Protein 5XS1 (pdb70)

Organism: Scylla olivacea (NCBI:txid85551)

Secondary structure (DSSP, 8-state):
-----S--TTHHHHHHHHTHHHHHHHTTTS-SSTTTTTTSSSIIIIIIIIIIITTTS-SS--HHHHHHHHHH-

Solvent-accessible surface area: 4902 Å² total; per-residue (Å²): 243,132,184,90,36,17,4,110,52,81,57,20,166,39,0,94,100,108,14,4,106,17,2,85,87,7,107,130,112,117,195,82,66,62,19,64,51,4,12,95,68,54,0,0,65,109,48,1,0,74,40,3,4,98,122,76,101,47,113,102,64,30,134,80,3,92,122,55,13,82,76,0,54

Nearest PDB structures (foldseek):
  5xs1-assembly1_A  TM=9.403E-01  e=4.687E-14  Scylla olivacea
  1j0t-assembly1_A  TM=6.627E-01  e=5.067E-03  Penaeus japonicus
  5xs1-assembly1_A  TM=9.529E-01  e=2.249E-14  Scylla olivacea
  1j0t-assembly1_A  TM=6.492E-01  e=5.278E-03  Penaeus japonicus
  5xs1-assembly1_A  TM=9.357E-01  e=4.911E-14  Scylla olivacea

InterPro domains:
  IPR000346 Hyperglycemic hormone type 1 [PR00548] (68-82)
  IPR000346 Hyperglycemic hormone type 1 [PR00548] (95-105)
  IPR000346 Hyperglycemic hormone type 1 [PR00548] (110-122)
  IPR001166 Hyperglycemic hormone [PR00550] (78-94)
  IPR001166 Hyperglycemic hormone [PR00550] (94-109)
  IPR001166 Hyperglycemic hormone [PR00550] (109-119)
  IPR005558 Crustacean neurohormone H [PF03858] (28-64)
  IPR018251 Crustacean neurohormone, conserved site [PS01250] (101-118)
  IPR031098 Crustacean CHH/MIH/GIH neurohormone family [PF01147] (70-129)
  IPR031098 Crustacean CHH/MIH/GIH neurohormone family [PTHR35981] (60-129)
  IPR035957 Crustacean CHH/MIH/GIH neurohormone superfamily [G3DSA:1.10.2010.10] (66-138)
  IPR035957 Crustacean CHH/MIH/GIH neurohormone superfamily [SSF81778] (66-129)

Sequence (73 aa):
QIFDSSCKGVYDRAIFNELEHVCNDCYNLYRTSHVASGCRVNCFENHVFDDCVYELLLHNPEEVLLMRDAIRGQIFDSSCKGVYDRAIFNELEHVCNDCYNLYRTSHVASGCRVNCFENHVFDDCVYELLLHNPEEVLLMRDAIRGQIFDSSCKGVYDRAIFNELEHVCNDCYNLYRTSHVASGCRVNCFENHVFDDCVYELLLHNPEEVLLMRDAIRGQIFDSSCKGVYDRAIFNELEHVCNDCYNLYRTSHVASGCRVNCFENHVFDDCVYELLLHNPEEVLLMRDAIRGQIFDSSCKGVYDRAIFNELEHVCNDCYNLYRTSHVASGCRVNCFENHVFDDCVYELLLHNPEEVLLMRDAIRGQIFDSSCKGVYDRAIFNELEHVCNDCYNLYRTSHVASGCRVNCFENHVFDDCVYELLLHNPEEVLLMRDAIRGQIFDSSCKGVYDRAIFNELEHVCNDCYNLYRTSHVASGCRVNCFENHVFDDCVYELLLHNPEEVLLMRDAIRGQIFDSSCKGVYDRAIFNELEHVCNDCYNLYRTSHVASGCRVNCFENHVFDDCVYELLLHNPEEVLLMRDAIRGQIFDSSCKGVYDRAIFNELEHVCNDCYNLYRTSHVASGCRVNCFENHVFDDCVYELLLHNPEEVLLMRDAIRGQIFDSSCKGVYDRAIFNELEHVCNDCYNLYRTSHVASGCRVNCFENHVFDDCVYELLLHNPEEVLLMRDAIRG

Foldseek 3Di:
DDAFWLAACVLCVVCVVVQLVLLVVLCVPDPDDLSVCQRRTPNQVPPSCCRRQCPPNPVPPCPVSVVSSVVRD

Structure (mmCIF, N/CA/C/O backbone):
data_5XS1
#
_entry.id   5XS1
#
loop_
_atom_site.group_PDB
_atom_site.id
_atom_site.type_symbol
_atom_site.label_atom_id
_atom_site.label_alt_id
_atom_site.label_comp_id
_atom_site.label_asym_id
_atom_site.label_entity_id
_atom_site.label_seq_id
_atom_site.pdbx_PDB_ins_code
_atom_site.Cartn_x
_atom_site.Cartn_y
_atom_site.Cartn_z
_atom_site.occupancy
_atom_site.B_iso_or_equiv
_atom_site.auth_seq_id
_atom_site.auth_comp_id
_atom_site.auth_asym_id
_atom_site.auth_atom_id
_atom_site.pdbx_PDB_model_num
ATOM 1 N N . GLN A 1 1 ? -17.930 8.937 4.820 1.00 0.00 1 GLN A N 1
ATOM 2 C CA . GLN A 1 1 ? -16.890 8.261 4.053 1.00 0.00 1 GLN A CA 1
ATOM 3 C C . GLN A 1 1 ? -17.486 7.183 3.151 1.00 0.00 1 GLN A C 1
ATOM 4 O O . GLN A 1 1 ? -18.696 6.958 3.153 1.00 0.00 1 GLN A O 1
ATOM 18 N N . ILE A 1 2 ? -16.626 6.520 2.384 1.00 0.00 2 ILE A N 1
ATOM 19 C CA . ILE A 1 2 ? -17.064 5.465 1.479 1.00 0.00 2 ILE A CA 1
ATOM 20 C C . ILE A 1 2 ? -15.905 4.544 1.108 1.00 0.00 2 ILE A C 1
ATOM 21 O O . ILE A 1 2 ? -14.764 4.988 0.978 1.00 0.00 2 ILE A O 1
ATOM 37 N N . PHE A 1 3 ? -16.207 3.261 0.936 1.00 0.00 3 PHE A N 1
ATOM 38 C CA . PHE A 1 3 ? -15.191 2.278 0.577 1.00 0.00 3 PHE A CA 1
ATOM 39 C C . PHE A 1 3 ? -14.506 2.661 -0.730 1.00 0.00 3 PHE A C 1
ATOM 40 O O . PHE A 1 3 ? -15.070 3.393 -1.544 1.00 0.00 3 PHE A O 1
ATOM 57 N N . ASP A 1 4 ? -13.288 2.166 -0.928 1.00 0.00 4 ASP A N 1
ATOM 58 C CA . ASP A 1 4 ? -12.535 2.465 -2.140 1.00 0.00 4 ASP A CA 1
ATOM 59 C C . ASP A 1 4 ? -11.196 1.731 -2.157 1.00 0.00 4 ASP A C 1
ATOM 60 O O . ASP A 1 4 ? -10.914 0.905 -1.289 1.00 0.00 4 ASP A O 1
ATOM 69 N N . SER A 1 5 ? -10.375 2.050 -3.153 1.00 0.00 5 SER A N 1
ATOM 70 C CA . SER A 1 5 ? -9.061 1.443 -3.305 1.00 0.00 5 SER A CA 1
ATOM 71 C C . SER A 1 5 ? -8.029 2.516 -3.626 1.00 0.00 5 SER A C 1
ATOM 72 O O . SER A 1 5 ? -8.041 3.092 -4.714 1.00 0.00 5 SER A O 1
ATOM 80 N N . SER A 1 6 ? -7.151 2.800 -2.671 1.00 0.00 6 SER A N 1
ATOM 81 C CA . SER A 1 6 ? -6.134 3.826 -2.862 1.00 0.00 6 SER A CA 1
ATOM 82 C C . SER A 1 6 ? -4.956 3.335 -3.638 1.00 0.00 6 SER A C 1
ATOM 83 O O . SER A 1 6 ? -4.022 4.097 -3.883 1.00 0.00 6 SER A O 1
ATOM 91 N N . CYS A 1 7 ? -5.009 2.108 -4.108 1.00 0.00 7 CYS A N 1
ATOM 92 C CA . CYS A 1 7 ? -3.942 1.658 -4.943 1.00 0.00 7 CYS A CA 1
ATOM 93 C C . CYS A 1 7 ? -4.518 1.444 -6.336 1.00 0.00 7 CYS A C 1
ATOM 94 O O . CYS A 1 7 ? -5.588 0.855 -6.491 1.00 0.00 7 CYS A O 1
ATOM 101 N N . LYS A 1 8 ? -3.809 1.925 -7.346 1.00 0.00 8 LYS A N 1
ATOM 102 C CA . LYS A 1 8 ? -4.257 1.783 -8.722 1.00 0.00 8 LYS A CA 1
ATOM 103 C C . LYS A 1 8 ? -3.140 1.228 -9.580 1.00 0.00 8 LYS A C 1
ATOM 104 O O . LYS A 1 8 ? -1.976 1.572 -9.394 1.00 0.00 8 LYS A O 1
ATOM 123 N N . GLY A 1 9 ? -3.506 0.376 -10.527 1.00 0.00 9 GLY A N 1
ATOM 124 C CA . GLY A 1 9 ? -2.532 -0.232 -11.412 1.00 0.00 9 GLY A CA 1
ATOM 125 C C . GLY A 1 9 ? -1.492 0.744 -11.932 1.00 0.00 9 GLY A C 1
ATOM 126 O O . GLY A 1 9 ? -0.420 0.333 -12.374 1.00 0.00 9 GLY A O 1
ATOM 130 N N . VAL A 1 10 ? -1.818 2.033 -11.926 1.00 0.00 10 VAL A N 1
ATOM 131 C CA . VAL A 1 10 ? -0.910 3.042 -12.450 1.00 0.00 10 VAL A CA 1
ATOM 132 C C . VAL A 1 10 ? 0.339 3.274 -11.619 1.00 0.00 10 VAL A C 1
ATOM 133 O O . VAL A 1 10 ? 1.454 3.039 -12.098 1.00 0.00 10 VAL A O 1
ATOM 146 N N . TYR A 1 11 ? 0.185 3.673 -10.377 1.00 0.00 11 TYR A N 1
ATOM 147 C CA . TYR A 1 11 ? 1.349 3.851 -9.540 1.00 0.00 11 TYR A CA 1
ATOM 148 C C . TYR A 1 11 ? 1.685 2.498 -9.015 1.00 0.00 11 TYR A C 1
ATOM 149 O O . TYR A 1 11 ? 2.809 2.216 -8.619 1.00 0.00 11 TYR A O 1
ATOM 167 N N . ASP A 1 12 ? 0.671 1.642 -9.085 1.00 0.00 12 ASP A N 1
ATOM 168 C CA . ASP A 1 12 ? 0.809 0.264 -8.690 1.00 0.00 12 ASP A CA 1
ATOM 169 C C . ASP A 1 12 ? 1.750 -0.401 -9.655 1.00 0.00 12 ASP A C 1
ATOM 170 O O . ASP A 1 12 ? 2.296 -1.462 -9.385 1.00 0.00 12 ASP A O 1
ATOM 179 N N . ARG A 1 13 ? 1.932 0.252 -10.794 1.00 0.00 13 ARG A N 1
ATOM 180 C CA . ARG A 1 13 ? 2.807 -0.250 -11.810 1.00 0.00 13 ARG A CA 1
ATOM 181 C C . ARG A 1 13 ? 4.233 -0.053 -11.343 1.00 0.00 13 ARG A C 1
ATOM 182 O O . ARG A 1 13 ? 5.078 -0.955 -11.403 1.00 0.00 13 ARG A O 1
ATOM 203 N N . ALA A 1 14 ? 4.460 1.139 -10.815 1.00 0.00 14 ALA A N 1
ATOM 204 C CA . ALA A 1 14 ? 5.765 1.499 -10.265 1.00 0.00 14 ALA A CA 1
ATOM 205 C C . ALA A 1 14 ? 5.890 0.894 -8.880 1.00 0.00 14 ALA A C 1
ATOM 206 O O . ALA A 1 14 ? 6.953 0.428 -8.468 1.00 0.00 14 ALA A O 1
ATOM 213 N N . ILE A 1 15 ? 4.762 0.885 -8.192 1.00 0.00 15 ILE A N 1
ATOM 214 C CA . ILE A 1 15 ? 4.642 0.329 -6.877 1.00 0.00 15 ILE A CA 1
ATOM 215 C C . ILE A 1 15 ? 4.823 -1.178 -6.964 1.00 0.00 15 ILE A C 1
ATOM 216 O O . ILE A 1 15 ? 5.461 -1.789 -6.113 1.00 0.00 15 ILE A O 1
ATOM 232 N N . PHE A 1 16 ? 4.266 -1.767 -8.019 1.00 0.00 16 PHE A N 1
ATOM 233 C CA . PHE A 1 16 ? 4.370 -3.202 -8.240 1.00 0.00 16 PHE A CA 1
ATOM 234 C C . PHE A 1 16 ? 5.792 -3.664 -7.984 1.00 0.00 16 PHE A C 1
ATOM 235 O O . PHE A 1 16 ? 6.035 -4.647 -7.285 1.00 0.00 16 PHE A O 1
ATOM 252 N N . ASN A 1 17 ? 6.726 -2.941 -8.565 1.00 0.00 17 ASN A N 1
ATOM 253 C CA . ASN A 1 17 ? 8.132 -3.259 -8.411 1.00 0.00 17 ASN A CA 1
ATOM 254 C C . ASN A 1 17 ? 8.743 -2.666 -7.140 1.00 0.00 17 ASN A C 1
ATOM 255 O O . ASN A 1 17 ? 9.718 -3.202 -6.611 1.00 0.00 17 ASN A O 1
ATOM 266 N N . GLU A 1 18 ? 8.209 -1.535 -6.673 1.00 0.00 18 GLU A N 1
ATOM 267 C CA . GLU A 1 18 ? 8.745 -0.875 -5.518 1.00 0.00 18 GLU A CA 1
ATOM 268 C C . GLU A 1 18 ? 8.063 -1.282 -4.249 1.00 0.00 18 GLU A C 1
ATOM 269 O O . GLU A 1 18 ? 8.687 -1.788 -3.316 1.00 0.00 18 GLU A O 1
ATOM 281 N N . LEU A 1 19 ? 6.774 -0.979 -4.194 1.00 0.00 19 LEU A N 1
ATOM 282 C CA . LEU A 1 19 ? 6.017 -1.228 -3.023 1.00 0.00 19 LEU A CA 1
ATOM 283 C C . LEU A 1 19 ? 5.403 -2.594 -2.992 1.00 0.00 19 LEU A C 1
ATOM 284 O O . LEU A 1 19 ? 5.495 -3.307 -1.995 1.00 0.00 19 LEU A O 1
ATOM 300 N N . GLU A 1 20 ? 4.723 -2.931 -4.069 1.00 0.00 20 GLU A N 1
ATOM 301 C CA . GLU A 1 20 ? 4.039 -4.192 -4.140 1.00 0.00 20 GLU A CA 1
ATOM 302 C C . GLU A 1 20 ? 4.901 -5.325 -3.601 1.00 0.00 20 GLU A C 1
ATOM 303 O O . GLU A 1 20 ? 4.411 -6.209 -2.900 1.00 0.00 20 GLU A O 1
ATOM 315 N N . HIS A 1 21 ? 6.198 -5.279 -3.899 1.00 0.00 21 HIS A N 1
ATOM 316 C CA . HIS A 1 21 ? 7.109 -6.296 -3.396 1.00 0.00 21 HIS A CA 1
ATOM 317 C C . HIS A 1 21 ? 7.073 -6.273 -1.883 1.00 0.00 21 HIS A C 1
ATOM 318 O O . HIS A 1 21 ? 7.000 -7.315 -1.231 1.00 0.00 21 HIS A O 1
ATOM 333 N N . VAL A 1 22 ? 7.090 -5.062 -1.330 1.00 0.00 22 VAL A N 1
ATOM 334 C CA . VAL A 1 22 ? 7.023 -4.892 0.111 1.00 0.00 22 VAL A CA 1
ATOM 335 C C . VAL A 1 22 ? 5.812 -5.640 0.646 1.00 0.00 22 VAL A C 1
ATOM 336 O O . VAL A 1 22 ? 5.881 -6.292 1.685 1.00 0.00 22 VAL A O 1
ATOM 349 N N . CYS A 1 23 ? 4.709 -5.570 -0.101 1.00 0.00 23 CYS A N 1
ATOM 350 C CA . CYS A 1 23 ? 3.494 -6.278 0.280 1.00 0.00 23 CYS A CA 1
ATOM 351 C C . CYS A 1 23 ? 3.736 -7.769 0.160 1.00 0.00 23 CYS A C 1
ATOM 352 O O . CYS A 1 23 ? 3.432 -8.536 1.074 1.00 0.00 23 CYS A O 1
ATOM 359 N N . ASN A 1 24 ? 4.340 -8.173 -0.956 1.00 0.00 24 ASN A N 1
ATOM 360 C CA . ASN A 1 24 ? 4.678 -9.570 -1.157 1.00 0.00 24 ASN A CA 1
ATOM 361 C C . ASN A 1 24 ? 5.528 -10.020 0.022 1.00 0.00 24 ASN A C 1
ATOM 362 O O . ASN A 1 24 ? 5.520 -11.188 0.410 1.00 0.00 24 ASN A O 1
ATOM 373 N N . ASP A 1 25 ? 6.244 -9.053 0.601 1.00 0.00 25 ASP A N 1
ATOM 374 C CA . ASP A 1 25 ? 7.086 -9.309 1.760 1.00 0.00 25 ASP A CA 1
ATOM 375 C C . ASP A 1 25 ? 6.239 -9.331 3.032 1.00 0.00 25 ASP A C 1
ATOM 376 O O . ASP A 1 25 ? 6.325 -10.266 3.828 1.00 0.00 25 ASP A O 1
ATOM 385 N N . CYS A 1 26 ? 5.411 -8.298 3.215 1.00 0.00 26 CYS A N 1
ATOM 386 C CA . CYS A 1 26 ? 4.544 -8.211 4.386 1.00 0.00 26 CYS A CA 1
ATOM 387 C C . CYS A 1 26 ? 3.655 -9.448 4.502 1.00 0.00 26 CYS A C 1
ATOM 388 O O . CYS A 1 26 ? 3.208 -9.803 5.592 1.00 0.00 26 CYS A O 1
ATOM 395 N N . TYR A 1 27 ? 3.406 -10.102 3.369 1.00 0.00 27 TYR A N 1
ATOM 396 C CA . TYR A 1 27 ? 2.574 -11.302 3.337 1.00 0.00 27 TYR A CA 1
ATOM 397 C C . TYR A 1 27 ? 2.989 -12.287 4.430 1.00 0.00 27 TYR A C 1
ATOM 398 O O . TYR A 1 27 ? 2.162 -13.032 4.955 1.00 0.00 27 TYR A O 1
ATOM 416 N N . ASN A 1 28 ? 4.275 -12.282 4.765 1.00 0.00 28 ASN A N 1
ATOM 417 C CA . ASN A 1 28 ? 4.801 -13.173 5.793 1.00 0.00 28 ASN A CA 1
ATOM 418 C C . ASN A 1 28 ? 4.247 -12.808 7.168 1.00 0.00 28 ASN A C 1
ATOM 419 O O . ASN A 1 28 ? 3.962 -13.684 7.985 1.00 0.00 28 ASN A O 1
ATOM 430 N N . LEU A 1 29 ? 4.099 -11.511 7.417 1.00 0.00 29 LEU A N 1
ATOM 431 C CA . LEU A 1 29 ? 3.580 -11.032 8.694 1.00 0.00 29 LEU A CA 1
ATOM 432 C C . LEU A 1 29 ? 2.189 -11.597 8.965 1.00 0.00 29 LEU A C 1
ATOM 433 O O . LEU A 1 29 ? 1.986 -12.341 9.924 1.00 0.00 29 LEU A O 1
ATOM 449 N N . TYR A 1 30 ? 1.234 -11.236 8.114 1.00 0.00 30 TYR A N 1
ATOM 450 C CA . TYR A 1 30 ? -0.139 -11.706 8.263 1.00 0.00 30 TYR A CA 1
ATOM 451 C C . TYR A 1 30 ? -0.329 -13.060 7.585 1.00 0.00 30 TYR A C 1
ATOM 452 O O . TYR A 1 30 ? 0.576 -13.564 6.920 1.00 0.00 30 TYR A O 1
ATOM 470 N N . ARG A 1 31 ? -1.511 -13.643 7.759 1.00 0.00 31 ARG A N 1
ATOM 471 C CA . ARG A 1 31 ? -1.818 -14.939 7.165 1.00 0.00 31 ARG A CA 1
ATOM 472 C C . ARG A 1 31 ? -2.471 -14.772 5.796 1.00 0.00 31 ARG A C 1
ATOM 473 O O . ARG A 1 31 ? -2.007 -15.334 4.805 1.00 0.00 31 ARG A O 1
ATOM 494 N N . THR A 1 32 ? -3.550 -13.997 5.748 1.00 0.00 32 THR A N 1
ATOM 495 C CA . THR A 1 32 ? -4.264 -13.760 4.499 1.00 0.00 32 THR A CA 1
ATOM 496 C C . THR A 1 32 ? -5.310 -12.661 4.668 1.00 0.00 32 THR A C 1
ATOM 497 O O . THR A 1 32 ? -5.565 -12.201 5.781 1.00 0.00 32 THR A O 1
ATOM 508 N N . SER A 1 33 ? -5.911 -12.244 3.556 1.00 0.00 33 SER A N 1
ATOM 509 C CA . SER A 1 33 ? -6.933 -11.197 3.571 1.00 0.00 33 SER A CA 1
ATOM 510 C C . SER A 1 33 ? -6.306 -9.817 3.753 1.00 0.00 33 SER A C 1
ATOM 511 O O . SER A 1 33 ? -6.454 -8.941 2.901 1.00 0.00 33 SER A O 1
ATOM 519 N N . HIS A 1 34 ? -5.610 -9.633 4.865 1.00 0.00 34 HIS A N 1
ATOM 520 C CA . HIS A 1 34 ? -4.961 -8.361 5.161 1.00 0.00 34 HIS A CA 1
ATOM 521 C C . HIS A 1 34 ? -3.810 -8.097 4.197 1.00 0.00 34 HIS A C 1
ATOM 522 O O . HIS A 1 34 ? -3.454 -6.947 3.938 1.00 0.00 34 HIS A O 1
ATOM 537 N N . VAL A 1 35 ? -3.237 -9.169 3.662 1.00 0.00 35 VAL A N 1
ATOM 538 C CA . VAL A 1 35 ? -2.135 -9.057 2.720 1.00 0.00 35 VAL A CA 1
ATOM 539 C C . VAL A 1 35 ? -2.665 -8.842 1.310 1.00 0.00 35 VAL A C 1
ATOM 540 O O . VAL A 1 35 ? -2.118 -8.053 0.545 1.00 0.00 35 VAL A O 1
ATOM 553 N N . ALA A 1 36 ? -3.743 -9.545 0.984 1.00 0.00 36 ALA A N 1
ATOM 554 C CA . ALA A 1 36 ? -4.365 -9.433 -0.332 1.00 0.00 36 ALA A CA 1
ATOM 555 C C . ALA A 1 36 ? -5.168 -8.146 -0.435 1.00 0.00 36 ALA A C 1
ATOM 556 O O . ALA A 1 36 ? -5.029 -7.389 -1.396 1.00 0.00 36 ALA A O 1
ATOM 563 N N . SER A 1 37 ? -5.996 -7.894 0.573 1.00 0.00 37 SER A N 1
ATOM 564 C CA . SER A 1 37 ? -6.806 -6.685 0.609 1.00 0.00 37 SER A CA 1
ATOM 565 C C . SER A 1 37 ? -5.938 -5.470 0.935 1.00 0.00 37 SER A C 1
ATOM 566 O O . SER A 1 37 ? -6.404 -4.332 0.892 1.00 0.00 37 SER A O 1
ATOM 574 N N . GLY A 1 38 ? -4.669 -5.723 1.258 1.00 0.00 38 GLY A N 1
ATOM 575 C CA . GLY A 1 38 ? -3.752 -4.650 1.582 1.00 0.00 38 GLY A CA 1
ATOM 576 C C . GLY A 1 38 ? -2.475 -4.723 0.766 1.00 0.00 38 GLY A C 1
ATOM 577 O O . GLY A 1 38 ? -1.480 -4.083 1.100 1.00 0.00 38 GLY A O 1
ATOM 581 N N . CYS A 1 39 ? -2.509 -5.493 -0.315 1.00 0.00 39 CYS A N 1
ATOM 582 C CA . CYS A 1 39 ? -1.358 -5.623 -1.199 1.00 0.00 39 CYS A CA 1
ATOM 583 C C . CYS A 1 39 ? -1.403 -4.583 -2.307 1.00 0.00 39 CYS A C 1
ATOM 584 O O . CYS A 1 39 ? -0.465 -3.806 -2.481 1.00 0.00 39 CYS A O 1
ATOM 591 N N . ARG A 1 40 ? -2.498 -4.588 -3.076 1.00 0.00 40 ARG A N 1
ATOM 592 C CA . ARG A 1 40 ? -2.632 -3.649 -4.184 1.00 0.00 40 ARG A CA 1
ATOM 593 C C . ARG A 1 40 ? -4.027 -3.040 -4.321 1.00 0.00 40 ARG A C 1
ATOM 594 O O . ARG A 1 40 ? -4.309 -2.390 -5.328 1.00 0.00 40 ARG A O 1
ATOM 615 N N . VAL A 1 41 ? -4.875 -3.162 -3.302 1.00 0.00 41 VAL A N 1
ATOM 616 C CA . VAL A 1 41 ? -6.180 -2.505 -3.374 1.00 0.00 41 VAL A CA 1
ATOM 617 C C . VAL A 1 41 ? -6.618 -2.042 -1.993 1.00 0.00 41 VAL A C 1
ATOM 618 O O . VAL A 1 41 ? -6.393 -2.743 -1.006 1.00 0.00 41 VAL A O 1
ATOM 631 N N . ASN A 1 42 ? -7.217 -0.832 -1.919 1.00 0.00 42 ASN A N 1
ATOM 632 C CA . ASN A 1 42 ? -7.635 -0.248 -0.628 1.00 0.00 42 ASN A CA 1
ATOM 633 C C . ASN A 1 42 ? -6.488 -0.423 0.360 1.00 0.00 42 ASN A C 1
ATOM 634 O O . ASN A 1 42 ? -6.604 -0.200 1.565 1.00 0.00 42 ASN A O 1
ATOM 645 N N . CYS A 1 43 ? -5.402 -0.887 -0.221 1.00 0.00 43 CYS A N 1
ATOM 646 C CA . CYS A 1 43 ? -4.174 -1.210 0.430 1.00 0.00 43 CYS A CA 1
ATOM 647 C C . CYS A 1 43 ? -3.264 -0.037 0.560 1.00 0.00 43 CYS A C 1
ATOM 648 O O . CYS A 1 43 ? -2.459 0.047 1.480 1.00 0.00 43 CYS A O 1
ATOM 655 N N . PHE A 1 44 ? -3.287 0.782 -0.464 1.00 0.00 44 PHE A N 1
ATOM 656 C CA . PHE A 1 44 ? -2.342 1.835 -0.553 1.00 0.00 44 PHE A CA 1
ATOM 657 C C . PHE A 1 44 ? -2.087 2.545 0.768 1.00 0.00 44 PHE A C 1
ATOM 658 O O . PHE A 1 44 ? -1.028 2.363 1.363 1.00 0.00 44 PHE A O 1
ATOM 675 N N . 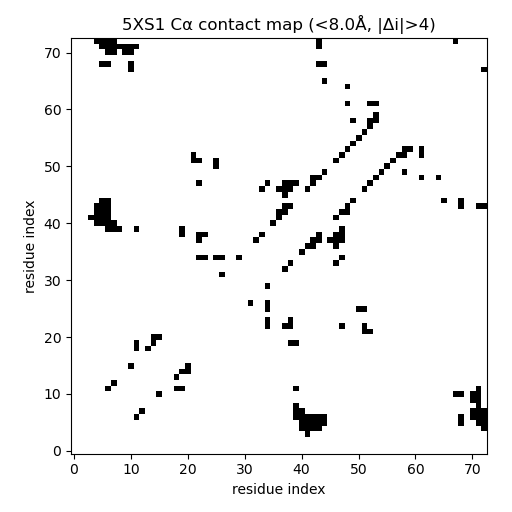GLU A 1 45 ? -3.050 3.324 1.237 1.00 0.00 45 GLU A N 1
ATOM 676 C CA . GLU A 1 45 ? -2.872 4.063 2.485 1.00 0.00 45 GLU A CA 1
ATOM 677 C C . GLU A 1 45 ? -3.196 3.247 3.725 1.00 0.00 45 GLU A C 1
ATOM 678 O O . GLU A 1 45 ? -2.346 3.057 4.596 1.00 0.00 45 GLU A O 1
ATOM 690 N N . ASN A 1 46 ? -4.435 2.808 3.819 1.00 0.00 46 ASN A N 1
ATOM 691 C CA . ASN A 1 46 ? -4.898 2.058 4.974 1.00 0.00 46 ASN A CA 1
ATOM 692 C C . ASN A 1 46 ? -3.969 0.910 5.370 1.00 0.00 46 ASN A C 1
ATOM 693 O O . ASN A 1 46 ? -3.484 0.863 6.498 1.00 0.00 46 ASN A O 1
ATOM 704 N N . HIS A 1 47 ? -3.774 -0.048 4.475 1.00 0.00 47 HIS A N 1
ATOM 705 C CA . HIS A 1 47 ? -2.971 -1.220 4.809 1.00 0.00 47 HIS A CA 1
ATOM 706 C C . HIS A 1 47 ? -1.527 -1.208 4.309 1.00 0.00 47 HIS A C 1
ATOM 707 O O . HIS A 1 47 ? -0.597 -1.250 5.107 1.00 0.00 47 HIS A O 1
ATOM 722 N N . VAL A 1 48 ? -1.337 -1.266 2.997 1.00 0.00 48 VAL A N 1
ATOM 723 C CA . VAL A 1 48 ? 0.006 -1.383 2.447 1.00 0.00 48 VAL A CA 1
ATOM 724 C C . VAL A 1 48 ? 0.918 -0.227 2.814 1.00 0.00 48 VAL A C 1
ATOM 725 O O . VAL A 1 48 ? 2.132 -0.327 2.653 1.00 0.00 48 VAL A O 1
ATOM 738 N N . PHE A 1 49 ? 0.365 0.849 3.341 1.00 0.00 49 PHE A N 1
ATOM 739 C CA . PHE A 1 49 ? 1.198 1.962 3.754 1.00 0.00 49 PHE A CA 1
ATOM 740 C C . PHE A 1 49 ? 1.243 2.044 5.265 1.00 0.00 49 PHE A C 1
ATOM 741 O O . PHE A 1 49 ? 2.192 2.574 5.842 1.00 0.00 49 PHE A O 1
ATOM 758 N N . ASP A 1 50 ? 0.238 1.463 5.907 1.00 0.00 50 ASP A N 1
ATOM 759 C CA . ASP A 1 50 ? 0.189 1.414 7.335 1.00 0.00 50 ASP A CA 1
ATOM 760 C C . ASP A 1 50 ? 0.997 0.242 7.816 1.00 0.00 50 ASP A C 1
ATOM 761 O O . ASP A 1 50 ? 1.690 0.304 8.829 1.00 0.00 50 ASP A O 1
ATOM 770 N N . ASP A 1 51 ? 0.843 -0.863 7.095 1.00 0.00 51 ASP A N 1
ATOM 771 C CA . ASP A 1 51 ? 1.493 -2.087 7.476 1.00 0.00 51 ASP A CA 1
ATOM 772 C C . ASP A 1 51 ? 2.895 -2.238 6.918 1.00 0.00 51 ASP A C 1
ATOM 773 O O . ASP A 1 51 ? 3.833 -2.584 7.638 1.00 0.00 51 ASP A O 1
ATOM 782 N N . CYS A 1 52 ? 3.015 -2.038 5.621 1.00 0.00 52 CYS A N 1
ATOM 783 C CA . CYS A 1 52 ? 4.296 -2.226 4.944 1.00 0.00 52 CYS A CA 1
ATOM 784 C C . CYS A 1 52 ? 5.259 -1.057 5.117 1.00 0.00 52 CYS A C 1
ATOM 785 O O . CYS A 1 52 ? 6.411 -1.255 5.488 1.00 0.00 52 CYS A O 1
ATOM 792 N N . VAL A 1 53 ? 4.816 0.151 4.830 1.00 0.00 53 VAL A N 1
ATOM 793 C CA . VAL A 1 53 ? 5.705 1.303 4.951 1.00 0.00 53 VAL A CA 1
ATOM 794 C C . VAL A 1 53 ? 5.767 1.818 6.380 1.00 0.00 53 VAL A C 1
ATOM 795 O O . VAL A 1 53 ? 6.837 2.170 6.869 1.00 0.00 53 VAL A O 1
ATOM 808 N N . TYR A 1 54 ? 4.621 1.888 7.041 1.00 0.00 54 TYR A N 1
ATOM 809 C CA . TYR A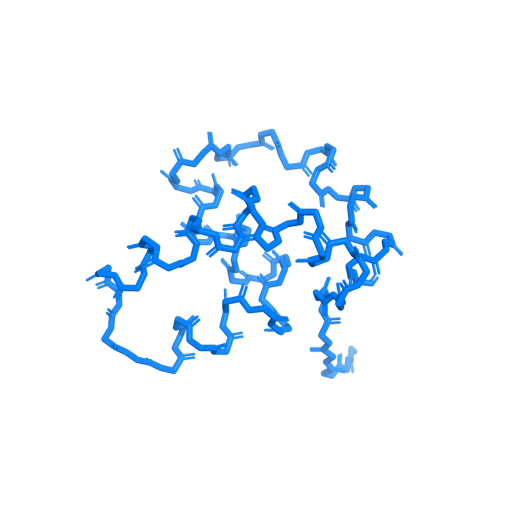 1 54 ? 4.575 2.405 8.396 1.00 0.00 54 TYR A CA 1
ATOM 810 C C . TYR A 1 54 ? 5.382 1.577 9.382 1.00 0.00 54 TYR A C 1
ATOM 811 O O . TYR A 1 54 ? 5.723 2.061 10.462 1.00 0.00 54 TYR A O 1
ATOM 829 N N . GLU A 1 55 ? 5.686 0.340 9.034 1.00 0.00 55 GLU A N 1
ATOM 830 C CA . GLU A 1 55 ? 6.450 -0.506 9.935 1.00 0.00 55 GLU A CA 1
ATOM 831 C C . GLU A 1 55 ? 7.727 -1.028 9.289 1.00 0.00 55 GLU A C 1
ATOM 832 O O . GLU A 1 55 ? 8.688 -1.352 9.987 1.00 0.00 55 GLU A O 1
ATOM 844 N N . LEU A 1 56 ? 7.738 -1.139 7.964 1.00 0.00 56 LEU A N 1
ATOM 845 C CA . LEU A 1 56 ? 8.929 -1.664 7.282 1.00 0.00 56 LEU A CA 1
ATOM 846 C C . LEU A 1 56 ? 9.817 -0.595 6.645 1.00 0.00 56 LEU A C 1
ATOM 847 O O . LEU A 1 56 ? 10.980 -0.441 7.016 1.00 0.00 56 LEU A O 1
ATOM 863 N N . LEU A 1 57 ? 9.283 0.091 5.638 1.00 0.00 57 LEU A N 1
ATOM 864 C CA . LEU A 1 57 ? 10.055 1.087 4.896 1.00 0.00 57 LEU A CA 1
ATOM 865 C C . LEU A 1 57 ? 10.040 2.485 5.512 1.00 0.00 57 LEU A C 1
ATOM 866 O O . LEU A 1 57 ? 11.090 3.017 5.873 1.00 0.00 57 LEU A O 1
ATOM 882 N N . LEU A 1 58 ? 8.864 3.098 5.587 1.00 0.00 58 LEU A N 1
ATOM 883 C CA . LEU A 1 58 ? 8.763 4.460 6.112 1.00 0.00 58 LEU A CA 1
ATOM 884 C C . LEU A 1 58 ? 7.621 4.617 7.108 1.00 0.00 58 LEU A C 1
ATOM 885 O O . LEU A 1 58 ? 6.481 4.889 6.732 1.00 0.00 58 LEU A O 1
ATOM 901 N N . HIS A 1 59 ? 7.947 4.454 8.381 1.00 0.00 59 HIS A N 1
ATOM 902 C CA . HIS A 1 59 ? 6.974 4.583 9.454 1.00 0.00 59 HIS A CA 1
ATOM 903 C C . HIS A 1 59 ? 6.381 5.992 9.506 1.00 0.00 59 HIS A C 1
ATOM 904 O O . HIS A 1 59 ? 5.322 6.205 10.097 1.00 0.00 59 HIS A O 1
ATOM 919 N N . ASN A 1 60 ? 7.069 6.951 8.891 1.00 0.00 60 ASN A N 1
ATOM 920 C CA . ASN A 1 60 ? 6.615 8.330 8.875 1.00 0.00 60 ASN A CA 1
ATOM 921 C C . ASN A 1 60 ? 6.681 8.916 7.471 1.00 0.00 60 ASN A C 1
ATOM 922 O O . ASN A 1 60 ? 5.745 9.585 7.036 1.00 0.00 60 ASN A O 1
ATOM 933 N N . PRO A 1 61 ? 7.805 8.712 6.750 1.00 0.00 61 PRO A N 1
ATOM 934 C CA . PRO A 1 61 ? 7.983 9.263 5.406 1.00 0.00 61 PRO A CA 1
ATOM 935 C C . PRO A 1 61 ? 6.974 8.763 4.370 1.00 0.00 61 PRO A C 1
ATOM 936 O O . PRO A 1 61 ? 7.358 8.318 3.288 1.00 0.00 61 PRO A O 1
ATOM 947 N N . GLU A 1 62 ? 5.685 8.885 4.678 1.00 0.00 62 GLU A N 1
ATOM 948 C CA . GLU A 1 62 ? 4.639 8.497 3.748 1.00 0.00 62 GLU A CA 1
ATOM 949 C C . GLU A 1 62 ? 4.371 9.651 2.773 1.00 0.00 62 GLU A C 1
ATOM 950 O O . GLU A 1 62 ? 3.493 9.570 1.914 1.00 0.00 62 GLU A O 1
ATOM 962 N N . GLU A 1 63 ? 5.143 10.730 2.931 1.00 0.00 63 GLU A N 1
ATOM 963 C CA . GLU A 1 63 ? 5.028 11.924 2.092 1.00 0.00 63 GLU A CA 1
ATOM 964 C C . GLU A 1 63 ? 4.840 11.573 0.621 1.00 0.00 63 GLU A C 1
ATOM 965 O O . GLU A 1 63 ? 3.719 11.565 0.114 1.00 0.00 63 GLU A O 1
ATOM 977 N N . VAL A 1 64 ? 5.949 11.277 -0.062 1.00 0.00 64 VAL A N 1
ATOM 978 C CA . VAL A 1 64 ? 5.897 10.918 -1.471 1.00 0.00 64 VAL A CA 1
ATOM 979 C C . VAL A 1 64 ? 5.048 9.678 -1.677 1.00 0.00 64 VAL A C 1
ATOM 980 O O . VAL A 1 64 ? 4.750 9.300 -2.810 1.00 0.00 64 VAL A O 1
ATOM 993 N N . LEU A 1 65 ? 4.622 9.066 -0.577 1.00 0.00 65 LEU A N 1
ATOM 994 C CA . LEU A 1 65 ? 3.769 7.902 -0.659 1.00 0.00 65 LEU A CA 1
ATOM 995 C C . LEU A 1 65 ? 2.343 8.393 -0.776 1.00 0.00 65 LEU A C 1
ATOM 996 O O . LEU A 1 65 ? 1.469 7.722 -1.323 1.00 0.00 65 LEU A O 1
ATOM 1012 N N . LEU A 1 66 ? 2.136 9.610 -0.286 1.00 0.00 66 LEU A N 1
ATOM 1013 C CA . LEU A 1 66 ? 0.850 10.246 -0.349 1.00 0.00 66 LEU A CA 1
ATOM 1014 C C . LEU A 1 66 ? 0.611 10.750 -1.766 1.00 0.00 66 LEU A C 1
ATOM 1015 O O . LEU A 1 66 ? -0.505 10.696 -2.282 1.00 0.00 66 LEU A O 1
ATOM 1031 N N . MET A 1 67 ? 1.687 11.213 -2.400 1.00 0.00 67 MET A N 1
ATOM 1032 C CA . MET A 1 67 ? 1.616 11.694 -3.771 1.00 0.00 67 MET A CA 1
ATOM 1033 C C . MET A 1 67 ? 1.319 10.520 -4.688 1.00 0.00 67 MET A C 1
ATOM 1034 O O . MET A 1 67 ? 0.446 10.592 -5.559 1.00 0.00 67 MET A O 1
ATOM 1048 N N . ARG A 1 68 ? 2.033 9.418 -4.468 1.00 0.00 68 ARG A N 1
ATOM 1049 C CA . ARG A 1 68 ? 1.818 8.216 -5.257 1.00 0.00 68 ARG A CA 1
ATOM 1050 C C . ARG A 1 68 ? 0.340 7.838 -5.216 1.00 0.00 68 ARG A C 1
ATOM 1051 O O . ARG A 1 68 ? -0.221 7.354 -6.199 1.00 0.00 68 ARG A O 1
ATOM 1072 N N . ASP A 1 69 ? -0.285 8.095 -4.069 1.00 0.00 69 ASP A N 1
ATOM 1073 C CA . ASP A 1 69 ? -1.707 7.821 -3.878 1.00 0.00 69 ASP A CA 1
ATOM 1074 C C . ASP A 1 69 ? -2.532 8.653 -4.851 1.00 0.00 69 ASP A C 1
ATOM 1075 O O . ASP A 1 69 ? -3.682 8.331 -5.143 1.00 0.00 69 ASP A O 1
ATOM 1084 N N . ALA A 1 70 ? -1.925 9.711 -5.372 1.00 0.00 70 ALA A N 1
ATOM 1085 C CA . ALA A 1 70 ? -2.594 10.567 -6.337 1.00 0.00 70 ALA A CA 1
ATOM 1086 C C . ALA A 1 70 ? -2.887 9.758 -7.585 1.00 0.00 70 ALA A C 1
ATOM 1087 O O . ALA A 1 70 ? -3.922 9.927 -8.230 1.00 0.00 70 ALA A O 1
ATOM 1094 N N . ILE A 1 71 ? -1.971 8.847 -7.891 1.00 0.00 71 ILE A N 1
ATOM 1095 C CA . ILE A 1 71 ? -2.124 7.964 -9.034 1.00 0.00 71 ILE A CA 1
ATOM 1096 C C . ILE A 1 71 ? -2.649 6.610 -8.569 1.00 0.00 71 ILE A C 1
ATOM 1097 O O . ILE A 1 71 ? -3.638 6.104 -9.101 1.00 0.00 71 ILE A O 1
ATOM 1113 N N . ARG A 1 72 ? -2.000 6.034 -7.552 1.00 0.00 72 ARG A N 1
ATOM 1114 C CA . ARG A 1 72 ? -2.431 4.756 -7.006 1.00 0.00 72 ARG A CA 1
ATOM 1115 C C . ARG A 1 72 ? -3.853 4.888 -6.463 1.00 0.00 72 ARG A C 1
ATOM 1116 O O . ARG A 1 72 ? -4.739 4.104 -6.793 1.00 0.00 72 ARG A O 1
ATOM 1137 N N . GLY A 1 73 ? -4.065 5.896 -5.626 1.00 0.00 73 GLY A N 1
ATOM 1138 C CA . GLY A 1 73 ? -5.381 6.118 -5.054 1.00 0.00 73 GLY A CA 1
ATOM 1139 C C . GLY A 1 73 ? -6.114 7.273 -5.707 1.00 0.00 73 GLY A C 1
ATOM 1140 O O . GLY A 1 73 ? -6.187 8.356 -5.089 1.00 0.00 73 GLY A O 1
ATOM 1145 N N . GLN A 1 1 ? -17.622 8.871 -2.371 1.00 0.00 1 GLN A N 2
ATOM 1146 C CA . GLN A 1 1 ? -18.921 8.324 -1.997 1.00 0.00 1 GLN A CA 2
ATOM 1147 C C . GLN A 1 1 ? -18.830 6.819 -1.765 1.00 0.00 1 GLN A C 2
ATOM 1148 O O . GLN A 1 1 ? -19.353 6.300 -0.779 1.00 0.00 1 GLN A O 2
ATOM 1162 N N . ILE A 1 2 ? -18.161 6.124 -2.680 1.00 0.00 2 ILE A N 2
ATOM 1163 C CA . ILE A 1 2 ? -18.002 4.679 -2.574 1.00 0.00 2 ILE A CA 2
ATOM 1164 C C . ILE A 1 2 ? -16.566 4.263 -2.881 1.00 0.00 2 ILE A C 2
ATOM 1165 O O . ILE A 1 2 ? -16.323 3.207 -3.467 1.00 0.00 2 ILE A O 2
ATOM 1181 N N . PHE A 1 3 ? -15.616 5.101 -2.480 1.00 0.00 3 PHE A N 2
ATOM 1182 C CA . PHE A 1 3 ? -14.204 4.823 -2.710 1.00 0.00 3 PHE A CA 2
ATOM 1183 C C . PHE A 1 3 ? -13.582 4.140 -1.496 1.00 0.00 3 PHE A C 2
ATOM 1184 O O . PHE A 1 3 ? -13.447 4.745 -0.433 1.00 0.00 3 PHE A O 2
ATOM 1201 N N . ASP A 1 4 ? -13.207 2.876 -1.663 1.00 0.00 4 ASP A N 2
ATOM 1202 C CA . ASP A 1 4 ? -12.601 2.109 -0.581 1.00 0.00 4 ASP A CA 2
ATOM 1203 C C . ASP A 1 4 ? -11.305 1.448 -1.042 1.00 0.00 4 ASP A C 2
ATOM 1204 O O . ASP A 1 4 ? -11.119 0.242 -0.880 1.00 0.00 4 ASP A O 2
ATOM 1213 N N . SER A 1 5 ? -10.411 2.248 -1.616 1.00 0.00 5 SER A N 2
ATOM 1214 C CA . SER A 1 5 ? -9.128 1.746 -2.101 1.00 0.00 5 SER A CA 2
ATOM 1215 C C . SER A 1 5 ? -8.171 2.898 -2.393 1.00 0.00 5 SER A C 2
ATOM 1216 O O . SER A 1 5 ? -8.481 3.785 -3.188 1.00 0.00 5 SER A O 2
ATOM 1224 N N . SER A 1 6 ? -7.007 2.880 -1.750 1.00 0.00 6 SER A N 2
ATOM 1225 C CA . SER A 1 6 ? -6.014 3.931 -1.954 1.00 0.00 6 SER A CA 2
ATOM 1226 C C . SER A 1 6 ? -4.937 3.509 -2.899 1.00 0.00 6 SER A C 2
ATOM 1227 O O . SER A 1 6 ? -4.044 4.297 -3.209 1.00 0.00 6 SER A O 2
ATOM 1235 N N . CYS A 1 7 ? -5.055 2.318 -3.441 1.00 0.00 7 CYS A N 2
ATOM 1236 C CA . CYS A 1 7 ? -4.109 1.922 -4.435 1.00 0.00 7 CYS A CA 2
ATOM 1237 C C . CYS A 1 7 ? -4.870 1.795 -5.744 1.00 0.00 7 CYS A C 2
ATOM 1238 O O . CYS A 1 7 ? -5.964 1.231 -5.787 1.00 0.00 7 CYS A O 2
ATOM 1245 N N . LYS A 1 8 ? -4.294 2.331 -6.803 1.00 0.00 8 LYS A N 2
ATOM 1246 C CA . LYS A 1 8 ? -4.926 2.291 -8.116 1.00 0.00 8 LYS A CA 2
ATOM 1247 C C . LYS A 1 8 ? -3.958 1.752 -9.145 1.00 0.00 8 LYS A C 2
ATOM 1248 O O . LYS A 1 8 ? -2.764 2.020 -9.074 1.00 0.00 8 LYS A O 2
ATOM 1267 N N . GLY A 1 9 ? -4.490 1.005 -10.105 1.00 0.00 9 GLY A N 2
ATOM 1268 C CA . GLY A 1 9 ? -3.673 0.414 -11.149 1.00 0.00 9 GLY A CA 2
ATOM 1269 C C . GLY A 1 9 ? -2.621 1.355 -11.707 1.00 0.00 9 GLY A C 2
ATOM 1270 O O . GLY A 1 9 ? -1.640 0.907 -12.300 1.00 0.00 9 GLY A O 2
ATOM 1274 N N . VAL A 1 10 ? -2.831 2.657 -11.555 1.00 0.00 10 VAL A N 2
ATOM 1275 C CA . VAL A 1 10 ? -1.895 3.631 -12.091 1.00 0.00 10 VAL A CA 2
ATOM 1276 C C . VAL A 1 10 ? -0.564 3.687 -11.369 1.00 0.00 10 VAL A C 2
ATOM 1277 O O . VAL A 1 10 ? 0.481 3.391 -11.956 1.00 0.00 10 VAL A O 2
ATOM 1290 N N . TYR A 1 11 ? -0.590 4.011 -10.103 1.00 0.00 11 TYR A N 2
ATOM 1291 C CA . TYR A 1 11 ? 0.627 4.040 -9.331 1.00 0.00 11 TYR A CA 2
ATOM 1292 C C . TYR A 1 11 ? 0.877 2.634 -8.894 1.00 0.00 11 TYR A C 2
ATOM 1293 O O . TYR A 1 11 ? 1.990 2.236 -8.573 1.00 0.00 11 TYR A O 2
ATOM 1311 N N . ASP A 1 12 ? -0.208 1.878 -8.942 1.00 0.00 12 ASP A N 2
ATOM 1312 C CA . ASP A 1 12 ? -0.184 0.475 -8.612 1.00 0.00 12 ASP A CA 2
ATOM 1313 C C . ASP A 1 12 ? 0.611 -0.237 -9.669 1.00 0.00 12 ASP A C 2
ATOM 1314 O O . ASP A 1 12 ? 1.093 -1.342 -9.468 1.00 0.00 12 ASP A O 2
ATOM 1323 N N . ARG A 1 13 ? 0.737 0.426 -10.808 1.00 0.00 13 ARG A N 2
ATOM 1324 C CA . ARG A 1 13 ? 1.466 -0.122 -11.912 1.00 0.00 13 ARG A CA 2
ATOM 1325 C C . ARG A 1 13 ? 2.942 -0.054 -11.592 1.00 0.00 13 ARG A C 2
ATOM 1326 O O . ARG A 1 13 ? 3.698 -1.020 -11.757 1.00 0.00 13 ARG A O 2
ATOM 1347 N N . ALA A 1 14 ? 3.322 1.100 -11.073 1.00 0.00 14 ALA A N 2
ATOM 1348 C CA . ALA A 1 14 ? 4.700 1.338 -10.664 1.00 0.00 14 ALA A CA 2
ATOM 1349 C C . ALA A 1 14 ? 4.923 0.717 -9.298 1.00 0.00 14 ALA A C 2
ATOM 1350 O O . ALA A 1 14 ? 6.000 0.212 -8.986 1.00 0.00 14 ALA A O 2
ATOM 1357 N N . ILE A 1 15 ? 3.866 0.747 -8.503 1.00 0.00 15 ILE A N 2
ATOM 1358 C CA . ILE A 1 15 ? 3.862 0.191 -7.181 1.00 0.00 15 ILE A CA 2
ATOM 1359 C C . ILE A 1 15 ? 3.923 -1.329 -7.269 1.00 0.00 15 ILE A C 2
ATOM 1360 O O . ILE A 1 15 ? 4.665 -1.972 -6.536 1.00 0.00 15 ILE A O 2
ATOM 1376 N N . PHE A 1 16 ? 3.139 -1.896 -8.185 1.00 0.00 16 PHE A N 2
ATOM 1377 C CA . PHE A 1 16 ? 3.108 -3.343 -8.376 1.00 0.00 16 PHE A CA 2
ATOM 1378 C C . PHE A 1 16 ? 4.514 -3.913 -8.359 1.00 0.00 16 PHE A C 2
ATOM 1379 O O . PHE A 1 16 ? 4.821 -4.848 -7.622 1.00 0.00 16 PHE A O 2
ATOM 1396 N N . ASN A 1 17 ? 5.364 -3.349 -9.193 1.00 0.00 17 ASN A N 2
ATOM 1397 C CA . ASN A 1 17 ? 6.739 -3.806 -9.286 1.00 0.00 17 ASN A CA 2
ATOM 1398 C C . ASN A 1 17 ? 7.651 -3.188 -8.222 1.00 0.00 17 ASN A C 2
ATOM 1399 O O . ASN A 1 17 ? 8.693 -3.757 -7.896 1.00 0.00 17 ASN A O 2
ATOM 1410 N N . GLU A 1 18 ? 7.289 -2.013 -7.703 1.00 0.00 18 GLU A N 2
ATOM 1411 C CA . GLU A 1 18 ? 8.100 -1.345 -6.728 1.00 0.00 18 GLU A CA 2
ATOM 1412 C C . GLU A 1 18 ? 7.692 -1.686 -5.330 1.00 0.00 18 GLU A C 2
ATOM 1413 O O . GLU A 1 18 ? 8.476 -2.209 -4.538 1.00 0.00 18 GLU A O 2
ATOM 1425 N N . LEU A 1 19 ? 6.460 -1.318 -5.012 1.00 0.00 19 LEU A N 2
ATOM 1426 C CA . LEU A 1 19 ? 5.957 -1.511 -3.704 1.00 0.00 19 LEU A CA 2
ATOM 1427 C C . LEU A 1 19 ? 5.304 -2.849 -3.513 1.00 0.00 19 LEU A C 2
ATOM 1428 O O . LEU A 1 19 ? 5.582 -3.554 -2.546 1.00 0.00 19 LEU A O 2
ATOM 1444 N N . GLU A 1 20 ? 4.384 -3.170 -4.407 1.00 0.00 20 GLU A N 2
ATOM 1445 C CA . GLU A 1 20 ? 3.650 -4.399 -4.289 1.00 0.00 20 GLU A CA 2
ATOM 1446 C C . GLU A 1 20 ? 4.564 -5.570 -3.947 1.00 0.00 20 GLU A C 2
ATOM 1447 O O . GLU A 1 20 ? 4.163 -6.489 -3.235 1.00 0.00 20 GLU A O 2
ATOM 1459 N N . HIS A 1 21 ? 5.807 -5.519 -4.420 1.00 0.00 21 HIS A N 2
ATOM 1460 C CA . HIS A 1 21 ? 6.759 -6.573 -4.104 1.00 0.00 21 HIS A CA 2
ATOM 1461 C C . HIS A 1 21 ? 7.027 -6.546 -2.616 1.00 0.00 21 HIS A C 2
ATOM 1462 O O . HIS A 1 21 ? 7.021 -7.581 -1.949 1.00 0.00 21 HIS A O 2
ATOM 1477 N N . VAL A 1 22 ? 7.231 -5.338 -2.092 1.00 0.00 22 VAL A N 2
ATOM 1478 C CA . VAL A 1 22 ? 7.464 -5.170 -0.668 1.00 0.00 22 VAL A CA 2
ATOM 1479 C C . VAL A 1 22 ? 6.357 -5.878 0.096 1.00 0.00 22 VAL A C 2
ATOM 1480 O O . VAL A 1 22 ? 6.615 -6.601 1.053 1.00 0.00 22 VAL A O 2
ATOM 1493 N N . CYS A 1 23 ? 5.122 -5.696 -0.375 1.00 0.00 23 CYS A N 2
ATOM 1494 C CA . CYS A 1 23 ? 3.968 -6.351 0.230 1.00 0.00 23 CYS A CA 2
ATOM 1495 C C . CYS A 1 23 ? 4.206 -7.848 0.261 1.00 0.00 23 CYS A C 2
ATOM 1496 O O . CYS A 1 23 ? 4.004 -8.498 1.285 1.00 0.00 23 CYS A O 2
ATOM 1503 N N . ASN A 1 24 ? 4.680 -8.385 -0.864 1.00 0.00 24 ASN A N 2
ATOM 1504 C CA . ASN A 1 24 ? 4.993 -9.802 -0.943 1.00 0.00 24 ASN A CA 2
ATOM 1505 C C . ASN A 1 24 ? 5.907 -10.145 0.219 1.00 0.00 24 ASN A C 2
ATOM 1506 O O . ASN A 1 24 ? 5.745 -11.169 0.882 1.00 0.00 24 ASN A O 2
ATOM 1517 N N . ASP A 1 25 ? 6.851 -9.241 0.479 1.00 0.00 25 ASP A N 2
ATOM 1518 C CA . ASP A 1 25 ? 7.776 -9.408 1.590 1.00 0.00 25 ASP A CA 2
ATOM 1519 C C . ASP A 1 25 ? 7.040 -9.212 2.917 1.00 0.00 25 ASP A C 2
ATOM 1520 O O . ASP A 1 25 ? 7.223 -9.985 3.857 1.00 0.00 25 ASP A O 2
ATOM 1529 N N . CYS A 1 26 ? 6.200 -8.174 2.983 1.00 0.00 26 CYS A N 2
ATOM 1530 C CA . CYS A 1 26 ? 5.433 -7.883 4.190 1.00 0.00 26 CYS A CA 2
ATOM 1531 C C . CYS A 1 26 ? 4.448 -9.010 4.501 1.00 0.00 26 CYS A C 2
ATOM 1532 O O . CYS A 1 26 ? 4.025 -9.179 5.644 1.00 0.00 26 CYS A O 2
ATOM 1539 N N . TYR A 1 27 ? 4.087 -9.779 3.476 1.00 0.00 27 TYR A N 2
ATOM 1540 C CA . TYR A 1 27 ? 3.152 -10.889 3.638 1.00 0.00 27 TYR A CA 2
ATOM 1541 C C . TYR A 1 27 ? 3.643 -11.870 4.699 1.00 0.00 27 TYR A C 2
ATOM 1542 O O . TYR A 1 27 ? 2.846 -12.534 5.359 1.00 0.00 27 TYR A O 2
ATOM 1560 N N . ASN A 1 28 ? 4.960 -11.956 4.855 1.00 0.00 28 ASN A N 2
ATOM 1561 C CA . ASN A 1 28 ? 5.556 -12.857 5.835 1.00 0.00 28 ASN A CA 2
ATOM 1562 C C . ASN A 1 28 ? 5.080 -12.527 7.248 1.00 0.00 28 ASN A C 2
ATOM 1563 O O . ASN A 1 28 ? 5.150 -13.366 8.146 1.00 0.00 28 ASN A O 2
ATOM 1574 N N . LEU A 1 29 ? 4.600 -11.302 7.440 1.00 0.00 29 LEU A N 2
ATOM 1575 C CA . LEU A 1 29 ? 4.118 -10.866 8.746 1.00 0.00 29 LEU A CA 2
ATOM 1576 C C . LEU A 1 29 ? 2.788 -11.529 9.093 1.00 0.00 29 LEU A C 2
ATOM 1577 O O . LEU A 1 29 ? 2.714 -12.349 10.007 1.00 0.00 29 LEU A O 2
ATOM 1593 N N . TYR A 1 30 ? 1.738 -11.165 8.362 1.00 0.00 30 TYR A N 2
ATOM 1594 C CA . TYR A 1 30 ? 0.412 -11.724 8.601 1.00 0.00 30 TYR A CA 2
ATOM 1595 C C . TYR A 1 30 ? 0.111 -12.865 7.634 1.00 0.00 30 TYR A C 2
ATOM 1596 O O . TYR A 1 30 ? 0.838 -13.082 6.665 1.00 0.00 30 TYR A O 2
ATOM 1614 N N . ARG A 1 31 ? -0.961 -13.598 7.914 1.00 0.00 31 ARG A N 2
ATOM 1615 C CA . ARG A 1 31 ? -1.362 -14.728 7.082 1.00 0.00 31 ARG A CA 2
ATOM 1616 C C . ARG A 1 31 ? -2.795 -14.574 6.569 1.00 0.00 31 ARG A C 2
ATOM 1617 O O . ARG A 1 31 ? -3.200 -15.259 5.630 1.00 0.00 31 ARG A O 2
ATOM 1638 N N . THR A 1 32 ? -3.564 -13.688 7.197 1.00 0.00 32 THR A N 2
ATOM 1639 C CA . THR A 1 32 ? -4.952 -13.469 6.808 1.00 0.00 32 THR A CA 2
ATOM 1640 C C . THR A 1 32 ? -5.047 -12.530 5.608 1.00 0.00 32 THR A C 2
ATOM 1641 O O . THR A 1 32 ? -4.035 -12.177 5.002 1.00 0.00 32 THR A O 2
ATOM 1652 N N . SER A 1 33 ? -6.271 -12.137 5.268 1.00 0.00 33 SER A N 2
ATOM 1653 C CA . SER A 1 33 ? -6.505 -11.247 4.136 1.00 0.00 33 SER A CA 2
ATOM 1654 C C . SER A 1 33 ? -6.126 -9.801 4.459 1.00 0.00 33 SER A C 2
ATOM 1655 O O . SER A 1 33 ? -6.308 -8.911 3.631 1.00 0.00 33 SER A O 2
ATOM 1663 N N . HIS A 1 34 ? -5.600 -9.564 5.658 1.00 0.00 34 HIS A N 2
ATOM 1664 C CA . HIS A 1 34 ? -5.205 -8.218 6.055 1.00 0.00 34 HIS A CA 2
ATOM 1665 C C . HIS A 1 34 ? -4.160 -7.658 5.098 1.00 0.00 34 HIS A C 2
ATOM 1666 O O . HIS A 1 34 ? -4.226 -6.496 4.698 1.00 0.00 34 HIS A O 2
ATOM 1681 N N . VAL A 1 35 ? -3.206 -8.500 4.724 1.00 0.00 35 VAL A N 2
ATOM 1682 C CA . VAL A 1 35 ? -2.156 -8.106 3.805 1.00 0.00 35 VAL A CA 2
ATOM 1683 C C . VAL A 1 35 ? -2.626 -8.281 2.373 1.00 0.00 35 VAL A C 2
ATOM 1684 O O . VAL A 1 35 ? -2.269 -7.499 1.500 1.00 0.00 35 VAL A O 2
ATOM 1697 N N . ALA A 1 36 ? -3.438 -9.311 2.145 1.00 0.00 36 ALA A N 2
ATOM 1698 C CA . ALA A 1 36 ? -3.967 -9.587 0.811 1.00 0.00 36 ALA A CA 2
ATOM 1699 C C . ALA A 1 36 ? -4.975 -8.522 0.404 1.00 0.00 36 ALA A C 2
ATOM 1700 O O . ALA A 1 36 ? -4.769 -7.798 -0.569 1.00 0.00 36 ALA A O 2
ATOM 1707 N N . SER A 1 37 ? -6.052 -8.408 1.175 1.00 0.00 37 SER A N 2
ATOM 1708 C CA . SER A 1 37 ? -7.071 -7.402 0.909 1.00 0.00 37 SER A CA 2
ATOM 1709 C C . SER A 1 37 ? -6.493 -6.004 1.131 1.00 0.00 37 SER A C 2
ATOM 1710 O O . SER A 1 37 ? -7.130 -4.998 0.822 1.00 0.00 37 SER A O 2
ATOM 1718 N N . GLY A 1 38 ? -5.268 -5.960 1.655 1.00 0.00 38 GLY A N 2
ATOM 1719 C CA . GLY A 1 38 ? -4.594 -4.707 1.903 1.00 0.00 38 GLY A CA 2
ATOM 1720 C C . GLY A 1 38 ? -3.240 -4.670 1.227 1.00 0.00 38 GLY A C 2
ATOM 1721 O O . GLY A 1 38 ? -2.368 -3.892 1.608 1.00 0.00 38 GLY A O 2
ATOM 1725 N N . CYS A 1 39 ? -3.078 -5.520 0.212 1.00 0.00 39 CYS A N 2
ATOM 1726 C CA . CYS A 1 39 ? -1.845 -5.601 -0.565 1.00 0.00 39 CYS A CA 2
ATOM 1727 C C . CYS A 1 39 ? -1.880 -4.640 -1.746 1.00 0.00 39 CYS A C 2
ATOM 1728 O O . CYS A 1 39 ? -0.963 -3.841 -1.937 1.00 0.00 39 CYS A O 2
ATOM 1735 N N . ARG A 1 40 ? -2.941 -4.739 -2.555 1.00 0.00 40 ARG A N 2
ATOM 1736 C CA . ARG A 1 40 ? -3.068 -3.882 -3.736 1.00 0.00 40 ARG A CA 2
ATOM 1737 C C . ARG A 1 40 ? -4.409 -3.153 -3.827 1.00 0.00 40 ARG A C 2
ATOM 1738 O O . ARG A 1 40 ? -4.688 -2.494 -4.829 1.00 0.00 40 ARG A O 2
ATOM 1759 N N . VAL A 1 41 ? -5.193 -3.186 -2.759 1.00 0.00 41 VAL A N 2
ATOM 1760 C CA . VAL A 1 41 ? -6.442 -2.430 -2.726 1.00 0.00 41 VAL A CA 2
ATOM 1761 C C . VAL A 1 41 ? -6.707 -2.007 -1.295 1.00 0.00 41 VAL A C 2
ATOM 1762 O O . VAL A 1 41 ? -6.423 -2.774 -0.374 1.00 0.00 41 VAL A O 2
ATOM 1775 N N . ASN A 1 42 ? -7.192 -0.762 -1.090 1.00 0.00 42 ASN A N 2
ATOM 1776 C CA . ASN A 1 42 ? -7.396 -0.240 0.274 1.00 0.00 42 ASN A CA 2
ATOM 1777 C C . ASN A 1 42 ? -6.155 -0.615 1.071 1.00 0.00 42 ASN A C 2
ATOM 1778 O O . ASN A 1 42 ? -6.109 -0.589 2.300 1.00 0.00 42 ASN A O 2
ATOM 1789 N N . CYS A 1 43 ? -5.175 -1.015 0.275 1.00 0.00 43 CYS A N 2
ATOM 1790 C CA . CYS A 1 43 ? -3.892 -1.486 0.686 1.00 0.00 43 CYS A CA 2
ATOM 1791 C C . CYS A 1 43 ? -2.918 -0.381 0.863 1.00 0.00 43 CYS A C 2
ATOM 1792 O O . CYS A 1 43 ? -2.030 -0.437 1.708 1.00 0.00 43 CYS A O 2
ATOM 1799 N N . PHE A 1 44 ? -2.987 0.541 -0.068 1.00 0.00 44 PHE A N 2
ATOM 1800 C CA . PHE A 1 44 ? -1.995 1.548 -0.135 1.00 0.00 44 PHE A CA 2
ATOM 1801 C C . PHE A 1 44 ? -1.587 2.111 1.219 1.00 0.00 44 PHE A C 2
ATOM 1802 O O . PHE A 1 44 ? -0.495 1.821 1.700 1.00 0.00 44 PHE A O 2
ATOM 1819 N N . GLU A 1 45 ? -2.462 2.891 1.835 1.00 0.00 45 GLU A N 2
ATOM 1820 C CA . GLU A 1 45 ? -2.156 3.500 3.125 1.00 0.00 45 GLU A CA 2
ATOM 1821 C C . GLU A 1 45 ? -2.443 2.588 4.308 1.00 0.00 45 GLU A C 2
ATOM 1822 O O . GLU A 1 45 ? -1.560 2.302 5.117 1.00 0.00 45 GLU A O 2
ATOM 1834 N N . ASN A 1 46 ? -3.695 2.187 4.433 1.00 0.00 46 ASN A N 2
ATOM 1835 C CA . ASN A 1 46 ? -4.136 1.366 5.552 1.00 0.00 46 ASN A CA 2
ATOM 1836 C C . ASN A 1 46 ? -3.163 0.246 5.934 1.00 0.00 46 ASN A C 2
ATOM 1837 O O . ASN A 1 46 ? -2.646 0.230 7.050 1.00 0.00 46 ASN A O 2
ATOM 1848 N N . HIS A 1 47 ? -2.936 -0.714 5.044 1.00 0.00 47 HIS A N 2
ATOM 1849 C CA . HIS A 1 47 ? -2.073 -1.841 5.394 1.00 0.00 47 HIS A CA 2
ATOM 1850 C C . HIS A 1 47 ? -0.781 -1.948 4.594 1.00 0.00 47 HIS A C 2
ATOM 1851 O O . HIS A 1 47 ? 0.266 -2.247 5.169 1.00 0.00 47 HIS A O 2
ATOM 1866 N N . VAL A 1 48 ? -0.836 -1.783 3.277 1.00 0.00 48 VAL A N 2
ATOM 1867 C CA . VAL A 1 48 ? 0.372 -1.960 2.490 1.00 0.00 48 VAL A CA 2
ATOM 1868 C C . VAL A 1 48 ? 1.385 -0.854 2.734 1.00 0.00 48 VAL A C 2
ATOM 1869 O O . VAL A 1 48 ? 2.530 -0.955 2.305 1.00 0.00 48 VAL A O 2
ATOM 1882 N N . PHE A 1 49 ? 0.985 0.171 3.470 1.00 0.00 49 PHE A N 2
ATOM 1883 C CA . PHE A 1 49 ? 1.905 1.238 3.816 1.00 0.00 49 PHE A CA 2
ATOM 1884 C C . PHE A 1 49 ? 2.049 1.316 5.326 1.00 0.00 49 PHE A C 2
ATOM 1885 O O . PHE A 1 49 ? 3.042 1.826 5.841 1.00 0.00 49 PHE A O 2
ATOM 1902 N N . ASP A 1 50 ? 1.083 0.749 6.039 1.00 0.00 50 ASP A N 2
ATOM 1903 C CA . ASP A 1 50 ? 1.154 0.702 7.465 1.00 0.00 50 ASP A CA 2
ATOM 1904 C C . ASP A 1 50 ? 2.019 -0.469 7.839 1.00 0.00 50 ASP A C 2
ATOM 1905 O O . ASP A 1 50 ? 2.772 -0.432 8.810 1.00 0.00 50 ASP A O 2
ATOM 1914 N N . ASP A 1 51 ? 1.883 -1.531 7.051 1.00 0.00 51 ASP A N 2
ATOM 1915 C CA . ASP A 1 51 ? 2.623 -2.733 7.311 1.00 0.00 51 ASP A CA 2
ATOM 1916 C C . ASP A 1 51 ? 3.994 -2.718 6.664 1.00 0.00 51 ASP A C 2
ATOM 1917 O O . ASP A 1 51 ? 4.980 -3.162 7.255 1.00 0.00 51 ASP A O 2
ATOM 1926 N N . CYS A 1 52 ? 4.044 -2.236 5.436 1.00 0.00 52 CYS A N 2
ATOM 1927 C CA . CYS A 1 52 ? 5.297 -2.211 4.688 1.00 0.00 52 CYS A CA 2
ATOM 1928 C C . CYS A 1 52 ? 6.163 -1.007 5.019 1.00 0.00 52 CYS A C 2
ATOM 1929 O O . CYS A 1 52 ? 7.251 -1.155 5.561 1.00 0.00 52 CYS A O 2
ATOM 1936 N N . VAL A 1 53 ? 5.703 0.182 4.681 1.00 0.00 53 VAL A N 2
ATOM 1937 C CA . VAL A 1 53 ? 6.497 1.374 4.952 1.00 0.00 53 VAL A CA 2
ATOM 1938 C C . VAL A 1 53 ? 6.490 1.718 6.432 1.00 0.00 53 VAL A C 2
ATOM 1939 O O . VAL A 1 53 ? 7.543 1.934 7.028 1.00 0.00 53 VAL A O 2
ATOM 1952 N N . TYR A 1 54 ? 5.306 1.796 7.022 1.00 0.00 54 TYR A N 2
ATOM 1953 C CA . TYR A 1 54 ? 5.201 2.161 8.420 1.00 0.00 54 TYR A CA 2
ATOM 1954 C C . TYR A 1 54 ? 5.938 1.201 9.336 1.00 0.00 54 TYR A C 2
ATOM 1955 O O . TYR A 1 54 ? 6.249 1.547 10.476 1.00 0.00 54 TYR A O 2
ATOM 1973 N N . GLU A 1 55 ? 6.227 0.005 8.855 1.00 0.00 55 GLU A N 2
ATOM 1974 C CA . GLU A 1 55 ? 6.934 -0.962 9.675 1.00 0.00 55 GLU A CA 2
ATOM 1975 C C . GLU A 1 55 ? 8.292 -1.313 9.083 1.00 0.00 55 GLU A C 2
ATOM 1976 O O . GLU A 1 55 ? 9.232 -1.622 9.816 1.00 0.00 55 GLU A O 2
ATOM 1988 N N . LEU A 1 56 ? 8.392 -1.297 7.758 1.00 0.00 56 LEU A N 2
ATOM 1989 C CA . LEU A 1 56 ? 9.659 -1.655 7.107 1.00 0.00 56 LEU A CA 2
ATOM 1990 C C . LEU A 1 56 ? 10.486 -0.467 6.608 1.00 0.00 56 LEU A C 2
ATOM 1991 O O . LEU A 1 56 ? 11.611 -0.248 7.058 1.00 0.00 56 LEU A O 2
ATOM 2007 N N . LEU A 1 57 ? 9.950 0.245 5.617 1.00 0.00 57 LEU A N 2
ATOM 2008 C CA . LEU A 1 57 ? 10.669 1.355 4.985 1.00 0.00 57 LEU A CA 2
ATOM 2009 C C . LEU A 1 57 ? 10.491 2.707 5.665 1.00 0.00 57 LEU A C 2
ATOM 2010 O O . LEU A 1 57 ? 11.459 3.311 6.127 1.00 0.00 57 LEU A O 2
ATOM 2026 N N . LEU A 1 58 ? 9.261 3.205 5.671 1.00 0.00 58 LEU A N 2
ATOM 2027 C CA . LEU A 1 58 ? 8.979 4.521 6.234 1.00 0.00 58 LEU A CA 2
ATOM 2028 C C . LEU A 1 58 ? 7.942 4.465 7.343 1.00 0.00 58 LEU A C 2
ATOM 2029 O O . LEU A 1 58 ? 6.739 4.518 7.091 1.00 0.00 58 LEU A O 2
ATOM 2045 N N . HIS A 1 59 ? 8.422 4.376 8.572 1.00 0.00 59 HIS A N 2
ATOM 2046 C CA . HIS A 1 59 ? 7.548 4.332 9.731 1.00 0.00 59 HIS A CA 2
ATOM 2047 C C . HIS A 1 59 ? 6.812 5.663 9.904 1.00 0.00 59 HIS A C 2
ATOM 2048 O O . HIS A 1 59 ? 5.791 5.735 10.588 1.00 0.00 59 HIS A O 2
ATOM 2063 N N . ASN A 1 60 ? 7.342 6.714 9.277 1.00 0.00 60 ASN A N 2
ATOM 2064 C CA . ASN A 1 60 ? 6.754 8.041 9.351 1.00 0.00 60 ASN A CA 2
ATOM 2065 C C . ASN A 1 60 ? 6.654 8.675 7.973 1.00 0.00 60 ASN A C 2
ATOM 2066 O O . ASN A 1 60 ? 5.631 9.275 7.650 1.00 0.00 60 ASN A O 2
ATOM 2077 N N . PRO A 1 61 ? 7.719 8.587 7.145 1.00 0.00 61 PRO A N 2
ATOM 2078 C CA . PRO A 1 61 ? 7.720 9.190 5.814 1.00 0.00 61 PRO A CA 2
ATOM 2079 C C . PRO A 1 61 ? 6.603 8.689 4.905 1.00 0.00 61 PRO A C 2
ATOM 2080 O O . PRO A 1 61 ? 6.857 8.163 3.821 1.00 0.00 61 PRO A O 2
ATOM 2091 N N . GLU A 1 62 ? 5.363 8.910 5.329 1.00 0.00 62 GLU A N 2
ATOM 2092 C CA . GLU A 1 62 ? 4.210 8.545 4.538 1.00 0.00 62 GLU A CA 2
ATOM 2093 C C . GLU A 1 62 ? 3.972 9.638 3.501 1.00 0.00 62 GLU A C 2
ATOM 2094 O O . GLU A 1 62 ? 3.090 9.542 2.656 1.00 0.00 62 GLU A O 2
ATOM 2106 N N . GLU A 1 63 ? 4.790 10.684 3.578 1.00 0.00 63 GLU A N 2
ATOM 2107 C CA . GLU A 1 63 ? 4.712 11.807 2.649 1.00 0.00 63 GLU A CA 2
ATOM 2108 C C . GLU A 1 63 ? 4.592 11.317 1.218 1.00 0.00 63 GLU A C 2
ATOM 2109 O O . GLU A 1 63 ? 3.603 11.576 0.534 1.00 0.00 63 GLU A O 2
ATOM 2121 N N . VAL A 1 64 ? 5.620 10.589 0.778 1.00 0.00 64 VAL A N 2
ATOM 2122 C CA . VAL A 1 64 ? 5.643 10.036 -0.567 1.00 0.00 64 VAL A CA 2
ATOM 2123 C C . VAL A 1 64 ? 4.438 9.137 -0.785 1.00 0.00 64 VAL A C 2
ATOM 2124 O O . VAL A 1 64 ? 4.170 8.698 -1.903 1.00 0.00 64 VAL A O 2
ATOM 2137 N N . LEU A 1 65 ? 3.687 8.903 0.287 1.00 0.00 65 LEU A N 2
ATOM 2138 C CA . LEU A 1 65 ? 2.480 8.095 0.195 1.00 0.00 65 LEU A CA 2
ATOM 2139 C C . LEU A 1 65 ? 1.323 9.025 -0.082 1.00 0.00 65 LEU A C 2
ATOM 2140 O O . LEU A 1 65 ? 0.362 8.672 -0.766 1.00 0.00 65 LEU A O 2
ATOM 2156 N N . LEU A 1 66 ? 1.444 10.233 0.448 1.00 0.00 66 LEU A N 2
ATOM 2157 C CA . LEU A 1 66 ? 0.435 11.245 0.258 1.00 0.00 66 LEU A CA 2
ATOM 2158 C C . LEU A 1 66 ? 0.371 11.641 -1.212 1.00 0.00 66 LEU A C 2
ATOM 2159 O O . LEU A 1 66 ? -0.702 11.913 -1.751 1.00 0.00 66 LEU A O 2
ATOM 2175 N N . MET A 1 67 ? 1.536 11.655 -1.856 1.00 0.00 67 MET A N 2
ATOM 2176 C CA . MET A 1 67 ? 1.630 11.997 -3.269 1.00 0.00 67 MET A CA 2
ATOM 2177 C C . MET A 1 67 ? 1.221 10.804 -4.124 1.00 0.00 67 MET A C 2
ATOM 2178 O O . MET A 1 67 ? 0.301 10.894 -4.940 1.00 0.00 67 MET A O 2
ATOM 2192 N N . ARG A 1 68 ? 1.895 9.673 -3.921 1.00 0.00 68 ARG A N 2
ATOM 2193 C CA . ARG A 1 68 ? 1.577 8.460 -4.665 1.00 0.00 68 ARG A CA 2
ATOM 2194 C C . ARG A 1 68 ? 0.081 8.180 -4.583 1.00 0.00 68 ARG A C 2
ATOM 2195 O O . ARG A 1 68 ? -0.576 7.921 -5.592 1.00 0.00 68 ARG A O 2
ATOM 2216 N N . ASP A 1 69 ? -0.447 8.253 -3.365 1.00 0.00 69 ASP A N 2
ATOM 2217 C CA . ASP A 1 69 ? -1.867 8.030 -3.117 1.00 0.00 69 ASP A CA 2
ATOM 2218 C C . ASP A 1 69 ? -2.719 8.934 -4.003 1.00 0.00 69 ASP A C 2
ATOM 2219 O O . ASP A 1 69 ? -3.895 8.659 -4.237 1.00 0.00 69 ASP A O 2
ATOM 2228 N N . ALA A 1 70 ? -2.111 9.998 -4.517 1.00 0.00 70 ALA A N 2
ATOM 2229 C CA . ALA A 1 70 ? -2.816 10.913 -5.402 1.00 0.00 70 ALA A CA 2
ATOM 2230 C C . ALA A 1 70 ? -3.179 10.178 -6.680 1.00 0.00 70 ALA A C 2
ATOM 2231 O O . ALA A 1 70 ? -4.226 10.417 -7.282 1.00 0.00 70 ALA A O 2
ATOM 2238 N N . ILE A 1 71 ? -2.306 9.252 -7.063 1.00 0.00 71 ILE A N 2
ATOM 2239 C CA . ILE A 1 71 ? -2.520 8.433 -8.241 1.00 0.00 71 ILE A CA 2
ATOM 2240 C C . ILE A 1 71 ? -3.062 7.073 -7.821 1.00 0.00 71 ILE A C 2
ATOM 2241 O O . ILE A 1 71 ? -4.105 6.634 -8.304 1.00 0.00 71 ILE A O 2
ATOM 2257 N N . ARG A 1 72 ? -2.358 6.418 -6.895 1.00 0.00 72 ARG A N 2
ATOM 2258 C CA . ARG A 1 72 ? -2.782 5.127 -6.390 1.00 0.00 72 ARG A CA 2
ATOM 2259 C C . ARG A 1 72 ? -4.168 5.250 -5.756 1.00 0.00 72 ARG A C 2
ATOM 2260 O O . ARG A 1 72 ? -5.084 4.496 -6.068 1.00 0.00 72 ARG A O 2
ATOM 2281 N N . GLY A 1 73 ? -4.309 6.216 -4.856 1.00 0.00 73 GLY A N 2
ATOM 2282 C CA . GLY A 1 73 ? -5.579 6.428 -4.188 1.00 0.00 73 GLY A CA 2
ATOM 2283 C C . GLY A 1 73 ? -6.379 7.556 -4.811 1.00 0.00 73 GLY A C 2
ATOM 2284 O O . GLY A 1 73 ? -6.799 7.411 -5.978 1.00 0.00 73 GLY A O 2
ATOM 2289 N N . GLN A 1 1 ? -18.823 6.337 4.439 1.00 0.00 1 GLN A N 3
ATOM 2290 C CA . GLN A 1 1 ? -17.770 5.346 4.251 1.00 0.00 1 GLN A CA 3
ATOM 2291 C C . GLN A 1 1 ? -17.226 5.395 2.826 1.00 0.00 1 GLN A C 3
ATOM 2292 O O . GLN A 1 1 ? -16.114 5.867 2.592 1.00 0.00 1 GLN A O 3
ATOM 2306 N N . ILE A 1 2 ? -18.021 4.909 1.876 1.00 0.00 2 ILE A N 3
ATOM 2307 C CA . ILE A 1 2 ? -17.622 4.901 0.473 1.00 0.00 2 ILE A CA 3
ATOM 2308 C C . ILE A 1 2 ? -16.269 4.220 0.282 1.00 0.00 2 ILE A C 3
ATOM 2309 O O . ILE A 1 2 ? -15.262 4.880 0.021 1.00 0.00 2 ILE A O 3
ATOM 2325 N N . PHE A 1 3 ? -16.250 2.897 0.410 1.00 0.00 3 PHE A N 3
ATOM 2326 C CA . PHE A 1 3 ? -15.017 2.135 0.245 1.00 0.00 3 PHE A CA 3
ATOM 2327 C C . PHE A 1 3 ? -14.421 2.371 -1.139 1.00 0.00 3 PHE A C 3
ATOM 2328 O O . PHE A 1 3 ? -15.136 2.369 -2.142 1.00 0.00 3 PHE A O 3
ATOM 2345 N N . ASP A 1 4 ? -13.111 2.585 -1.186 1.00 0.00 4 ASP A N 3
ATOM 2346 C CA . ASP A 1 4 ? -12.424 2.836 -2.447 1.00 0.00 4 ASP A CA 3
ATOM 2347 C C . ASP A 1 4 ? -11.125 2.029 -2.534 1.00 0.00 4 ASP A C 3
ATOM 2348 O O . ASP A 1 4 ? -11.034 0.929 -1.990 1.00 0.00 4 ASP A O 3
ATOM 2357 N N . SER A 1 5 ? -10.124 2.579 -3.221 1.00 0.00 5 SER A N 3
ATOM 2358 C CA . SER A 1 5 ? -8.837 1.916 -3.380 1.00 0.00 5 SER A CA 3
ATOM 2359 C C . SER A 1 5 ? -7.741 2.951 -3.612 1.00 0.00 5 SER A C 3
ATOM 2360 O O . SER A 1 5 ? -7.679 3.572 -4.673 1.00 0.00 5 SER A O 3
ATOM 2368 N N . SER A 1 6 ? -6.886 3.145 -2.612 1.00 0.00 6 SER A N 3
ATOM 2369 C CA . SER A 1 6 ? -5.807 4.123 -2.716 1.00 0.00 6 SER A CA 3
ATOM 2370 C C . SER A 1 6 ? -4.683 3.644 -3.574 1.00 0.00 6 SER A C 3
ATOM 2371 O O . SER A 1 6 ? -3.754 4.404 -3.845 1.00 0.00 6 SER A O 3
ATOM 2379 N N . CYS A 1 7 ? -4.779 2.435 -4.080 1.00 0.00 7 CYS A N 3
ATOM 2380 C CA . CYS A 1 7 ? -3.765 1.994 -4.986 1.00 0.00 7 CYS A CA 3
ATOM 2381 C C . CYS A 1 7 ? -4.410 1.865 -6.358 1.00 0.00 7 CYS A C 3
ATOM 2382 O O . CYS A 1 7 ? -5.509 1.326 -6.490 1.00 0.00 7 CYS A O 3
ATOM 2389 N N . LYS A 1 8 ? -3.727 2.366 -7.374 1.00 0.00 8 LYS A N 3
ATOM 2390 C CA . LYS A 1 8 ? -4.242 2.309 -8.737 1.00 0.00 8 LYS A CA 3
ATOM 2391 C C . LYS A 1 8 ? -3.186 1.764 -9.677 1.00 0.00 8 LYS A C 3
ATOM 2392 O O . LYS A 1 8 ? -2.000 2.035 -9.512 1.00 0.00 8 LYS A O 3
ATOM 2411 N N . GLY A 1 9 ? -3.635 1.001 -10.666 1.00 0.00 9 GLY A N 3
ATOM 2412 C CA . GLY A 1 9 ? -2.737 0.398 -11.634 1.00 0.00 9 GLY A CA 3
ATOM 2413 C C . GLY A 1 9 ? -1.647 1.332 -12.131 1.00 0.00 9 GLY A C 3
ATOM 2414 O O . GLY A 1 9 ? -0.629 0.872 -12.649 1.00 0.00 9 GLY A O 3
ATOM 2418 N N . VAL A 1 10 ? -1.863 2.637 -12.020 1.00 0.00 10 VAL A N 3
ATOM 2419 C CA . VAL A 1 10 ? -0.889 3.597 -12.517 1.00 0.00 10 VAL A CA 3
ATOM 2420 C C . VAL A 1 10 ? 0.373 3.717 -11.680 1.00 0.00 10 VAL A C 3
ATOM 2421 O O . VAL A 1 10 ? 1.474 3.439 -12.170 1.00 0.00 10 VAL A O 3
ATOM 2434 N N . TYR A 1 11 ? 0.237 4.065 -10.424 1.00 0.00 11 TYR A N 3
ATOM 2435 C CA . TYR A 1 11 ? 1.397 4.141 -9.569 1.00 0.00 11 TYR A CA 3
ATOM 2436 C C . TYR A 1 11 ? 1.648 2.741 -9.102 1.00 0.00 11 TYR A C 3
ATOM 2437 O O . TYR A 1 11 ? 2.752 2.367 -8.717 1.00 0.00 11 TYR A O 3
ATOM 2455 N N . ASP A 1 12 ? 0.583 1.952 -9.217 1.00 0.00 12 ASP A N 3
ATOM 2456 C CA . ASP A 1 12 ? 0.629 0.546 -8.889 1.00 0.00 12 ASP A CA 3
ATOM 2457 C C . ASP A 1 12 ? 1.591 -0.111 -9.843 1.00 0.00 12 ASP A C 3
ATOM 2458 O O . ASP A 1 12 ? 2.127 -1.181 -9.582 1.00 0.00 12 ASP A O 3
ATOM 2467 N N . ARG A 1 13 ? 1.800 0.568 -10.961 1.00 0.00 13 ARG A N 3
ATOM 2468 C CA . ARG A 1 13 ? 2.693 0.090 -11.971 1.00 0.00 13 ARG A CA 3
ATOM 2469 C C . ARG A 1 13 ? 4.105 0.214 -11.446 1.00 0.00 13 ARG A C 3
ATOM 2470 O O . ARG A 1 13 ? 4.927 -0.707 -11.541 1.00 0.00 13 ARG A O 3
ATOM 2491 N N . ALA A 1 14 ? 4.346 1.361 -10.831 1.00 0.00 14 ALA A N 3
ATOM 2492 C CA . ALA A 1 14 ? 5.637 1.645 -10.218 1.00 0.00 14 ALA A CA 3
ATOM 2493 C C . ALA A 1 14 ? 5.723 0.930 -8.879 1.00 0.00 14 ALA A C 3
ATOM 2494 O O . ALA A 1 14 ? 6.801 0.558 -8.415 1.00 0.00 14 ALA A O 3
ATOM 2501 N N . ILE A 1 15 ? 4.556 0.731 -8.282 1.00 0.00 15 ILE A N 3
ATOM 2502 C CA . ILE A 1 15 ? 4.425 0.056 -7.019 1.00 0.00 15 ILE A CA 3
ATOM 2503 C C . ILE A 1 15 ? 4.644 -1.437 -7.212 1.00 0.00 15 ILE A C 3
ATOM 2504 O O . ILE A 1 15 ? 5.393 -2.067 -6.472 1.00 0.00 15 ILE A O 3
ATOM 2520 N N . PHE A 1 16 ? 3.981 -1.993 -8.220 1.00 0.00 16 PHE A N 3
ATOM 2521 C CA . PHE A 1 16 ? 4.090 -3.413 -8.528 1.00 0.00 16 PHE A CA 3
ATOM 2522 C C . PHE A 1 16 ? 5.524 -3.892 -8.383 1.00 0.00 16 PHE A C 3
ATOM 2523 O O . PHE A 1 16 ? 5.806 -4.874 -7.699 1.00 0.00 16 PHE A O 3
ATOM 2540 N N . ASN A 1 17 ? 6.427 -3.199 -9.043 1.00 0.00 17 ASN A N 3
ATOM 2541 C CA . ASN A 1 17 ? 7.830 -3.562 -8.992 1.00 0.00 17 ASN A CA 3
ATOM 2542 C C . ASN A 1 17 ? 8.556 -2.990 -7.771 1.00 0.00 17 ASN A C 3
ATOM 2543 O O . ASN A 1 17 ? 9.568 -3.542 -7.340 1.00 0.00 17 ASN A O 3
ATOM 2554 N N . GLU A 1 18 ? 8.071 -1.867 -7.237 1.00 0.00 18 GLU A N 3
ATOM 2555 C CA . GLU A 1 18 ? 8.709 -1.233 -6.120 1.00 0.00 18 GLU A CA 3
ATOM 2556 C C . GLU A 1 18 ? 8.131 -1.660 -4.806 1.00 0.00 18 GLU A C 3
ATOM 2557 O O . GLU A 1 18 ? 8.827 -2.184 -3.936 1.00 0.00 18 GLU A O 3
ATOM 2569 N N . LEU A 1 19 ? 6.853 -1.349 -4.641 1.00 0.00 19 LEU A N 3
ATOM 2570 C CA . LEU A 1 19 ? 6.192 -1.612 -3.417 1.00 0.00 19 LEU A CA 3
ATOM 2571 C C . LEU A 1 19 ? 5.572 -2.979 -3.346 1.00 0.00 19 LEU A C 3
ATOM 2572 O O . LEU A 1 19 ? 5.698 -3.675 -2.341 1.00 0.00 19 LEU A O 3
ATOM 2588 N N . GLU A 1 20 ? 4.841 -3.334 -4.389 1.00 0.00 20 GLU A N 3
ATOM 2589 C CA . GLU A 1 20 ? 4.144 -4.592 -4.403 1.00 0.00 20 GLU A CA 3
ATOM 2590 C C . GLU A 1 20 ? 5.008 -5.719 -3.851 1.00 0.00 20 GLU A C 3
ATOM 2591 O O . GLU A 1 20 ? 4.522 -6.574 -3.110 1.00 0.00 20 GLU A O 3
ATOM 2603 N N . HIS A 1 21 ? 6.297 -5.700 -4.179 1.00 0.00 21 HIS A N 3
ATOM 2604 C CA . HIS A 1 21 ? 7.207 -6.712 -3.664 1.00 0.00 21 HIS A CA 3
ATOM 2605 C C . HIS A 1 21 ? 7.279 -6.575 -2.159 1.00 0.00 21 HIS A C 3
ATOM 2606 O O . HIS A 1 21 ? 7.194 -7.560 -1.425 1.00 0.00 21 HIS A O 3
ATOM 2621 N N . VAL A 1 22 ? 7.403 -5.330 -1.702 1.00 0.00 22 VAL A N 3
ATOM 2622 C CA . VAL A 1 22 ? 7.446 -5.052 -0.277 1.00 0.00 22 VAL A CA 3
ATOM 2623 C C . VAL A 1 22 ? 6.266 -5.736 0.395 1.00 0.00 22 VAL A C 3
ATOM 2624 O O . VAL A 1 22 ? 6.414 -6.387 1.428 1.00 0.00 22 VAL A O 3
ATOM 2637 N N . CYS A 1 23 ? 5.097 -5.618 -0.237 1.00 0.00 23 CYS A N 3
ATOM 2638 C CA . CYS A 1 23 ? 3.891 -6.259 0.265 1.00 0.00 23 CYS A CA 3
ATOM 2639 C C . CYS A 1 23 ? 4.119 -7.755 0.345 1.00 0.00 23 CYS A C 3
ATOM 2640 O O . CYS A 1 23 ? 3.798 -8.389 1.348 1.00 0.00 23 CYS A O 3
ATOM 2647 N N . ASN A 1 24 ? 4.714 -8.313 -0.710 1.00 0.00 24 ASN A N 3
ATOM 2648 C CA . ASN A 1 24 ? 5.025 -9.733 -0.731 1.00 0.00 24 ASN A CA 3
ATOM 2649 C C . ASN A 1 24 ? 5.786 -10.070 0.539 1.00 0.00 24 ASN A C 3
ATOM 2650 O O . ASN A 1 24 ? 5.552 -11.099 1.173 1.00 0.00 24 ASN A O 3
ATOM 2661 N N . ASP A 1 25 ? 6.678 -9.158 0.918 1.00 0.00 25 ASP A N 3
ATOM 2662 C CA . ASP A 1 25 ? 7.457 -9.314 2.136 1.00 0.00 25 ASP A CA 3
ATOM 2663 C C . ASP A 1 25 ? 6.567 -9.085 3.358 1.00 0.00 25 ASP A C 3
ATOM 2664 O O . ASP A 1 25 ? 6.631 -9.835 4.333 1.00 0.00 25 ASP A O 3
ATOM 2673 N N . CYS A 1 26 ? 5.730 -8.045 3.296 1.00 0.00 26 CYS A N 3
ATOM 2674 C CA . CYS A 1 26 ? 4.822 -7.723 4.394 1.00 0.00 26 CYS A CA 3
ATOM 2675 C C . CYS A 1 26 ? 3.806 -8.842 4.618 1.00 0.00 26 CYS A C 3
ATOM 2676 O O . CYS A 1 26 ? 3.332 -9.048 5.735 1.00 0.00 26 CYS A O 3
ATOM 2683 N N . TYR A 1 27 ? 3.475 -9.559 3.548 1.00 0.00 27 TYR A N 3
ATOM 2684 C CA . TYR A 1 27 ? 2.514 -10.656 3.622 1.00 0.00 27 TYR A CA 3
ATOM 2685 C C . TYR A 1 27 ? 2.928 -11.679 4.676 1.00 0.00 27 TYR A C 3
ATOM 2686 O O . TYR A 1 27 ? 2.085 -12.365 5.252 1.00 0.00 27 TYR A O 3
ATOM 2704 N N . ASN A 1 28 ? 4.230 -11.778 4.922 1.00 0.00 28 ASN A N 3
ATOM 2705 C CA . ASN A 1 28 ? 4.752 -12.718 5.907 1.00 0.00 28 ASN A CA 3
ATOM 2706 C C . ASN A 1 28 ? 4.174 -12.443 7.294 1.00 0.00 28 ASN A C 3
ATOM 2707 O O . ASN A 1 28 ? 4.175 -13.317 8.160 1.00 0.00 28 ASN A O 3
ATOM 2718 N N . LEU A 1 29 ? 3.684 -11.223 7.500 1.00 0.00 29 LEU A N 3
ATOM 2719 C CA . LEU A 1 29 ? 3.108 -10.838 8.783 1.00 0.00 29 LEU A CA 3
ATOM 2720 C C . LEU A 1 29 ? 1.756 -11.511 9.004 1.00 0.00 29 LEU A C 3
ATOM 2721 O O . LEU A 1 29 ? 1.604 -12.338 9.904 1.00 0.00 29 LEU A O 3
ATOM 2737 N N . TYR A 1 30 ? 0.776 -11.151 8.182 1.00 0.00 30 TYR A N 3
ATOM 2738 C CA . TYR A 1 30 ? -0.563 -11.720 8.295 1.00 0.00 30 TYR A CA 3
ATOM 2739 C C . TYR A 1 30 ? -0.755 -12.868 7.307 1.00 0.00 30 TYR A C 3
ATOM 2740 O O . TYR A 1 30 ? 0.068 -13.080 6.418 1.00 0.00 30 TYR A O 3
ATOM 2758 N N . ARG A 1 31 ? -1.840 -13.616 7.480 1.00 0.00 31 ARG A N 3
ATOM 2759 C CA . ARG A 1 31 ? -2.134 -14.755 6.614 1.00 0.00 31 ARG A CA 3
ATOM 2760 C C . ARG A 1 31 ? -3.508 -14.633 5.952 1.00 0.00 31 ARG A C 3
ATOM 2761 O O . ARG A 1 31 ? -3.795 -15.328 4.978 1.00 0.00 31 ARG A O 3
ATOM 2782 N N . THR A 1 32 ? -4.359 -13.765 6.491 1.00 0.00 32 THR A N 3
ATOM 2783 C CA . THR A 1 32 ? -5.702 -13.582 5.953 1.00 0.00 32 THR A CA 3
ATOM 2784 C C . THR A 1 32 ? -5.696 -12.645 4.752 1.00 0.00 32 THR A C 3
ATOM 2785 O O . THR A 1 32 ? -4.638 -12.287 4.233 1.00 0.00 32 THR A O 3
ATOM 2796 N N . SER A 1 33 ? -6.888 -12.255 4.313 1.00 0.00 33 SER A N 3
ATOM 2797 C CA . SER A 1 33 ? -7.031 -11.361 3.171 1.00 0.00 33 SER A CA 3
ATOM 2798 C C . SER A 1 33 ? -6.726 -9.913 3.550 1.00 0.00 33 SER A C 3
ATOM 2799 O O . SER A 1 33 ? -6.774 -9.023 2.702 1.00 0.00 33 SER A O 3
ATOM 2807 N N . HIS A 1 34 ? -6.412 -9.674 4.822 1.00 0.00 34 HIS A N 3
ATOM 2808 C CA . HIS A 1 34 ? -6.102 -8.327 5.284 1.00 0.00 34 HIS A CA 3
ATOM 2809 C C . HIS A 1 34 ? -4.943 -7.738 4.489 1.00 0.00 34 HIS A C 3
ATOM 2810 O O . HIS A 1 34 ? -4.942 -6.553 4.156 1.00 0.00 34 HIS A O 3
ATOM 2825 N N . VAL A 1 35 ? -3.970 -8.582 4.172 1.00 0.00 35 VAL A N 3
ATOM 2826 C CA . VAL A 1 35 ? -2.817 -8.161 3.400 1.00 0.00 35 VAL A CA 3
ATOM 2827 C C . VAL A 1 35 ? -3.135 -8.237 1.919 1.00 0.00 35 VAL A C 3
ATOM 2828 O O . VAL A 1 35 ? -2.700 -7.397 1.141 1.00 0.00 35 VAL A O 3
ATOM 2841 N N . ALA A 1 36 ? -3.908 -9.253 1.545 1.00 0.00 36 ALA A N 3
ATOM 2842 C CA . ALA A 1 36 ? -4.299 -9.444 0.150 1.00 0.00 36 ALA A CA 3
ATOM 2843 C C . ALA A 1 36 ? -5.201 -8.310 -0.313 1.00 0.00 36 ALA A C 3
ATOM 2844 O O . ALA A 1 36 ? -4.855 -7.562 -1.228 1.00 0.00 36 ALA A O 3
ATOM 2851 N N . SER A 1 37 ? -6.349 -8.169 0.341 1.00 0.00 37 SER A N 3
ATOM 2852 C CA . SER A 1 37 ? -7.286 -7.102 0.011 1.00 0.00 37 SER A CA 3
ATOM 2853 C C . SER A 1 37 ? -6.676 -5.742 0.351 1.00 0.00 37 SER A C 3
ATOM 2854 O O . SER A 1 37 ? -7.228 -4.698 0.007 1.00 0.00 37 SER A O 3
ATOM 2862 N N . GLY A 1 38 ? -5.522 -5.772 1.017 1.00 0.00 38 GLY A N 3
ATOM 2863 C CA . GLY A 1 38 ? -4.832 -4.555 1.385 1.00 0.00 38 GLY A CA 3
ATOM 2864 C C . GLY A 1 38 ? -3.421 -4.534 0.834 1.00 0.00 38 GLY A C 3
ATOM 2865 O O . GLY A 1 38 ? -2.575 -3.773 1.300 1.00 0.00 38 GLY A O 3
ATOM 2869 N N . CYS A 1 39 ? -3.181 -5.376 -0.170 1.00 0.00 39 CYS A N 3
ATOM 2870 C CA . CYS A 1 39 ? -1.885 -5.470 -0.831 1.00 0.00 39 CYS A CA 3
ATOM 2871 C C . CYS A 1 39 ? -1.799 -4.506 -2.005 1.00 0.00 39 CYS A C 3
ATOM 2872 O O . CYS A 1 39 ? -0.881 -3.691 -2.088 1.00 0.00 39 CYS A O 3
ATOM 2879 N N . ARG A 1 40 ? -2.755 -4.628 -2.934 1.00 0.00 40 ARG A N 3
ATOM 2880 C CA . ARG A 1 40 ? -2.759 -3.776 -4.124 1.00 0.00 40 ARG A CA 3
ATOM 2881 C C . ARG A 1 40 ? -4.090 -3.061 -4.363 1.00 0.00 40 ARG A C 3
ATOM 2882 O O . ARG A 1 40 ? -4.265 -2.414 -5.396 1.00 0.00 40 ARG A O 3
ATOM 2903 N N . VAL A 1 41 ? -4.990 -3.094 -3.386 1.00 0.00 41 VAL A N 3
ATOM 2904 C CA . VAL A 1 41 ? -6.241 -2.347 -3.503 1.00 0.00 41 VAL A CA 3
ATOM 2905 C C . VAL A 1 41 ? -6.654 -1.860 -2.124 1.00 0.00 41 VAL A C 3
ATOM 2906 O O . VAL A 1 41 ? -6.469 -2.583 -1.144 1.00 0.00 41 VAL A O 3
ATOM 2919 N N . ASN A 1 42 ? -7.166 -0.610 -2.028 1.00 0.00 42 ASN A N 3
ATOM 2920 C CA . ASN A 1 42 ? -7.523 -0.022 -0.720 1.00 0.00 42 ASN A CA 3
ATOM 2921 C C . ASN A 1 42 ? -6.386 -0.346 0.240 1.00 0.00 42 ASN A C 3
ATOM 2922 O O . ASN A 1 42 ? -6.484 -0.238 1.463 1.00 0.00 42 ASN A O 3
ATOM 2933 N N . CYS A 1 43 ? -5.329 -0.804 -0.404 1.00 0.00 43 CYS A N 3
ATOM 2934 C CA . CYS A 1 43 ? -4.109 -1.255 0.182 1.00 0.00 43 CYS A CA 3
ATOM 2935 C C . CYS A 1 43 ? -3.140 -0.149 0.402 1.00 0.00 43 CYS A C 3
ATOM 2936 O O . CYS A 1 43 ? -2.337 -0.172 1.330 1.00 0.00 43 CYS A O 3
ATOM 2943 N N . PHE A 1 44 ? -3.108 0.723 -0.574 1.00 0.00 44 PHE A N 3
ATOM 2944 C CA . PHE A 1 44 ? -2.105 1.719 -0.605 1.00 0.00 44 PHE A CA 3
ATOM 2945 C C . PHE A 1 44 ? -1.812 2.360 0.741 1.00 0.00 44 PHE A C 3
ATOM 2946 O O . PHE A 1 44 ? -0.761 2.105 1.322 1.00 0.00 44 PHE A O 3
ATOM 2963 N N . GLU A 1 45 ? -2.731 3.173 1.237 1.00 0.00 45 GLU A N 3
ATOM 2964 C CA . GLU A 1 45 ? -2.519 3.862 2.505 1.00 0.00 45 GLU A CA 3
ATOM 2965 C C . GLU A 1 45 ? -2.882 3.027 3.723 1.00 0.00 45 GLU A C 3
ATOM 2966 O O . GLU A 1 45 ? -2.048 2.792 4.597 1.00 0.00 45 GLU A O 3
ATOM 2978 N N . ASN A 1 46 ? -4.140 2.636 3.802 1.00 0.00 46 ASN A N 3
ATOM 2979 C CA . ASN A 1 46 ? -4.641 1.890 4.947 1.00 0.00 46 ASN A CA 3
ATOM 2980 C C . ASN A 1 46 ? -3.697 0.790 5.442 1.00 0.00 46 ASN A C 3
ATOM 2981 O O . ASN A 1 46 ? -3.229 0.843 6.578 1.00 0.00 46 ASN A O 3
ATOM 2992 N N . HIS A 1 47 ? -3.441 -0.227 4.627 1.00 0.00 47 HIS A N 3
ATOM 2993 C CA . HIS A 1 47 ? -2.606 -1.335 5.089 1.00 0.00 47 HIS A CA 3
ATOM 2994 C C . HIS A 1 47 ? -1.269 -1.494 4.376 1.00 0.00 47 HIS A C 3
ATOM 2995 O O . HIS A 1 47 ? -0.260 -1.753 5.031 1.00 0.00 47 HIS A O 3
ATOM 3010 N N . VAL A 1 48 ? -1.245 -1.421 3.052 1.00 0.00 48 VAL A N 3
ATOM 3011 C CA . VAL A 1 48 ? 0.007 -1.653 2.355 1.00 0.00 48 VAL A CA 3
ATOM 3012 C C . VAL A 1 48 ? 1.016 -0.548 2.610 1.00 0.00 48 VAL A C 3
ATOM 3013 O O . VAL A 1 48 ? 2.199 -0.716 2.333 1.00 0.00 48 VAL A O 3
ATOM 3026 N N . PHE A 1 49 ? 0.569 0.558 3.190 1.00 0.00 49 PHE A N 3
ATOM 3027 C CA . PHE A 1 49 ? 1.485 1.633 3.528 1.00 0.00 49 PHE A CA 3
ATOM 3028 C C . PHE A 1 49 ? 1.579 1.769 5.039 1.00 0.00 49 PHE A C 3
ATOM 3029 O O . PHE A 1 49 ? 2.545 2.318 5.568 1.00 0.00 49 PHE A O 3
ATOM 3046 N N . ASP A 1 50 ? 0.600 1.208 5.743 1.00 0.00 50 ASP A N 3
ATOM 3047 C CA . ASP A 1 50 ? 0.630 1.214 7.172 1.00 0.00 50 ASP A CA 3
ATOM 3048 C C . ASP A 1 50 ? 1.497 0.070 7.620 1.00 0.00 50 ASP A C 3
ATOM 3049 O O . ASP A 1 50 ? 2.254 0.169 8.586 1.00 0.00 50 ASP A O 3
ATOM 3058 N N . ASP A 1 51 ? 1.345 -1.047 6.910 1.00 0.00 51 ASP A N 3
ATOM 3059 C CA . ASP A 1 51 ? 2.066 -2.243 7.252 1.00 0.00 51 ASP A CA 3
ATOM 3060 C C . ASP A 1 51 ? 3.452 -2.320 6.627 1.00 0.00 51 ASP A C 3
ATOM 3061 O O . ASP A 1 51 ? 4.392 -2.811 7.253 1.00 0.00 51 ASP A O 3
ATOM 3070 N N . CYS A 1 52 ? 3.578 -1.872 5.387 1.00 0.00 52 CYS A N 3
ATOM 3071 C CA . CYS A 1 52 ? 4.864 -1.957 4.698 1.00 0.00 52 CYS A CA 3
ATOM 3072 C C . CYS A 1 52 ? 5.769 -0.775 4.996 1.00 0.00 52 CYS A C 3
ATOM 3073 O O . CYS A 1 52 ? 6.815 -0.930 5.619 1.00 0.00 52 CYS A O 3
ATOM 3080 N N . VAL A 1 53 ? 5.383 0.402 4.547 1.00 0.00 53 VAL A N 3
ATOM 3081 C CA . VAL A 1 53 ? 6.204 1.580 4.784 1.00 0.00 53 VAL A CA 3
ATOM 3082 C C . VAL A 1 53 ? 6.128 2.018 6.239 1.00 0.00 53 VAL A C 3
ATOM 3083 O O . VAL A 1 53 ? 7.153 2.203 6.891 1.00 0.00 53 VAL A O 3
ATOM 3096 N N . TYR A 1 54 ? 4.917 2.211 6.742 1.00 0.00 54 TYR A N 3
ATOM 3097 C CA . TYR A 1 54 ? 4.743 2.668 8.107 1.00 0.00 54 TYR A CA 3
ATOM 3098 C C . TYR A 1 54 ? 5.298 1.696 9.135 1.00 0.00 54 TYR A C 3
ATOM 3099 O O . TYR A 1 54 ? 5.540 2.076 10.280 1.00 0.00 54 TYR A O 3
ATOM 3117 N N . GLU A 1 55 ? 5.499 0.451 8.746 1.00 0.00 55 GLU A N 3
ATOM 3118 C CA . GLU A 1 55 ? 6.027 -0.528 9.677 1.00 0.00 55 GLU A CA 3
ATOM 3119 C C . GLU A 1 55 ? 7.426 -0.982 9.282 1.00 0.00 55 GLU A C 3
ATOM 3120 O O . GLU A 1 55 ? 8.245 -1.304 10.144 1.00 0.00 55 GLU A O 3
ATOM 3132 N N . LEU A 1 56 ? 7.693 -1.039 7.982 1.00 0.00 56 LEU A N 3
ATOM 3133 C CA . LEU A 1 56 ? 9.007 -1.499 7.515 1.00 0.00 56 LEU A CA 3
ATOM 3134 C C . LEU A 1 56 ? 9.964 -0.387 7.076 1.00 0.00 56 LEU A C 3
ATOM 3135 O O . LEU A 1 56 ? 11.036 -0.214 7.656 1.00 0.00 56 LEU A O 3
ATOM 3151 N N . LEU A 1 57 ? 9.602 0.307 5.998 1.00 0.00 57 LEU A N 3
ATOM 3152 C CA . LEU A 1 57 ? 10.466 1.339 5.419 1.00 0.00 57 LEU A CA 3
ATOM 3153 C C . LEU A 1 57 ? 10.300 2.728 6.024 1.00 0.00 57 LEU A C 3
ATOM 3154 O O . LEU A 1 57 ? 11.246 3.287 6.580 1.00 0.00 57 LEU A O 3
ATOM 3170 N N . LEU A 1 58 ? 9.117 3.307 5.867 1.00 0.00 58 LEU A N 3
ATOM 3171 C CA . LEU A 1 58 ? 8.870 4.661 6.355 1.00 0.00 58 LEU A CA 3
ATOM 3172 C C . LEU A 1 58 ? 7.721 4.723 7.348 1.00 0.00 58 LEU A C 3
ATOM 3173 O O . LEU A 1 58 ? 6.564 4.909 6.969 1.00 0.00 58 LEU A O 3
ATOM 3189 N N . HIS A 1 59 ? 8.055 4.581 8.621 1.00 0.00 59 HIS A N 3
ATOM 3190 C CA . HIS A 1 59 ? 7.067 4.636 9.685 1.00 0.00 59 HIS A CA 3
ATOM 3191 C C . HIS A 1 59 ? 6.441 6.029 9.778 1.00 0.00 59 HIS A C 3
ATOM 3192 O O . HIS A 1 59 ? 5.361 6.199 10.343 1.00 0.00 59 HIS A O 3
ATOM 3207 N N . ASN A 1 60 ? 7.126 7.020 9.209 1.00 0.00 60 ASN A N 3
ATOM 3208 C CA . ASN A 1 60 ? 6.648 8.393 9.210 1.00 0.00 60 ASN A CA 3
ATOM 3209 C C . ASN A 1 60 ? 6.751 9.005 7.820 1.00 0.00 60 ASN A C 3
ATOM 3210 O O . ASN A 1 60 ? 5.819 9.669 7.369 1.00 0.00 60 ASN A O 3
ATOM 3221 N N . PRO A 1 61 ? 7.892 8.820 7.122 1.00 0.00 61 PRO A N 3
ATOM 3222 C CA . PRO A 1 61 ? 8.087 9.387 5.791 1.00 0.00 61 PRO A CA 3
ATOM 3223 C C . PRO A 1 61 ? 7.102 8.857 4.749 1.00 0.00 61 PRO A C 3
ATOM 3224 O O . PRO A 1 61 ? 7.506 8.287 3.736 1.00 0.00 61 PRO A O 3
ATOM 3235 N N . GLU A 1 62 ? 5.812 9.081 4.983 1.00 0.00 62 GLU A N 3
ATOM 3236 C CA . GLU A 1 62 ? 4.783 8.663 4.048 1.00 0.00 62 GLU A CA 3
ATOM 3237 C C . GLU A 1 62 ? 4.531 9.784 3.040 1.00 0.00 62 GLU A C 3
ATOM 3238 O O . GLU A 1 62 ? 3.693 9.666 2.146 1.00 0.00 62 GLU A O 3
ATOM 3250 N N . GLU A 1 63 ? 5.278 10.876 3.206 1.00 0.00 63 GLU A N 3
ATOM 3251 C CA . GLU A 1 63 ? 5.178 12.046 2.334 1.00 0.00 63 GLU A CA 3
ATOM 3252 C C . GLU A 1 63 ? 5.039 11.652 0.866 1.00 0.00 63 GLU A C 3
ATOM 3253 O O . GLU A 1 63 ? 3.935 11.626 0.323 1.00 0.00 63 GLU A O 3
ATOM 3265 N N . VAL A 1 64 ? 6.170 11.335 0.230 1.00 0.00 64 VAL A N 3
ATOM 3266 C CA . VAL A 1 64 ? 6.164 10.934 -1.169 1.00 0.00 64 VAL A CA 3
ATOM 3267 C C . VAL A 1 64 ? 5.378 9.651 -1.354 1.00 0.00 64 VAL A C 3
ATOM 3268 O O . VAL A 1 64 ? 5.111 9.236 -2.480 1.00 0.00 64 VAL A O 3
ATOM 3281 N N . LEU A 1 65 ? 4.967 9.045 -0.246 1.00 0.00 65 LEU A N 3
ATOM 3282 C CA . LEU A 1 65 ? 4.169 7.842 -0.307 1.00 0.00 65 LEU A CA 3
ATOM 3283 C C . LEU A 1 65 ? 2.734 8.275 -0.513 1.00 0.00 65 LEU A C 3
ATOM 3284 O O . LEU A 1 65 ? 1.893 7.527 -1.009 1.00 0.00 65 LEU A O 3
ATOM 3300 N N . LEU A 1 66 ? 2.487 9.531 -0.158 1.00 0.00 66 LEU A N 3
ATOM 3301 C CA . LEU A 1 66 ? 1.192 10.126 -0.325 1.00 0.00 66 LEU A CA 3
ATOM 3302 C C . LEU A 1 66 ? 1.063 10.641 -1.754 1.00 0.00 66 LEU A C 3
ATOM 3303 O O . LEU A 1 66 ? -0.015 10.611 -2.347 1.00 0.00 66 LEU A O 3
ATOM 3319 N N . MET A 1 67 ? 2.193 11.093 -2.308 1.00 0.00 67 MET A N 3
ATOM 3320 C CA . MET A 1 67 ? 2.233 11.592 -3.676 1.00 0.00 67 MET A CA 3
ATOM 3321 C C . MET A 1 67 ? 1.793 10.493 -4.629 1.00 0.00 67 MET A C 3
ATOM 3322 O O . MET A 1 67 ? 0.862 10.673 -5.418 1.00 0.00 67 MET A O 3
ATOM 3336 N N . ARG A 1 68 ? 2.445 9.335 -4.534 1.00 0.00 68 ARG A N 3
ATOM 3337 C CA . ARG A 1 68 ? 2.080 8.201 -5.373 1.00 0.00 68 ARG A CA 3
ATOM 3338 C C . ARG A 1 68 ? 0.581 7.949 -5.248 1.00 0.00 68 ARG A C 3
ATOM 3339 O O . ARG A 1 68 ? -0.096 7.624 -6.222 1.00 0.00 68 ARG A O 3
ATOM 3360 N N . ASP A 1 69 ? 0.076 8.129 -4.028 1.00 0.00 69 ASP A N 3
ATOM 3361 C CA . ASP A 1 69 ? -1.343 7.955 -3.735 1.00 0.00 69 ASP A CA 3
ATOM 3362 C C . ASP A 1 69 ? -2.182 8.921 -4.561 1.00 0.00 69 ASP A C 3
ATOM 3363 O O . ASP A 1 69 ? -3.382 8.719 -4.742 1.00 0.00 69 ASP A O 3
ATOM 3372 N N . ALA A 1 70 ? -1.536 9.954 -5.088 1.00 0.00 70 ALA A N 3
ATOM 3373 C CA . ALA A 1 70 ? -2.218 10.926 -5.925 1.00 0.00 70 ALA A CA 3
ATOM 3374 C C . ALA A 1 70 ? -2.661 10.238 -7.201 1.00 0.00 70 ALA A C 3
ATOM 3375 O O . ALA A 1 70 ? -3.721 10.530 -7.755 1.00 0.00 70 ALA A O 3
ATOM 3382 N N . ILE A 1 71 ? -1.841 9.287 -7.636 1.00 0.00 71 ILE A N 3
ATOM 3383 C CA . ILE A 1 71 ? -2.132 8.502 -8.821 1.00 0.00 71 ILE A CA 3
ATOM 3384 C C . ILE A 1 71 ? -2.695 7.149 -8.403 1.00 0.00 71 ILE A C 3
ATOM 3385 O O . ILE A 1 71 ? -3.774 6.752 -8.844 1.00 0.00 71 ILE A O 3
ATOM 3401 N N . ARG A 1 72 ? -1.971 6.453 -7.520 1.00 0.00 72 ARG A N 3
ATOM 3402 C CA . ARG A 1 72 ? -2.418 5.166 -7.019 1.00 0.00 72 ARG A CA 3
ATOM 3403 C C . ARG A 1 72 ? -3.795 5.316 -6.380 1.00 0.00 72 ARG A C 3
ATOM 3404 O O . ARG A 1 72 ? -4.719 4.560 -6.668 1.00 0.00 72 ARG A O 3
ATOM 3425 N N . GLY A 1 73 ? -3.919 6.307 -5.504 1.00 0.00 73 GLY A N 3
ATOM 3426 C CA . GLY A 1 73 ? -5.182 6.548 -4.833 1.00 0.00 73 GLY A CA 3
ATOM 3427 C C . GLY A 1 73 ? -5.874 7.803 -5.329 1.00 0.00 73 GLY A C 3
ATOM 3428 O O . GLY A 1 73 ? -6.918 8.172 -4.751 1.00 0.00 73 GLY A O 3
ATOM 3433 N N . GLN A 1 1 ? -16.571 10.784 -3.970 1.00 0.00 1 GLN A N 4
ATOM 3434 C CA . GLN A 1 1 ? -15.452 10.897 -3.041 1.00 0.00 1 GLN A CA 4
ATOM 3435 C C . GLN A 1 1 ? -15.278 9.610 -2.242 1.00 0.00 1 GLN A C 4
ATOM 3436 O O . GLN A 1 1 ? -16.230 9.099 -1.653 1.00 0.00 1 GLN A O 4
ATOM 3450 N N . ILE A 1 2 ? -14.054 9.090 -2.226 1.00 0.00 2 ILE A N 4
ATOM 3451 C CA . ILE A 1 2 ? -13.755 7.862 -1.499 1.00 0.00 2 ILE A CA 4
ATOM 3452 C C . ILE A 1 2 ? -14.559 6.690 -2.050 1.00 0.00 2 ILE A C 4
ATOM 3453 O O . ILE A 1 2 ? -15.749 6.553 -1.767 1.00 0.00 2 ILE A O 4
ATOM 3469 N N . PHE A 1 3 ? -13.902 5.846 -2.839 1.00 0.00 3 PHE A N 4
ATOM 3470 C CA . PHE A 1 3 ? -14.557 4.686 -3.430 1.00 0.00 3 PHE A CA 4
ATOM 3471 C C . PHE A 1 3 ? -14.558 3.506 -2.460 1.00 0.00 3 PHE A C 4
ATOM 3472 O O . PHE A 1 3 ? -15.559 3.243 -1.793 1.00 0.00 3 PHE A O 4
ATOM 3489 N N . ASP A 1 4 ? -13.433 2.799 -2.384 1.00 0.00 4 ASP A N 4
ATOM 3490 C CA . ASP A 1 4 ? -13.307 1.649 -1.493 1.00 0.00 4 ASP A CA 4
ATOM 3491 C C . ASP A 1 4 ? -11.943 0.984 -1.654 1.00 0.00 4 ASP A C 4
ATOM 3492 O O . ASP A 1 4 ? -11.829 -0.241 -1.605 1.00 0.00 4 ASP A O 4
ATOM 3501 N N . SER A 1 5 ? -10.911 1.801 -1.847 1.00 0.00 5 SER A N 4
ATOM 3502 C CA . SER A 1 5 ? -9.550 1.301 -2.018 1.00 0.00 5 SER A CA 4
ATOM 3503 C C . SER A 1 5 ? -8.596 2.445 -2.340 1.00 0.00 5 SER A C 4
ATOM 3504 O O . SER A 1 5 ? -8.788 3.165 -3.320 1.00 0.00 5 SER A O 4
ATOM 3512 N N . SER A 1 6 ? -7.571 2.615 -1.511 1.00 0.00 6 SER A N 4
ATOM 3513 C CA . SER A 1 6 ? -6.600 3.683 -1.722 1.00 0.00 6 SER A CA 4
ATOM 3514 C C . SER A 1 6 ? -5.480 3.254 -2.613 1.00 0.00 6 SER A C 4
ATOM 3515 O O . SER A 1 6 ? -4.620 4.066 -2.955 1.00 0.00 6 SER A O 4
ATOM 3523 N N . CYS A 1 7 ? -5.517 2.024 -3.072 1.00 0.00 7 CYS A N 4
ATOM 3524 C CA . CYS A 1 7 ? -4.522 1.620 -4.012 1.00 0.00 7 CYS A CA 4
ATOM 3525 C C . CYS A 1 7 ? -5.232 1.409 -5.340 1.00 0.00 7 CYS A C 4
ATOM 3526 O O . CYS A 1 7 ? -6.289 0.780 -5.393 1.00 0.00 7 CYS A O 4
ATOM 3533 N N . LYS A 1 8 ? -4.653 1.929 -6.410 1.00 0.00 8 LYS A N 4
ATOM 3534 C CA . LYS A 1 8 ? -5.245 1.782 -7.733 1.00 0.00 8 LYS A CA 4
ATOM 3535 C C . LYS A 1 8 ? -4.205 1.306 -8.727 1.00 0.00 8 LYS A C 4
ATOM 3536 O O . LYS A 1 8 ? -3.044 1.703 -8.662 1.00 0.00 8 LYS A O 4
ATOM 3555 N N . GLY A 1 9 ? -4.636 0.455 -9.648 1.00 0.00 9 GLY A N 4
ATOM 3556 C CA . GLY A 1 9 ? -3.746 -0.089 -10.655 1.00 0.00 9 GLY A CA 4
ATOM 3557 C C . GLY A 1 9 ? -2.820 0.945 -11.275 1.00 0.00 9 GLY A C 4
ATOM 3558 O O . GLY A 1 9 ? -1.792 0.589 -11.851 1.00 0.00 9 GLY A O 4
ATOM 3562 N N . VAL A 1 10 ? -3.198 2.217 -11.204 1.00 0.00 10 VAL A N 4
ATOM 3563 C CA . VAL A 1 10 ? -2.399 3.270 -11.817 1.00 0.00 10 VAL A CA 4
ATOM 3564 C C . VAL A 1 10 ? -1.113 3.605 -11.085 1.00 0.00 10 VAL A C 4
ATOM 3565 O O . VAL A 1 10 ? -0.020 3.469 -11.651 1.00 0.00 10 VAL A O 4
ATOM 3578 N N . TYR A 1 11 ? -1.203 3.981 -9.832 1.00 0.00 11 TYR A N 4
ATOM 3579 C CA . TYR A 1 11 ? 0.001 4.257 -9.091 1.00 0.00 11 TYR A CA 4
ATOM 3580 C C . TYR A 1 11 ? 0.501 2.928 -8.627 1.00 0.00 11 TYR A C 4
ATOM 3581 O O . TYR A 1 11 ? 1.684 2.735 -8.362 1.00 0.00 11 TYR A O 4
ATOM 3599 N N . ASP A 1 12 ? -0.440 1.982 -8.622 1.00 0.00 12 ASP A N 4
ATOM 3600 C CA . ASP A 1 12 ? -0.141 0.609 -8.280 1.00 0.00 12 ASP A CA 4
ATOM 3601 C C . ASP A 1 12 ? 0.796 0.056 -9.319 1.00 0.00 12 ASP A C 4
ATOM 3602 O O . ASP A 1 12 ? 1.389 -1.005 -9.159 1.00 0.00 12 ASP A O 4
ATOM 3611 N N . ARG A 1 13 ? 0.915 0.817 -10.383 1.00 0.00 13 ARG A N 4
ATOM 3612 C CA . ARG A 1 13 ? 1.776 0.475 -11.470 1.00 0.00 13 ARG A CA 4
ATOM 3613 C C . ARG A 1 13 ? 3.181 0.802 -11.036 1.00 0.00 13 ARG A C 4
ATOM 3614 O O . ARG A 1 13 ? 4.128 0.020 -11.201 1.00 0.00 13 ARG A O 4
ATOM 3635 N N . ALA A 1 14 ? 3.272 1.967 -10.408 1.00 0.00 14 ALA A N 4
ATOM 3636 C CA . ALA A 1 14 ? 4.531 2.445 -9.862 1.00 0.00 14 ALA A CA 4
ATOM 3637 C C . ALA A 1 14 ? 4.825 1.698 -8.580 1.00 0.00 14 ALA A C 4
ATOM 3638 O O . ALA A 1 14 ? 5.979 1.433 -8.245 1.00 0.00 14 ALA A O 4
ATOM 3645 N N . ILE A 1 15 ? 3.758 1.328 -7.884 1.00 0.00 15 ILE A N 4
ATOM 3646 C CA . ILE A 1 15 ? 3.881 0.578 -6.666 1.00 0.00 15 ILE A CA 4
ATOM 3647 C C . ILE A 1 15 ? 4.153 -0.877 -7.007 1.00 0.00 15 ILE A C 4
ATOM 3648 O O . ILE A 1 15 ? 4.879 -1.567 -6.301 1.00 0.00 15 ILE A O 4
ATOM 3664 N N . PHE A 1 16 ? 3.567 -1.328 -8.117 1.00 0.00 16 PHE A N 4
ATOM 3665 C CA . PHE A 1 16 ? 3.745 -2.696 -8.582 1.00 0.00 16 PHE A CA 4
ATOM 3666 C C . PHE A 1 16 ? 5.177 -3.141 -8.358 1.00 0.00 16 PHE A C 4
ATOM 3667 O O . PHE A 1 16 ? 5.447 -4.120 -7.665 1.00 0.00 16 PHE A O 4
ATOM 3684 N N . ASN A 1 17 ? 6.091 -2.406 -8.958 1.00 0.00 17 ASN A N 4
ATOM 3685 C CA . ASN A 1 17 ? 7.507 -2.706 -8.835 1.00 0.00 17 ASN A CA 4
ATOM 3686 C C . ASN A 1 17 ? 8.139 -2.112 -7.571 1.00 0.00 17 ASN A C 4
ATOM 3687 O O . ASN A 1 17 ? 9.186 -2.581 -7.127 1.00 0.00 17 ASN A O 4
ATOM 3698 N N . GLU A 1 18 ? 7.538 -1.056 -7.013 1.00 0.00 18 GLU A N 4
ATOM 3699 C CA . GLU A 1 18 ? 8.088 -0.407 -5.854 1.00 0.00 18 GLU A CA 4
ATOM 3700 C C . GLU A 1 18 ? 7.539 -0.955 -4.569 1.00 0.00 18 GLU A C 4
ATOM 3701 O O . GLU A 1 18 ? 8.274 -1.442 -3.711 1.00 0.00 18 GLU A O 4
ATOM 3713 N N . LEU A 1 19 ? 6.233 -0.800 -4.418 1.00 0.00 19 LEU A N 4
ATOM 3714 C CA . LEU A 1 19 ? 5.575 -1.196 -3.226 1.00 0.00 19 LEU A CA 4
ATOM 3715 C C . LEU A 1 19 ? 5.131 -2.628 -3.252 1.00 0.00 19 LEU A C 4
ATOM 3716 O O . LEU A 1 19 ? 5.340 -3.379 -2.301 1.00 0.00 19 LEU A O 4
ATOM 3732 N N . GLU A 1 20 ? 4.459 -2.979 -4.328 1.00 0.00 20 GLU A N 4
ATOM 3733 C CA . GLU A 1 20 ? 3.915 -4.303 -4.473 1.00 0.00 20 GLU A CA 4
ATOM 3734 C C . GLU A 1 20 ? 4.891 -5.369 -3.985 1.00 0.00 20 GLU A C 4
ATOM 3735 O O . GLU A 1 20 ? 4.494 -6.319 -3.310 1.00 0.00 20 GLU A O 4
ATOM 3747 N N . HIS A 1 21 ? 6.172 -5.196 -4.298 1.00 0.00 21 HIS A N 4
ATOM 3748 C CA . HIS A 1 21 ? 7.180 -6.143 -3.846 1.00 0.00 21 HIS A CA 4
ATOM 3749 C C . HIS A 1 21 ? 7.258 -6.096 -2.333 1.00 0.00 21 HIS A C 4
ATOM 3750 O O . HIS A 1 21 ? 7.321 -7.130 -1.667 1.00 0.00 21 HIS A O 4
ATOM 3765 N N . VAL A 1 22 ? 7.228 -4.879 -1.790 1.00 0.00 22 VAL A N 4
ATOM 3766 C CA . VAL A 1 22 ? 7.268 -4.695 -0.348 1.00 0.00 22 VAL A CA 4
ATOM 3767 C C . VAL A 1 22 ? 6.195 -5.557 0.302 1.00 0.00 22 VAL A C 4
ATOM 3768 O O . VAL A 1 22 ? 6.401 -6.121 1.377 1.00 0.00 22 VAL A O 4
ATOM 3781 N N . CYS A 1 23 ? 5.057 -5.683 -0.383 1.00 0.00 23 CYS A N 4
ATOM 3782 C CA . CYS A 1 23 ? 3.965 -6.512 0.110 1.00 0.00 23 CYS A CA 4
ATOM 3783 C C . CYS A 1 23 ? 4.437 -7.951 0.207 1.00 0.00 23 CYS A C 4
ATOM 3784 O O . CYS A 1 23 ? 4.273 -8.604 1.237 1.00 0.00 23 CYS A O 4
ATOM 3791 N N . ASN A 1 24 ? 5.055 -8.434 -0.873 1.00 0.00 24 ASN A N 4
ATOM 3792 C CA . ASN A 1 24 ? 5.585 -9.790 -0.899 1.00 0.00 24 ASN A CA 4
ATOM 3793 C C . ASN A 1 24 ? 6.439 -10.002 0.338 1.00 0.00 24 ASN A C 4
ATOM 3794 O O . ASN A 1 24 ? 6.364 -11.039 0.997 1.00 0.00 24 ASN A O 4
ATOM 3805 N N . ASP A 1 25 ? 7.228 -8.982 0.665 1.00 0.00 25 ASP A N 4
ATOM 3806 C CA . ASP A 1 25 ? 8.072 -9.026 1.849 1.00 0.00 25 ASP A CA 4
ATOM 3807 C C . ASP A 1 25 ? 7.197 -9.012 3.100 1.00 0.00 25 ASP A C 4
ATOM 3808 O O . ASP A 1 25 ? 7.498 -9.676 4.092 1.00 0.00 25 ASP A O 4
ATOM 3817 N N . CYS A 1 26 ? 6.101 -8.253 3.035 1.00 0.00 26 CYS A N 4
ATOM 3818 C CA . CYS A 1 26 ? 5.164 -8.151 4.149 1.00 0.00 26 CYS A CA 4
ATOM 3819 C C . CYS A 1 26 ? 4.474 -9.489 4.404 1.00 0.00 26 CYS A C 4
ATOM 3820 O O . CYS A 1 26 ? 4.362 -9.935 5.545 1.00 0.00 26 CYS A O 4
ATOM 3827 N N . TYR A 1 27 ? 4.007 -10.120 3.328 1.00 0.00 27 TYR A N 4
ATOM 3828 C CA . TYR A 1 27 ? 3.317 -11.406 3.420 1.00 0.00 27 TYR A CA 4
ATOM 3829 C C . TYR A 1 27 ? 4.066 -12.377 4.329 1.00 0.00 27 TYR A C 4
ATOM 3830 O O . TYR A 1 27 ? 3.460 -13.231 4.975 1.00 0.00 27 TYR A O 4
ATOM 3848 N N . ASN A 1 28 ? 5.387 -12.239 4.372 1.00 0.00 28 ASN A N 4
ATOM 3849 C CA . ASN A 1 28 ? 6.219 -13.104 5.201 1.00 0.00 28 ASN A CA 4
ATOM 3850 C C . ASN A 1 28 ? 5.789 -13.043 6.666 1.00 0.00 28 ASN A C 4
ATOM 3851 O O . ASN A 1 28 ? 6.058 -13.963 7.439 1.00 0.00 28 ASN A O 4
ATOM 3862 N N . LEU A 1 29 ? 5.122 -11.955 7.041 1.00 0.00 29 LEU A N 4
ATOM 3863 C CA . LEU A 1 29 ? 4.659 -11.779 8.413 1.00 0.00 29 LEU A CA 4
ATOM 3864 C C . LEU A 1 29 ? 3.162 -12.051 8.528 1.00 0.00 29 LEU A C 4
ATOM 3865 O O . LEU A 1 29 ? 2.740 -12.946 9.261 1.00 0.00 29 LEU A O 4
ATOM 3881 N N . TYR A 1 30 ? 2.364 -11.272 7.805 1.00 0.00 30 TYR A N 4
ATOM 3882 C CA . TYR A 1 30 ? 0.913 -11.428 7.833 1.00 0.00 30 TYR A CA 4
ATOM 3883 C C . TYR A 1 30 ? 0.475 -12.652 7.034 1.00 0.00 30 TYR A C 4
ATOM 3884 O O . TYR A 1 30 ? 0.992 -12.919 5.949 1.00 0.00 30 TYR A O 4
ATOM 3902 N N . ARG A 1 31 ? -0.478 -13.395 7.586 1.00 0.00 31 ARG A N 4
ATOM 3903 C CA . ARG A 1 31 ? -0.991 -14.599 6.939 1.00 0.00 31 ARG A CA 4
ATOM 3904 C C . ARG A 1 31 ? -2.506 -14.525 6.733 1.00 0.00 31 ARG A C 4
ATOM 3905 O O . ARG A 1 31 ? -3.068 -15.283 5.943 1.00 0.00 31 ARG A O 4
ATOM 3926 N N . THR A 1 32 ? -3.162 -13.618 7.453 1.00 0.00 32 THR A N 4
ATOM 3927 C CA . THR A 1 32 ? -4.608 -13.458 7.352 1.00 0.00 32 THR A CA 4
ATOM 3928 C C . THR A 1 32 ? -4.981 -12.601 6.150 1.00 0.00 32 THR A C 4
ATOM 3929 O O . THR A 1 32 ? -4.138 -12.301 5.304 1.00 0.00 32 THR A O 4
ATOM 3940 N N . SER A 1 33 ? -6.250 -12.212 6.077 1.00 0.00 33 SER A N 4
ATOM 3941 C CA . SER A 1 33 ? -6.738 -11.390 4.974 1.00 0.00 33 SER A CA 4
ATOM 3942 C C . SER A 1 33 ? -6.399 -9.913 5.181 1.00 0.00 33 SER A C 4
ATOM 3943 O O . SER A 1 33 ? -7.196 -9.034 4.853 1.00 0.00 33 SER A O 4
ATOM 3951 N N . HIS A 1 34 ? -5.211 -9.645 5.715 1.00 0.00 34 HIS A N 4
ATOM 3952 C CA . HIS A 1 34 ? -4.768 -8.276 5.949 1.00 0.00 34 HIS A CA 4
ATOM 3953 C C . HIS A 1 34 ? -3.636 -7.916 4.995 1.00 0.00 34 HIS A C 4
ATOM 3954 O O . HIS A 1 34 ? -3.481 -6.758 4.605 1.00 0.00 34 HIS A O 4
ATOM 3969 N N . VAL A 1 35 ? -2.861 -8.923 4.607 1.00 0.00 35 VAL A N 4
ATOM 3970 C CA . VAL A 1 35 ? -1.759 -8.727 3.682 1.00 0.00 35 VAL A CA 4
ATOM 3971 C C . VAL A 1 35 ? -2.277 -8.784 2.256 1.00 0.00 35 VAL A C 4
ATOM 3972 O O . VAL A 1 35 ? -1.865 -8.000 1.404 1.00 0.00 35 VAL A O 4
ATOM 3985 N N . ALA A 1 36 ? -3.205 -9.708 2.016 1.00 0.00 36 ALA A N 4
ATOM 3986 C CA . ALA A 1 36 ? -3.810 -9.862 0.698 1.00 0.00 36 ALA A CA 4
ATOM 3987 C C . ALA A 1 36 ? -4.838 -8.766 0.469 1.00 0.00 36 ALA A C 4
ATOM 3988 O O . ALA A 1 36 ? -4.796 -8.058 -0.537 1.00 0.00 36 ALA A O 4
ATOM 3995 N N . SER A 1 37 ? -5.739 -8.603 1.434 1.00 0.00 37 SER A N 4
ATOM 3996 C CA . SER A 1 37 ? -6.751 -7.559 1.359 1.00 0.00 37 SER A CA 4
ATOM 3997 C C . SER A 1 37 ? -6.097 -6.195 1.581 1.00 0.00 37 SER A C 4
ATOM 3998 O O . SER A 1 37 ? -6.730 -5.152 1.424 1.00 0.00 37 SER A O 4
ATOM 4006 N N . GLY A 1 38 ? -4.811 -6.226 1.933 1.00 0.00 38 GLY A N 4
ATOM 4007 C CA . GLY A 1 38 ? -4.054 -5.017 2.160 1.00 0.00 38 GLY A CA 4
ATOM 4008 C C . GLY A 1 38 ? -2.773 -5.019 1.352 1.00 0.00 38 GLY A C 4
ATOM 4009 O O . GLY A 1 38 ? -1.805 -4.345 1.697 1.00 0.00 38 GLY A O 4
ATOM 4013 N N . CYS A 1 39 ? -2.785 -5.778 0.262 1.00 0.00 39 CYS A N 4
ATOM 4014 C CA . CYS A 1 39 ? -1.646 -5.866 -0.637 1.00 0.00 39 CYS A CA 4
ATOM 4015 C C . CYS A 1 39 ? -1.739 -4.802 -1.715 1.00 0.00 39 CYS A C 4
ATOM 4016 O O . CYS A 1 39 ? -0.792 -4.049 -1.947 1.00 0.00 39 CYS A O 4
ATOM 4023 N N . ARG A 1 40 ? -2.889 -4.759 -2.393 1.00 0.00 40 ARG A N 4
ATOM 4024 C CA . ARG A 1 40 ? -3.083 -3.792 -3.467 1.00 0.00 40 ARG A CA 4
ATOM 4025 C C . ARG A 1 40 ? -4.487 -3.190 -3.516 1.00 0.00 40 ARG A C 4
ATOM 4026 O O . ARG A 1 40 ? -4.834 -2.525 -4.493 1.00 0.00 40 ARG A O 4
ATOM 4047 N N . VAL A 1 41 ? -5.268 -3.335 -2.448 1.00 0.00 41 VAL A N 4
ATOM 4048 C CA . VAL A 1 41 ? -6.580 -2.690 -2.415 1.00 0.00 41 VAL A CA 4
ATOM 4049 C C . VAL A 1 41 ? -6.910 -2.263 -0.992 1.00 0.00 41 VAL A C 4
ATOM 4050 O O . VAL A 1 41 ? -6.596 -2.987 -0.046 1.00 0.00 41 VAL A O 4
ATOM 4063 N N . ASN A 1 42 ? -7.510 -1.059 -0.833 1.00 0.00 42 ASN A N 4
ATOM 4064 C CA . ASN A 1 42 ? -7.819 -0.510 0.506 1.00 0.00 42 ASN A CA 4
ATOM 4065 C C . ASN A 1 42 ? -6.613 -0.755 1.400 1.00 0.00 42 ASN A C 4
ATOM 4066 O O . ASN A 1 42 ? -6.646 -0.622 2.624 1.00 0.00 42 ASN A O 4
ATOM 4077 N N . CYS A 1 43 ? -5.571 -1.165 0.709 1.00 0.00 43 CYS A N 4
ATOM 4078 C CA . CYS A 1 43 ? -4.300 -1.527 1.239 1.00 0.00 43 CYS A CA 4
ATOM 4079 C C . CYS A 1 43 ? -3.386 -0.360 1.378 1.00 0.00 43 CYS A C 4
ATOM 4080 O O . CYS A 1 43 ? -2.505 -0.337 2.232 1.00 0.00 43 CYS A O 4
ATOM 4087 N N . PHE A 1 44 ? -3.492 0.527 0.416 1.00 0.00 44 PHE A N 4
ATOM 4088 C CA . PHE A 1 44 ? -2.552 1.585 0.325 1.00 0.00 44 PHE A CA 4
ATOM 4089 C C . PHE A 1 44 ? -2.188 2.200 1.666 1.00 0.00 44 PHE A C 4
ATOM 4090 O O . PHE A 1 44 ? -1.091 1.966 2.163 1.00 0.00 44 PHE A O 4
ATOM 4107 N N . GLU A 1 45 ? -3.102 2.949 2.263 1.00 0.00 45 GLU A N 4
ATOM 4108 C CA . GLU A 1 45 ? -2.818 3.593 3.542 1.00 0.00 45 GLU A CA 4
ATOM 4109 C C . GLU A 1 45 ? -3.058 2.683 4.733 1.00 0.00 45 GLU A C 4
ATOM 4110 O O . GLU A 1 45 ? -2.148 2.412 5.517 1.00 0.00 45 GLU A O 4
ATOM 4122 N N . ASN A 1 46 ? -4.294 2.249 4.880 1.00 0.00 46 ASN A N 4
ATOM 4123 C CA . ASN A 1 46 ? -4.684 1.408 5.998 1.00 0.00 46 ASN A CA 4
ATOM 4124 C C . ASN A 1 46 ? -3.708 0.264 6.274 1.00 0.00 46 ASN A C 4
ATOM 4125 O O . ASN A 1 46 ? -3.155 0.169 7.368 1.00 0.00 46 ASN A O 4
ATOM 4136 N N . HIS A 1 47 ? -3.541 -0.639 5.319 1.00 0.00 47 HIS A N 4
ATOM 4137 C CA . HIS A 1 47 ? -2.693 -1.806 5.547 1.00 0.00 47 HIS A CA 4
ATOM 4138 C C . HIS A 1 47 ? -1.302 -1.760 4.914 1.00 0.00 47 HIS A C 4
ATOM 4139 O O . HIS A 1 47 ? -0.301 -1.837 5.621 1.00 0.00 47 HIS A O 4
ATOM 4154 N N . VAL A 1 48 ? -1.234 -1.751 3.590 1.00 0.00 48 VAL A N 4
ATOM 4155 C CA . VAL A 1 48 ? 0.055 -1.833 2.914 1.00 0.00 48 VAL A CA 4
ATOM 4156 C C . VAL A 1 48 ? 0.997 -0.693 3.261 1.00 0.00 48 VAL A C 4
ATOM 4157 O O . VAL A 1 48 ? 2.200 -0.798 3.034 1.00 0.00 48 VAL A O 4
ATOM 4170 N N . PHE A 1 49 ? 0.481 0.371 3.845 1.00 0.00 49 PHE A N 4
ATOM 4171 C CA . PHE A 1 49 ? 1.343 1.468 4.244 1.00 0.00 49 PHE A CA 4
ATOM 4172 C C . PHE A 1 49 ? 1.457 1.513 5.756 1.00 0.00 49 PHE A C 4
ATOM 4173 O O . PHE A 1 49 ? 2.411 2.059 6.303 1.00 0.00 49 PHE A O 4
ATOM 4190 N N . ASP A 1 50 ? 0.516 0.877 6.436 1.00 0.00 50 ASP A N 4
ATOM 4191 C CA . ASP A 1 50 ? 0.572 0.797 7.863 1.00 0.00 50 ASP A CA 4
ATOM 4192 C C . ASP A 1 50 ? 1.483 -0.339 8.224 1.00 0.00 50 ASP A C 4
ATOM 4193 O O . ASP A 1 50 ? 2.270 -0.267 9.164 1.00 0.00 50 ASP A O 4
ATOM 4202 N N . ASP A 1 51 ? 1.329 -1.424 7.474 1.00 0.00 51 ASP A N 4
ATOM 4203 C CA . ASP A 1 51 ? 2.094 -2.609 7.732 1.00 0.00 51 ASP A CA 4
ATOM 4204 C C . ASP A 1 51 ? 3.441 -2.646 7.024 1.00 0.00 51 ASP A C 4
ATOM 4205 O O . ASP A 1 51 ? 4.444 -3.067 7.604 1.00 0.00 51 ASP A O 4
ATOM 4214 N N . CYS A 1 52 ? 3.457 -2.254 5.758 1.00 0.00 52 CYS A N 4
ATOM 4215 C CA . CYS A 1 52 ? 4.682 -2.322 4.977 1.00 0.00 52 CYS A CA 4
ATOM 4216 C C . CYS A 1 52 ? 5.550 -1.091 5.128 1.00 0.00 52 CYS A C 4
ATOM 4217 O O . CYS A 1 52 ? 6.708 -1.189 5.525 1.00 0.00 52 CYS A O 4
ATOM 4224 N N . VAL A 1 53 ? 5.011 0.062 4.793 1.00 0.00 53 VAL A N 4
ATOM 4225 C CA . VAL A 1 53 ? 5.790 1.277 4.884 1.00 0.00 53 VAL A CA 4
ATOM 4226 C C . VAL A 1 53 ? 5.957 1.739 6.325 1.00 0.00 53 VAL A C 4
ATOM 4227 O O . VAL A 1 53 ? 6.971 2.330 6.668 1.00 0.00 53 VAL A O 4
ATOM 4240 N N . TYR A 1 54 ? 4.958 1.492 7.164 1.00 0.00 54 TYR A N 4
ATOM 4241 C CA . TYR A 1 54 ? 5.035 1.940 8.545 1.00 0.00 54 TYR A CA 4
ATOM 4242 C C . TYR A 1 54 ? 6.009 1.131 9.382 1.00 0.00 54 TYR A C 4
ATOM 4243 O O . TYR A 1 54 ? 6.450 1.593 10.435 1.00 0.00 54 TYR A O 4
ATOM 4261 N N . GLU A 1 55 ? 6.352 -0.063 8.935 1.00 0.00 55 GLU A N 4
ATOM 4262 C CA . GLU A 1 55 ? 7.282 -0.883 9.692 1.00 0.00 55 GLU A CA 4
ATOM 4263 C C . GLU A 1 55 ? 8.465 -1.330 8.845 1.00 0.00 55 GLU A C 4
ATOM 4264 O O . GLU A 1 55 ? 9.531 -1.638 9.377 1.00 0.00 55 GLU A O 4
ATOM 4276 N N . LEU A 1 56 ? 8.272 -1.401 7.533 1.00 0.00 56 LEU A N 4
ATOM 4277 C CA . LEU A 1 56 ? 9.352 -1.860 6.652 1.00 0.00 56 LEU A CA 4
ATOM 4278 C C . LEU A 1 56 ? 10.095 -0.749 5.909 1.00 0.00 56 LEU A C 4
ATOM 4279 O O . LEU A 1 56 ? 11.302 -0.576 6.082 1.00 0.00 56 LEU A O 4
ATOM 4295 N N . LEU A 1 57 ? 9.386 -0.057 5.021 1.00 0.00 57 LEU A N 4
ATOM 4296 C CA . LEU A 1 57 ? 10.005 0.968 4.181 1.00 0.00 57 LEU A CA 4
ATOM 4297 C C . LEU A 1 57 ? 10.084 2.358 4.812 1.00 0.00 57 LEU A C 4
ATOM 4298 O O . LEU A 1 57 ? 11.177 2.890 5.004 1.00 0.00 57 LEU A O 4
ATOM 4314 N N . LEU A 1 58 ? 8.935 2.967 5.090 1.00 0.00 58 LEU A N 4
ATOM 4315 C CA . LEU A 1 58 ? 8.924 4.323 5.644 1.00 0.00 58 LEU A CA 4
ATOM 4316 C C . LEU A 1 58 ? 7.984 4.455 6.833 1.00 0.00 58 LEU A C 4
ATOM 4317 O O . LEU A 1 58 ? 6.837 4.877 6.686 1.00 0.00 58 LEU A O 4
ATOM 4333 N N . HIS A 1 59 ? 8.476 4.100 8.013 1.00 0.00 59 HIS A N 4
ATOM 4334 C CA . HIS A 1 59 ? 7.681 4.187 9.231 1.00 0.00 59 HIS A CA 4
ATOM 4335 C C . HIS A 1 59 ? 7.045 5.571 9.380 1.00 0.00 59 HIS A C 4
ATOM 4336 O O . HIS A 1 59 ? 6.031 5.729 10.059 1.00 0.00 59 HIS A O 4
ATOM 4351 N N . ASN A 1 60 ? 7.648 6.570 8.737 1.00 0.00 60 ASN A N 4
ATOM 4352 C CA . ASN A 1 60 ? 7.149 7.933 8.791 1.00 0.00 60 ASN A CA 4
ATOM 4353 C C . ASN A 1 60 ? 7.087 8.552 7.401 1.00 0.00 60 ASN A C 4
ATOM 4354 O O . ASN A 1 60 ? 6.100 9.199 7.057 1.00 0.00 60 ASN A O 4
ATOM 4365 N N . PRO A 1 61 ? 8.155 8.400 6.588 1.00 0.00 61 PRO A N 4
ATOM 4366 C CA . PRO A 1 61 ? 8.208 8.986 5.249 1.00 0.00 61 PRO A CA 4
ATOM 4367 C C . PRO A 1 61 ? 7.154 8.449 4.278 1.00 0.00 61 PRO A C 4
ATOM 4368 O O . PRO A 1 61 ? 7.482 8.012 3.175 1.00 0.00 61 PRO A O 4
ATOM 4379 N N . GLU A 1 62 ? 5.886 8.531 4.673 1.00 0.00 62 GLU A N 4
ATOM 4380 C CA . GLU A 1 62 ? 4.788 8.107 3.821 1.00 0.00 62 GLU A CA 4
ATOM 4381 C C . GLU A 1 62 ? 4.409 9.255 2.877 1.00 0.00 62 GLU A C 4
ATOM 4382 O O . GLU A 1 62 ? 3.489 9.138 2.067 1.00 0.00 62 GLU A O 4
ATOM 4394 N N . GLU A 1 63 ? 5.137 10.368 3.003 1.00 0.00 63 GLU A N 4
ATOM 4395 C CA . GLU A 1 63 ? 4.920 11.564 2.186 1.00 0.00 63 GLU A CA 4
ATOM 4396 C C . GLU A 1 63 ? 4.636 11.218 0.729 1.00 0.00 63 GLU A C 4
ATOM 4397 O O . GLU A 1 63 ? 3.483 11.189 0.301 1.00 0.00 63 GLU A O 4
ATOM 4409 N N . VAL A 1 64 ? 5.701 10.952 -0.033 1.00 0.00 64 VAL A N 4
ATOM 4410 C CA . VAL A 1 64 ? 5.558 10.603 -1.438 1.00 0.00 64 VAL A CA 4
ATOM 4411 C C . VAL A 1 64 ? 4.739 9.335 -1.592 1.00 0.00 64 VAL A C 4
ATOM 4412 O O . VAL A 1 64 ? 4.357 8.963 -2.702 1.00 0.00 64 VAL A O 4
ATOM 4425 N N . LEU A 1 65 ? 4.429 8.695 -0.470 1.00 0.00 65 LEU A N 4
ATOM 4426 C CA . LEU A 1 65 ? 3.612 7.504 -0.499 1.00 0.00 65 LEU A CA 4
ATOM 4427 C C . LEU A 1 65 ? 2.166 7.955 -0.501 1.00 0.00 65 LEU A C 4
ATOM 4428 O O . LEU A 1 65 ? 1.269 7.254 -0.966 1.00 0.00 65 LEU A O 4
ATOM 4444 N N . LEU A 1 66 ? 1.969 9.174 -0.008 1.00 0.00 66 LEU A N 4
ATOM 4445 C CA . LEU A 1 66 ? 0.669 9.783 0.027 1.00 0.00 66 LEU A CA 4
ATOM 4446 C C . LEU A 1 66 ? 0.335 10.309 -1.360 1.00 0.00 66 LEU A C 4
ATOM 4447 O O . LEU A 1 66 ? -0.803 10.225 -1.816 1.00 0.00 66 LEU A O 4
ATOM 4463 N N . MET A 1 67 ? 1.359 10.824 -2.041 1.00 0.00 67 MET A N 4
ATOM 4464 C CA . MET A 1 67 ? 1.195 11.327 -3.395 1.00 0.00 67 MET A CA 4
ATOM 4465 C C . MET A 1 67 ? 0.813 10.165 -4.297 1.00 0.00 67 MET A C 4
ATOM 4466 O O . MET A 1 67 ? -0.119 10.257 -5.103 1.00 0.00 67 MET A O 4
ATOM 4480 N N . ARG A 1 68 ? 1.521 9.049 -4.126 1.00 0.00 68 ARG A N 4
ATOM 4481 C CA . ARG A 1 68 ? 1.231 7.849 -4.895 1.00 0.00 68 ARG A CA 4
ATOM 4482 C C . ARG A 1 68 ? -0.255 7.507 -4.768 1.00 0.00 68 ARG A C 4
ATOM 4483 O O . ARG A 1 68 ? -0.859 6.947 -5.679 1.00 0.00 68 ARG A O 4
ATOM 4504 N N . ASP A 1 69 ? -0.835 7.874 -3.625 1.00 0.00 69 ASP A N 4
ATOM 4505 C CA . ASP A 1 69 ? -2.250 7.641 -3.356 1.00 0.00 69 ASP A CA 4
ATOM 4506 C C . ASP A 1 69 ? -3.099 8.610 -4.168 1.00 0.00 69 ASP A C 4
ATOM 4507 O O . ASP A 1 69 ? -4.258 8.334 -4.474 1.00 0.00 69 ASP A O 4
ATOM 4516 N N . ALA A 1 70 ? -2.503 9.738 -4.540 1.00 0.00 70 ALA A N 4
ATOM 4517 C CA . ALA A 1 70 ? -3.198 10.734 -5.345 1.00 0.00 70 ALA A CA 4
ATOM 4518 C C . ALA A 1 70 ? -3.818 10.052 -6.552 1.00 0.00 70 ALA A C 4
ATOM 4519 O O . ALA A 1 70 ? -4.874 10.450 -7.044 1.00 0.00 70 ALA A O 4
ATOM 4526 N N . ILE A 1 71 ? -3.154 8.990 -6.994 1.00 0.00 71 ILE A N 4
ATOM 4527 C CA . ILE A 1 71 ? -3.626 8.198 -8.115 1.00 0.00 71 ILE A CA 4
ATOM 4528 C C . ILE A 1 71 ? -4.093 6.836 -7.618 1.00 0.00 71 ILE A C 4
ATOM 4529 O O . ILE A 1 71 ? -5.196 6.391 -7.935 1.00 0.00 71 ILE A O 4
ATOM 4545 N N . ARG A 1 72 ? -3.247 6.182 -6.817 1.00 0.00 72 ARG A N 4
ATOM 4546 C CA . ARG A 1 72 ? -3.578 4.880 -6.258 1.00 0.00 72 ARG A CA 4
ATOM 4547 C C . ARG A 1 72 ? -4.899 4.956 -5.499 1.00 0.00 72 ARG A C 4
ATOM 4548 O O . ARG A 1 72 ? -5.800 4.147 -5.708 1.00 0.00 72 ARG A O 4
ATOM 4569 N N . GLY A 1 73 ? -4.998 5.939 -4.611 1.00 0.00 73 GLY A N 4
ATOM 4570 C CA . GLY A 1 73 ? -6.206 6.113 -3.827 1.00 0.00 73 GLY A CA 4
ATOM 4571 C C . GLY A 1 73 ? -6.854 7.464 -4.053 1.00 0.00 73 GLY A C 4
ATOM 4572 O O . GLY A 1 73 ? -7.571 7.939 -3.147 1.00 0.00 73 GLY A O 4
ATOM 4577 N N . GLN A 1 1 ? -19.332 -3.724 -4.610 1.00 0.00 1 GLN A N 5
ATOM 4578 C CA . GLN A 1 1 ? -19.231 -2.274 -4.484 1.00 0.00 1 GLN A CA 5
ATOM 4579 C C . GLN A 1 1 ? -18.390 -1.889 -3.271 1.00 0.00 1 GLN A C 5
ATOM 4580 O O . GLN A 1 1 ? -18.925 -1.587 -2.204 1.00 0.00 1 GLN A O 5
ATOM 4594 N N . ILE A 1 2 ? -17.073 -1.901 -3.441 1.00 0.00 2 ILE A N 5
ATOM 4595 C CA . ILE A 1 2 ? -16.161 -1.551 -2.360 1.00 0.00 2 ILE A CA 5
ATOM 4596 C C . ILE A 1 2 ? -16.082 -0.039 -2.176 1.00 0.00 2 ILE A C 5
ATOM 4597 O O . ILE A 1 2 ? -16.624 0.723 -2.976 1.00 0.00 2 ILE A O 5
ATOM 4613 N N . PHE A 1 3 ? -15.404 0.389 -1.115 1.00 0.00 3 PHE A N 5
ATOM 4614 C CA . PHE A 1 3 ? -15.255 1.810 -0.825 1.00 0.00 3 PHE A CA 5
ATOM 4615 C C . PHE A 1 3 ? -14.085 2.406 -1.605 1.00 0.00 3 PHE A C 5
ATOM 4616 O O . PHE A 1 3 ? -13.599 1.808 -2.564 1.00 0.00 3 PHE A O 5
ATOM 4633 N N . ASP A 1 4 ? -13.640 3.588 -1.188 1.00 0.00 4 ASP A N 5
ATOM 4634 C CA . ASP A 1 4 ? -12.529 4.265 -1.848 1.00 0.00 4 ASP A CA 5
ATOM 4635 C C . ASP A 1 4 ? -11.280 3.386 -1.859 1.00 0.00 4 ASP A C 5
ATOM 4636 O O . ASP A 1 4 ? -11.349 2.188 -1.585 1.00 0.00 4 ASP A O 5
ATOM 4645 N N . SER A 1 5 ? -10.141 3.990 -2.179 1.00 0.00 5 SER A N 5
ATOM 4646 C CA . SER A 1 5 ? -8.876 3.267 -2.229 1.00 0.00 5 SER A CA 5
ATOM 4647 C C . SER A 1 5 ? -7.721 4.224 -2.511 1.00 0.00 5 SER A C 5
ATOM 4648 O O . SER A 1 5 ? -7.699 4.893 -3.543 1.00 0.00 5 SER A O 5
ATOM 4656 N N . SER A 1 6 ? -6.767 4.291 -1.586 1.00 0.00 6 SER A N 5
ATOM 4657 C CA . SER A 1 6 ? -5.616 5.175 -1.742 1.00 0.00 6 SER A CA 5
ATOM 4658 C C . SER A 1 6 ? -4.596 4.612 -2.679 1.00 0.00 6 SER A C 5
ATOM 4659 O O . SER A 1 6 ? -3.625 5.290 -3.013 1.00 0.00 6 SER A O 5
ATOM 4667 N N . CYS A 1 7 ? -4.838 3.422 -3.183 1.00 0.00 7 CYS A N 5
ATOM 4668 C CA . CYS A 1 7 ? -3.942 2.902 -4.165 1.00 0.00 7 CYS A CA 5
ATOM 4669 C C . CYS A 1 7 ? -4.709 2.856 -5.477 1.00 0.00 7 CYS A C 5
ATOM 4670 O O . CYS A 1 7 ? -5.863 2.430 -5.516 1.00 0.00 7 CYS A O 5
ATOM 4677 N N . LYS A 1 8 ? -4.075 3.306 -6.547 1.00 0.00 8 LYS A N 5
ATOM 4678 C CA . LYS A 1 8 ? -4.719 3.322 -7.854 1.00 0.00 8 LYS A CA 5
ATOM 4679 C C . LYS A 1 8 ? -3.818 2.703 -8.904 1.00 0.00 8 LYS A C 5
ATOM 4680 O O . LYS A 1 8 ? -2.603 2.874 -8.871 1.00 0.00 8 LYS A O 5
ATOM 4699 N N . GLY A 1 9 ? -4.433 1.992 -9.841 1.00 0.00 9 GLY A N 5
ATOM 4700 C CA . GLY A 1 9 ? -3.694 1.333 -10.902 1.00 0.00 9 GLY A CA 5
ATOM 4701 C C . GLY A 1 9 ? -2.597 2.189 -11.510 1.00 0.00 9 GLY A C 5
ATOM 4702 O O . GLY A 1 9 ? -1.676 1.662 -12.133 1.00 0.00 9 GLY A O 5
ATOM 4706 N N . VAL A 1 10 ? -2.706 3.506 -11.376 1.00 0.00 10 VAL A N 5
ATOM 4707 C CA . VAL A 1 10 ? -1.722 4.400 -11.970 1.00 0.00 10 VAL A CA 5
ATOM 4708 C C . VAL A 1 10 ? -0.379 4.428 -11.262 1.00 0.00 10 VAL A C 5
ATOM 4709 O O . VAL A 1 10 ? 0.651 4.095 -11.861 1.00 0.00 10 VAL A O 5
ATOM 4722 N N . TYR A 1 11 ? -0.371 4.761 -9.994 1.00 0.00 11 TYR A N 5
ATOM 4723 C CA . TYR A 1 11 ? 0.870 4.755 -9.260 1.00 0.00 11 TYR A CA 5
ATOM 4724 C C . TYR A 1 11 ? 1.092 3.336 -8.846 1.00 0.00 11 TYR A C 5
ATOM 4725 O O . TYR A 1 11 ? 2.207 2.897 -8.579 1.00 0.00 11 TYR A O 5
ATOM 4743 N N . ASP A 1 12 ? -0.018 2.609 -8.866 1.00 0.00 12 ASP A N 5
ATOM 4744 C CA . ASP A 1 12 ? -0.018 1.200 -8.567 1.00 0.00 12 ASP A CA 5
ATOM 4745 C C . ASP A 1 12 ? 0.739 0.500 -9.665 1.00 0.00 12 ASP A C 5
ATOM 4746 O O . ASP A 1 12 ? 1.194 -0.627 -9.519 1.00 0.00 12 ASP A O 5
ATOM 4755 N N . ARG A 1 13 ? 0.884 1.206 -10.773 1.00 0.00 13 ARG A N 5
ATOM 4756 C CA . ARG A 1 13 ? 1.600 0.683 -11.896 1.00 0.00 13 ARG A CA 5
ATOM 4757 C C . ARG A 1 13 ? 3.068 0.648 -11.531 1.00 0.00 13 ARG A C 5
ATOM 4758 O O . ARG A 1 13 ? 3.780 -0.341 -11.750 1.00 0.00 13 ARG A O 5
ATOM 4779 N N . ALA A 1 14 ? 3.487 1.741 -10.910 1.00 0.00 14 ALA A N 5
ATOM 4780 C CA . ALA A 1 14 ? 4.861 1.879 -10.440 1.00 0.00 14 ALA A CA 5
ATOM 4781 C C . ALA A 1 14 ? 5.018 1.170 -9.105 1.00 0.00 14 ALA A C 5
ATOM 4782 O O . ALA A 1 14 ? 6.093 0.680 -8.760 1.00 0.00 14 ALA A O 5
ATOM 4789 N N . ILE A 1 15 ? 3.918 1.117 -8.368 1.00 0.00 15 ILE A N 5
ATOM 4790 C CA . ILE A 1 15 ? 3.867 0.476 -7.081 1.00 0.00 15 ILE A CA 5
ATOM 4791 C C . ILE A 1 15 ? 3.839 -1.036 -7.256 1.00 0.00 15 ILE A C 5
ATOM 4792 O O . ILE A 1 15 ? 4.571 -1.761 -6.591 1.00 0.00 15 ILE A O 5
ATOM 4808 N N . PHE A 1 16 ? 2.989 -1.503 -8.164 1.00 0.00 16 PHE A N 5
ATOM 4809 C CA . PHE A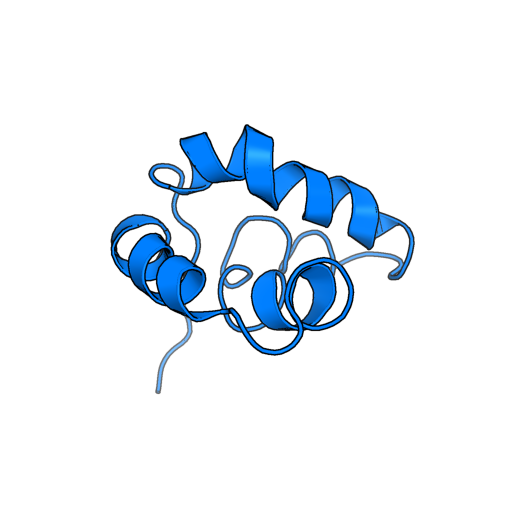 1 16 ? 2.865 -2.928 -8.436 1.00 0.00 16 PHE A CA 5
ATOM 4810 C C . PHE A 1 16 ? 4.237 -3.573 -8.505 1.00 0.00 16 PHE A C 5
ATOM 4811 O O . PHE A 1 16 ? 4.493 -4.608 -7.892 1.00 0.00 16 PHE A O 5
ATOM 4828 N N . ASN A 1 17 ? 5.118 -2.950 -9.260 1.00 0.00 17 ASN A N 5
ATOM 4829 C CA . ASN A 1 17 ? 6.468 -3.459 -9.408 1.00 0.00 17 ASN A CA 5
ATOM 4830 C C . ASN A 1 17 ? 7.401 -3.015 -8.276 1.00 0.00 17 ASN A C 5
ATOM 4831 O O . ASN A 1 17 ? 8.380 -3.698 -7.974 1.00 0.00 17 ASN A O 5
ATOM 4842 N N . GLU A 1 18 ? 7.129 -1.852 -7.677 1.00 0.00 18 GLU A N 5
ATOM 4843 C CA . GLU A 1 18 ? 7.966 -1.323 -6.639 1.00 0.00 18 GLU A CA 5
ATOM 4844 C C . GLU A 1 18 ? 7.500 -1.703 -5.267 1.00 0.00 18 GLU A C 5
ATOM 4845 O O . GLU A 1 18 ? 8.228 -2.318 -4.487 1.00 0.00 18 GLU A O 5
ATOM 4857 N N . LEU A 1 19 ? 6.295 -1.252 -4.948 1.00 0.00 19 LEU A N 5
ATOM 4858 C CA . LEU A 1 19 ? 5.760 -1.459 -3.653 1.00 0.00 19 LEU A CA 5
ATOM 4859 C C . LEU A 1 19 ? 5.008 -2.752 -3.517 1.00 0.00 19 LEU A C 5
ATOM 4860 O O . LEU A 1 19 ? 5.186 -3.484 -2.547 1.00 0.00 19 LEU A O 5
ATOM 4876 N N . GLU A 1 20 ? 4.118 -3.001 -4.461 1.00 0.00 20 GLU A N 5
ATOM 4877 C CA . GLU A 1 20 ? 3.297 -4.182 -4.401 1.00 0.00 20 GLU A CA 5
ATOM 4878 C C . GLU A 1 20 ? 4.105 -5.405 -3.987 1.00 0.00 20 GLU A C 5
ATOM 4879 O O . GLU A 1 20 ? 3.628 -6.243 -3.222 1.00 0.00 20 GLU A O 5
ATOM 4891 N N . HIS A 1 21 ? 5.347 -5.490 -4.461 1.00 0.00 21 HIS A N 5
ATOM 4892 C CA . HIS A 1 21 ? 6.206 -6.600 -4.080 1.00 0.00 21 HIS A CA 5
ATOM 4893 C C . HIS A 1 21 ? 6.422 -6.533 -2.585 1.00 0.00 21 HIS A C 5
ATOM 4894 O O . HIS A 1 21 ? 6.306 -7.532 -1.875 1.00 0.00 21 HIS A O 5
ATOM 4909 N N . VAL A 1 22 ? 6.693 -5.320 -2.107 1.00 0.00 22 VAL A N 5
ATOM 4910 C CA . VAL A 1 22 ? 6.874 -5.094 -0.683 1.00 0.00 22 VAL A CA 5
ATOM 4911 C C . VAL A 1 22 ? 5.648 -5.612 0.055 1.00 0.00 22 VAL A C 5
ATOM 4912 O O . VAL A 1 22 ? 5.748 -6.134 1.163 1.00 0.00 22 VAL A O 5
ATOM 4925 N N . CYS A 1 23 ? 4.492 -5.496 -0.603 1.00 0.00 23 CYS A N 5
ATOM 4926 C CA . CYS A 1 23 ? 3.238 -5.986 -0.053 1.00 0.00 23 CYS A CA 5
ATOM 4927 C C . CYS A 1 23 ? 3.269 -7.505 -0.062 1.00 0.00 23 CYS A C 5
ATOM 4928 O O . CYS A 1 23 ? 2.985 -8.151 0.947 1.00 0.00 23 CYS A O 5
ATOM 4935 N N . ASN A 1 24 ? 3.657 -8.071 -1.208 1.00 0.00 24 ASN A N 5
ATOM 4936 C CA . ASN A 1 24 ? 3.772 -9.516 -1.337 1.00 0.00 24 ASN A CA 5
ATOM 4937 C C . ASN A 1 24 ? 4.599 -10.040 -0.176 1.00 0.00 24 ASN A C 5
ATOM 4938 O O . ASN A 1 24 ? 4.327 -11.107 0.375 1.00 0.00 24 ASN A O 5
ATOM 4949 N N . ASP A 1 25 ? 5.591 -9.243 0.213 1.00 0.00 25 ASP A N 5
ATOM 4950 C CA . ASP A 1 25 ? 6.446 -9.586 1.343 1.00 0.00 25 ASP A CA 5
ATOM 4951 C C . ASP A 1 25 ? 5.736 -9.212 2.642 1.00 0.00 25 ASP A C 5
ATOM 4952 O O . ASP A 1 25 ? 5.791 -9.939 3.634 1.00 0.00 25 ASP A O 5
ATOM 4961 N N . CYS A 1 26 ? 5.055 -8.069 2.608 1.00 0.00 26 CYS A N 5
ATOM 4962 C CA . CYS A 1 26 ? 4.302 -7.563 3.750 1.00 0.00 26 CYS A CA 5
ATOM 4963 C C . CYS A 1 26 ? 3.275 -8.589 4.222 1.00 0.00 26 CYS A C 5
ATOM 4964 O O . CYS A 1 26 ? 3.051 -8.756 5.421 1.00 0.00 26 CYS A O 5
ATOM 4971 N N . TYR A 1 27 ? 2.648 -9.266 3.264 1.00 0.00 27 TYR A N 5
ATOM 4972 C CA . TYR A 1 27 ? 1.633 -10.272 3.566 1.00 0.00 27 TYR A CA 5
ATOM 4973 C C . TYR A 1 27 ? 2.257 -11.637 3.857 1.00 0.00 27 TYR A C 5
ATOM 4974 O O . TYR A 1 27 ? 1.545 -12.628 4.017 1.00 0.00 27 TYR A O 5
ATOM 4992 N N . ASN A 1 28 ? 3.586 -11.689 3.925 1.00 0.00 28 ASN A N 5
ATOM 4993 C CA . ASN A 1 28 ? 4.284 -12.941 4.198 1.00 0.00 28 ASN A CA 5
ATOM 4994 C C . ASN A 1 28 ? 3.876 -13.506 5.554 1.00 0.00 28 ASN A C 5
ATOM 4995 O O . ASN A 1 28 ? 3.632 -14.705 5.690 1.00 0.00 28 ASN A O 5
ATOM 5006 N N . LEU A 1 29 ? 3.802 -12.635 6.555 1.00 0.00 29 LEU A N 5
ATOM 5007 C CA . LEU A 1 29 ? 3.422 -13.045 7.902 1.00 0.00 29 LEU A CA 5
ATOM 5008 C C . LEU A 1 29 ? 2.099 -12.402 8.311 1.00 0.00 29 LEU A C 5
ATOM 5009 O O . LEU A 1 29 ? 2.068 -11.505 9.155 1.00 0.00 29 LEU A O 5
ATOM 5025 N N . TYR A 1 30 ? 1.010 -12.865 7.707 1.00 0.00 30 TYR A N 5
ATOM 5026 C CA . TYR A 1 30 ? -0.314 -12.333 8.008 1.00 0.00 30 TYR A CA 5
ATOM 5027 C C . TYR A 1 30 ? -1.403 -13.323 7.607 1.00 0.00 30 TYR A C 5
ATOM 5028 O O . TYR A 1 30 ? -1.252 -14.071 6.642 1.00 0.00 30 TYR A O 5
ATOM 5046 N N . ARG A 1 31 ? -2.500 -13.322 8.358 1.00 0.00 31 ARG A N 5
ATOM 5047 C CA . ARG A 1 31 ? -3.617 -14.223 8.085 1.00 0.00 31 ARG A CA 5
ATOM 5048 C C . ARG A 1 31 ? -4.923 -13.455 7.881 1.00 0.00 31 ARG A C 5
ATOM 5049 O O . ARG A 1 31 ? -5.886 -13.994 7.336 1.00 0.00 31 ARG A O 5
ATOM 5070 N N . THR A 1 32 ? -4.958 -12.200 8.323 1.00 0.00 32 THR A N 5
ATOM 5071 C CA . THR A 1 32 ? -6.154 -11.378 8.187 1.00 0.00 32 THR A CA 5
ATOM 5072 C C . THR A 1 32 ? -6.240 -10.762 6.795 1.00 0.00 32 THR A C 5
ATOM 5073 O O . THR A 1 32 ? -5.225 -10.569 6.125 1.00 0.00 32 THR A O 5
ATOM 5084 N N . SER A 1 33 ? -7.460 -10.455 6.366 1.00 0.00 33 SER A N 5
ATOM 5085 C CA . SER A 1 33 ? -7.685 -9.861 5.053 1.00 0.00 33 SER A CA 5
ATOM 5086 C C . SER A 1 33 ? -7.323 -8.376 5.044 1.00 0.00 33 SER A C 5
ATOM 5087 O O . SER A 1 33 ? -7.288 -7.747 3.988 1.00 0.00 33 SER A O 5
ATOM 5095 N N . HIS A 1 34 ? -7.056 -7.818 6.223 1.00 0.00 34 HIS A N 5
ATOM 5096 C CA . HIS A 1 34 ? -6.701 -6.409 6.333 1.00 0.00 34 HIS A CA 5
ATOM 5097 C C . HIS A 1 34 ? -5.394 -6.116 5.605 1.00 0.00 34 HIS A C 5
ATOM 5098 O O . HIS A 1 34 ? -5.162 -4.995 5.151 1.00 0.00 34 HIS A O 5
ATOM 5113 N N . VAL A 1 35 ? -4.548 -7.132 5.486 1.00 0.00 35 VAL A N 5
ATOM 5114 C CA . VAL A 1 35 ? -3.273 -6.987 4.803 1.00 0.00 35 VAL A CA 5
ATOM 5115 C C . VAL A 1 35 ? -3.453 -7.182 3.306 1.00 0.00 35 VAL A C 5
ATOM 5116 O O . VAL A 1 35 ? -2.857 -6.470 2.501 1.00 0.00 35 VAL A O 5
ATOM 5129 N N . ALA A 1 36 ? -4.292 -8.149 2.945 1.00 0.00 36 ALA A N 5
ATOM 5130 C CA . ALA A 1 36 ? -4.571 -8.438 1.542 1.00 0.00 36 ALA A CA 5
ATOM 5131 C C . ALA A 1 36 ? -5.499 -7.383 0.954 1.00 0.00 36 ALA A C 5
ATOM 5132 O O . ALA A 1 36 ? -5.141 -6.685 0.006 1.00 0.00 36 ALA A O 5
ATOM 5139 N N . SER A 1 37 ? -6.687 -7.256 1.540 1.00 0.00 37 SER A N 5
ATOM 5140 C CA . SER A 1 37 ? -7.656 -6.264 1.089 1.00 0.00 37 SER A CA 5
ATOM 5141 C C . SER A 1 37 ? -7.096 -4.855 1.276 1.00 0.00 37 SER A C 5
ATOM 5142 O O . SER A 1 37 ? -7.602 -3.890 0.703 1.00 0.00 37 SER A O 5
ATOM 5150 N N . GLY A 1 38 ? -6.032 -4.754 2.071 1.00 0.00 38 GLY A N 5
ATOM 5151 C CA . GLY A 1 38 ? -5.390 -3.480 2.317 1.00 0.00 38 GLY A CA 5
ATOM 5152 C C . GLY A 1 38 ? -3.965 -3.476 1.804 1.00 0.00 38 GLY A C 5
ATOM 5153 O O . GLY A 1 38 ? -3.147 -2.656 2.219 1.00 0.00 38 GLY A O 5
ATOM 5157 N N . CYS A 1 39 ? -3.682 -4.403 0.889 1.00 0.00 39 CYS A N 5
ATOM 5158 C CA . CYS A 1 39 ? -2.371 -4.532 0.269 1.00 0.00 39 CYS A CA 5
ATOM 5159 C C . CYS A 1 39 ? -2.283 -3.687 -0.994 1.00 0.00 39 CYS A C 5
ATOM 5160 O O . CYS A 1 39 ? -1.317 -2.951 -1.196 1.00 0.00 39 CYS A O 5
ATOM 5167 N N . ARG A 1 40 ? -3.296 -3.819 -1.860 1.00 0.00 40 ARG A N 5
ATOM 5168 C CA . ARG A 1 40 ? -3.308 -3.077 -3.122 1.00 0.00 40 ARG A CA 5
ATOM 5169 C C . ARG A 1 40 ? -4.584 -2.259 -3.337 1.00 0.00 40 ARG A C 5
ATOM 5170 O O . ARG A 1 40 ? -4.764 -1.664 -4.399 1.00 0.00 40 ARG A O 5
ATOM 5191 N N . VAL A 1 41 ? -5.423 -2.152 -2.312 1.00 0.00 41 VAL A N 5
ATOM 5192 C CA . VAL A 1 41 ? -6.612 -1.308 -2.405 1.00 0.00 41 VAL A CA 5
ATOM 5193 C C . VAL A 1 41 ? -6.902 -0.718 -1.035 1.00 0.00 41 VAL A C 5
ATOM 5194 O O . VAL A 1 41 ? -6.721 -1.406 -0.029 1.00 0.00 41 VAL A O 5
ATOM 5207 N N . ASN A 1 42 ? -7.297 0.576 -0.979 1.00 0.00 42 ASN A N 5
ATOM 5208 C CA . ASN A 1 42 ? -7.521 1.254 0.316 1.00 0.00 42 ASN A CA 5
ATOM 5209 C C . ASN A 1 42 ? -6.360 0.868 1.216 1.00 0.00 42 ASN A C 5
ATOM 5210 O O . ASN A 1 42 ? -6.373 1.013 2.438 1.00 0.00 42 ASN A O 5
ATOM 5221 N N . CYS A 1 43 ? -5.388 0.313 0.519 1.00 0.00 43 CYS A N 5
ATOM 5222 C CA . CYS A 1 43 ? -4.173 -0.220 1.037 1.00 0.00 43 CYS A CA 5
ATOM 5223 C C . CYS A 1 43 ? -3.109 0.805 1.163 1.00 0.00 43 CYS A C 5
ATOM 5224 O O . CYS A 1 43 ? -2.273 0.756 2.059 1.00 0.00 43 CYS A O 5
ATOM 5231 N N . PHE A 1 44 ? -3.044 1.624 0.143 1.00 0.00 44 PHE A N 5
ATOM 5232 C CA . PHE A 1 44 ? -1.959 2.521 0.030 1.00 0.00 44 PHE A CA 5
ATOM 5233 C C . PHE A 1 44 ? -1.558 3.186 1.334 1.00 0.00 44 PHE A C 5
ATOM 5234 O O . PHE A 1 44 ? -0.520 2.848 1.896 1.00 0.00 44 PHE A O 5
ATOM 5251 N N . GLU A 1 45 ? -2.377 4.107 1.820 1.00 0.00 45 GLU A N 5
ATOM 5252 C CA . GLU A 1 45 ? -2.058 4.824 3.050 1.00 0.00 45 GLU A CA 5
ATOM 5253 C C . GLU A 1 45 ? -2.471 4.082 4.309 1.00 0.00 45 GLU A C 5
ATOM 5254 O O . GLU A 1 45 ? -1.641 3.788 5.170 1.00 0.00 45 GLU A O 5
ATOM 5266 N N . ASN A 1 46 ? -3.761 3.834 4.436 1.00 0.00 46 ASN A N 5
ATOM 5267 C CA . ASN A 1 46 ? -4.303 3.188 5.619 1.00 0.00 46 ASN A CA 5
ATOM 5268 C C . ASN A 1 46 ? -3.484 1.987 6.099 1.00 0.00 46 ASN A C 5
ATOM 5269 O O . ASN A 1 46 ? -2.976 1.992 7.219 1.00 0.00 46 ASN A O 5
ATOM 5280 N N . HIS A 1 47 ? -3.386 0.939 5.290 1.00 0.00 47 HIS A N 5
ATOM 5281 C CA . HIS A 1 47 ? -2.681 -0.261 5.734 1.00 0.00 47 HIS A CA 5
ATOM 5282 C C . HIS A 1 47 ? -1.332 -0.527 5.072 1.00 0.00 47 HIS A C 5
ATOM 5283 O O . HIS A 1 47 ? -0.352 -0.786 5.767 1.00 0.00 47 HIS A O 5
ATOM 5298 N N . VAL A 1 48 ? -1.285 -0.570 3.748 1.00 0.00 48 VAL A N 5
ATOM 5299 C CA . VAL A 1 48 ? -0.042 -0.931 3.086 1.00 0.00 48 VAL A CA 5
ATOM 5300 C C . VAL A 1 48 ? 1.059 0.096 3.278 1.00 0.00 48 VAL A C 5
ATOM 5301 O O . VAL A 1 48 ? 2.226 -0.201 3.037 1.00 0.00 48 VAL A O 5
ATOM 5314 N N . PHE A 1 49 ? 0.715 1.278 3.760 1.00 0.00 49 PHE A N 5
ATOM 5315 C CA . PHE A 1 49 ? 1.734 2.277 4.027 1.00 0.00 49 PHE A CA 5
ATOM 5316 C C . PHE A 1 49 ? 1.853 2.495 5.523 1.00 0.00 49 PHE A C 5
ATOM 5317 O O . PHE A 1 49 ? 2.880 2.963 6.014 1.00 0.00 49 PHE A O 5
ATOM 5334 N N . ASP A 1 50 ? 0.811 2.109 6.253 1.00 0.00 50 ASP A N 5
ATOM 5335 C CA . ASP A 1 50 ? 0.819 2.213 7.677 1.00 0.00 50 ASP A CA 5
ATOM 5336 C C . ASP A 1 50 ? 1.515 1.016 8.251 1.00 0.00 50 ASP A C 5
ATOM 5337 O O . ASP A 1 50 ? 2.245 1.108 9.233 1.00 0.00 50 ASP A O 5
ATOM 5346 N N . ASP A 1 51 ? 1.234 -0.132 7.643 1.00 0.00 51 ASP A N 5
ATOM 5347 C CA . ASP A 1 51 ? 1.784 -1.368 8.125 1.00 0.00 51 ASP A CA 5
ATOM 5348 C C . ASP A 1 51 ? 3.145 -1.676 7.536 1.00 0.00 51 ASP A C 5
ATOM 5349 O O . ASP A 1 51 ? 4.118 -1.930 8.252 1.00 0.00 51 ASP A O 5
ATOM 5358 N N . CYS A 1 52 ? 3.191 -1.683 6.220 1.00 0.00 52 CYS A N 5
ATOM 5359 C CA . CYS A 1 52 ? 4.421 -2.007 5.511 1.00 0.00 52 CYS A CA 5
ATOM 5360 C C . CYS A 1 52 ? 5.485 -0.939 5.706 1.00 0.00 52 CYS A C 5
ATOM 5361 O O . CYS A 1 52 ? 6.544 -1.205 6.269 1.00 0.00 52 CYS A O 5
ATOM 5368 N N . VAL A 1 53 ? 5.208 0.269 5.247 1.00 0.00 53 VAL A N 5
ATOM 5369 C CA . VAL A 1 53 ? 6.169 1.357 5.388 1.00 0.00 53 VAL A CA 5
ATOM 5370 C C . VAL A 1 53 ? 6.570 1.539 6.845 1.00 0.00 53 VAL A C 5
ATOM 5371 O O . VAL A 1 53 ? 7.614 2.112 7.136 1.00 0.00 53 VAL A O 5
ATOM 5384 N N . TYR A 1 54 ? 5.734 1.058 7.764 1.00 0.00 54 TYR A N 5
ATOM 5385 C CA . TYR A 1 54 ? 6.025 1.198 9.182 1.00 0.00 54 TYR A CA 5
ATOM 5386 C C . TYR A 1 54 ? 7.291 0.466 9.591 1.00 0.00 54 TYR A C 5
ATOM 5387 O O . TYR A 1 54 ? 7.978 0.887 10.520 1.00 0.00 54 TYR A O 5
ATOM 5405 N N . GLU A 1 55 ? 7.600 -0.627 8.919 1.00 0.00 55 GLU A N 5
ATOM 5406 C CA . GLU A 1 55 ? 8.798 -1.385 9.263 1.00 0.00 55 GLU A CA 5
ATOM 5407 C C . GLU A 1 55 ? 9.500 -1.952 8.035 1.00 0.00 55 GLU A C 5
ATOM 5408 O O . GLU A 1 55 ? 10.545 -2.592 8.162 1.00 0.00 55 GLU A O 5
ATOM 5420 N N . LEU A 1 56 ? 8.933 -1.743 6.851 1.00 0.00 56 LEU A N 5
ATOM 5421 C CA . LEU A 1 56 ? 9.553 -2.283 5.638 1.00 0.00 56 LEU A CA 5
ATOM 5422 C C . LEU A 1 56 ? 10.355 -1.251 4.854 1.00 0.00 56 LEU A C 5
ATOM 5423 O O . LEU A 1 56 ? 11.569 -1.381 4.697 1.00 0.00 56 LEU A O 5
ATOM 5439 N N . LEU A 1 57 ? 9.663 -0.250 4.324 1.00 0.00 57 LEU A N 5
ATOM 5440 C CA . LEU A 1 57 ? 10.308 0.775 3.511 1.00 0.00 57 LEU A CA 5
ATOM 5441 C C . LEU A 1 57 ? 10.863 1.923 4.337 1.00 0.00 57 LEU A C 5
ATOM 5442 O O . LEU A 1 57 ? 12.069 2.173 4.345 1.00 0.00 57 LEU A O 5
ATOM 5458 N N . LEU A 1 58 ? 9.970 2.637 5.008 1.00 0.00 58 LEU A N 5
ATOM 5459 C CA . LEU A 1 58 ? 10.365 3.791 5.816 1.00 0.00 58 LEU A CA 5
ATOM 5460 C C . LEU A 1 58 ? 9.343 4.060 6.916 1.00 0.00 58 LEU A C 5
ATOM 5461 O O . LEU A 1 58 ? 8.350 4.756 6.708 1.00 0.00 58 LEU A O 5
ATOM 5477 N N . HIS A 1 59 ? 9.596 3.491 8.087 1.00 0.00 59 HIS A N 5
ATOM 5478 C CA . HIS A 1 59 ? 8.712 3.635 9.242 1.00 0.00 59 HIS A CA 5
ATOM 5479 C C . HIS A 1 59 ? 8.220 5.073 9.454 1.00 0.00 59 HIS A C 5
ATOM 5480 O O . HIS A 1 59 ? 7.219 5.290 10.136 1.00 0.00 59 HIS A O 5
ATOM 5495 N N . ASN A 1 60 ? 8.915 6.050 8.880 1.00 0.00 60 ASN A N 5
ATOM 5496 C CA . ASN A 1 60 ? 8.528 7.444 9.025 1.00 0.00 60 ASN A CA 5
ATOM 5497 C C . ASN A 1 60 ? 8.517 8.144 7.679 1.00 0.00 60 ASN A C 5
ATOM 5498 O O . ASN A 1 60 ? 7.554 8.832 7.347 1.00 0.00 60 ASN A O 5
ATOM 5509 N N . PRO A 1 61 ? 9.602 8.008 6.894 1.00 0.00 61 PRO A N 5
ATOM 5510 C CA . PRO A 1 61 ? 9.709 8.661 5.592 1.00 0.00 61 PRO A CA 5
ATOM 5511 C C . PRO A 1 61 ? 8.622 8.254 4.592 1.00 0.00 61 PRO A C 5
ATOM 5512 O O . PRO A 1 61 ? 8.924 7.789 3.493 1.00 0.00 61 PRO A O 5
ATOM 5523 N N . GLU A 1 62 ? 7.360 8.473 4.958 1.00 0.00 62 GLU A N 5
ATOM 5524 C CA . GLU A 1 62 ? 6.244 8.179 4.079 1.00 0.00 62 GLU A CA 5
ATOM 5525 C C . GLU A 1 62 ? 5.945 9.413 3.222 1.00 0.00 62 GLU A C 5
ATOM 5526 O O . GLU A 1 62 ? 5.023 9.417 2.406 1.00 0.00 62 GLU A O 5
ATOM 5538 N N . GLU A 1 63 ? 6.746 10.462 3.433 1.00 0.00 63 GLU A N 5
ATOM 5539 C CA . GLU A 1 63 ? 6.612 11.726 2.710 1.00 0.00 63 GLU A CA 5
ATOM 5540 C C . GLU A 1 63 ? 6.336 11.513 1.226 1.00 0.00 63 GLU A C 5
ATOM 5541 O O . GLU A 1 63 ? 5.203 11.659 0.771 1.00 0.00 63 GLU A O 5
ATOM 5553 N N . VAL A 1 64 ? 7.380 11.159 0.471 1.00 0.00 64 VAL A N 5
ATOM 5554 C CA . VAL A 1 64 ? 7.226 10.921 -0.954 1.00 0.00 64 VAL A CA 5
ATOM 5555 C C . VAL A 1 64 ? 6.288 9.757 -1.192 1.00 0.00 64 VAL A C 5
ATOM 5556 O O . VAL A 1 64 ? 5.863 9.516 -2.318 1.00 0.00 64 VAL A O 5
ATOM 5569 N N . LEU A 1 65 ? 5.930 9.066 -0.115 1.00 0.00 65 LEU A N 5
ATOM 5570 C CA . LEU A 1 65 ? 4.999 7.964 -0.213 1.00 0.00 65 LEU A CA 5
ATOM 5571 C C . LEU A 1 65 ? 3.611 8.561 -0.251 1.00 0.00 65 LEU A C 5
ATOM 5572 O O . LEU A 1 65 ? 2.658 7.963 -0.750 1.00 0.00 65 LEU A O 5
ATOM 5588 N N . LEU A 1 66 ? 3.536 9.789 0.252 1.00 0.00 66 LEU A N 5
ATOM 5589 C CA . LEU A 1 66 ? 2.313 10.537 0.259 1.00 0.00 66 LEU A CA 5
ATOM 5590 C C . LEU A 1 66 ? 2.061 11.070 -1.145 1.00 0.00 66 LEU A C 5
ATOM 5591 O O . LEU A 1 66 ? 0.924 11.122 -1.613 1.00 0.00 66 LEU A O 5
ATOM 5607 N N . MET A 1 67 ? 3.151 11.431 -1.828 1.00 0.00 67 MET A N 5
ATOM 5608 C CA . MET A 1 67 ? 3.068 11.918 -3.197 1.00 0.00 67 MET A CA 5
ATOM 5609 C C . MET A 1 67 ? 2.543 10.796 -4.074 1.00 0.00 67 MET A C 5
ATOM 5610 O O . MET A 1 67 ? 1.636 10.989 -4.886 1.00 0.00 67 MET A O 5
ATOM 5624 N N . ARG A 1 68 ? 3.102 9.605 -3.873 1.00 0.00 68 ARG A N 5
ATOM 5625 C CA . ARG A 1 68 ? 2.669 8.426 -4.611 1.00 0.00 68 ARG A CA 5
ATOM 5626 C C . ARG A 1 68 ? 1.152 8.279 -4.497 1.00 0.00 68 ARG A C 5
ATOM 5627 O O . ARG A 1 68 ? 0.478 7.863 -5.438 1.00 0.00 68 ARG A O 5
ATOM 5648 N N . ASP A 1 69 ? 0.633 8.639 -3.323 1.00 0.00 69 ASP A N 5
ATOM 5649 C CA . ASP A 1 69 ? -0.799 8.571 -3.045 1.00 0.00 69 ASP A CA 5
ATOM 5650 C C . ASP A 1 69 ? -1.555 9.638 -3.831 1.00 0.00 69 ASP A C 5
ATOM 5651 O O . ASP A 1 69 ? -2.783 9.619 -3.898 1.00 0.00 69 ASP A O 5
ATOM 5660 N N . ALA A 1 70 ? -0.814 10.548 -4.450 1.00 0.00 70 ALA A N 5
ATOM 5661 C CA . ALA A 1 70 ? -1.421 11.593 -5.257 1.00 0.00 70 ALA A CA 5
ATOM 5662 C C . ALA A 1 70 ? -1.974 10.968 -6.522 1.00 0.00 70 ALA A C 5
ATOM 5663 O O . ALA A 1 70 ? -3.002 11.388 -7.051 1.00 0.00 70 ALA A O 5
ATOM 5670 N N . ILE A 1 71 ? -1.284 9.928 -6.975 1.00 0.00 71 ILE A N 5
ATOM 5671 C CA . ILE A 1 71 ? -1.689 9.188 -8.153 1.00 0.00 71 ILE A CA 5
ATOM 5672 C C . ILE A 1 71 ? -2.370 7.891 -7.729 1.00 0.00 71 ILE A C 5
ATOM 5673 O O . ILE A 1 71 ? -3.437 7.547 -8.236 1.00 0.00 71 ILE A O 5
ATOM 5689 N N . ARG A 1 72 ? -1.760 7.182 -6.774 1.00 0.00 72 ARG A N 5
ATOM 5690 C CA . ARG A 1 72 ? -2.332 5.946 -6.274 1.00 0.00 72 ARG A CA 5
ATOM 5691 C C . ARG A 1 72 ? -3.626 6.246 -5.523 1.00 0.00 72 ARG A C 5
ATOM 5692 O O . ARG A 1 72 ? -4.644 5.588 -5.719 1.00 0.00 72 ARG A O 5
ATOM 5713 N N . GLY A 1 73 ? -3.573 7.250 -4.654 1.00 0.00 73 GLY A N 5
ATOM 5714 C CA . GLY A 1 73 ? -4.744 7.624 -3.882 1.00 0.00 73 GLY A CA 5
ATOM 5715 C C . GLY A 1 73 ? -5.375 8.914 -4.370 1.00 0.00 73 GLY A C 5
ATOM 5716 O O . GLY A 1 73 ? -5.815 9.717 -3.521 1.00 0.00 73 GLY A O 5
ATOM 5721 N N . GLN A 1 1 ? -16.228 5.221 6.634 1.00 0.00 1 GLN A N 6
ATOM 5722 C CA . GLN A 1 1 ? -17.431 5.008 5.837 1.00 0.00 1 GLN A CA 6
ATOM 5723 C C . GLN A 1 1 ? -17.116 4.996 4.340 1.00 0.00 1 GLN A C 6
ATOM 5724 O O . GLN A 1 1 ? -18.019 4.880 3.512 1.00 0.00 1 GLN A O 6
ATOM 5738 N N . ILE A 1 2 ? -15.835 5.113 3.996 1.00 0.00 2 ILE A N 6
ATOM 5739 C CA . ILE A 1 2 ? -15.420 5.110 2.599 1.00 0.00 2 ILE A CA 6
ATOM 5740 C C . ILE A 1 2 ? -14.300 4.103 2.361 1.00 0.00 2 ILE A C 6
ATOM 5741 O O . ILE A 1 2 ? -13.376 3.983 3.166 1.00 0.00 2 ILE A O 6
ATOM 5757 N N . PHE A 1 3 ? -14.390 3.380 1.250 1.00 0.00 3 PHE A N 6
ATOM 5758 C CA . PHE A 1 3 ? -13.386 2.382 0.904 1.00 0.00 3 PHE A CA 6
ATOM 5759 C C . PHE A 1 3 ? -13.017 2.477 -0.573 1.00 0.00 3 PHE A C 6
ATOM 5760 O O . PHE A 1 3 ? -13.735 1.975 -1.437 1.00 0.00 3 PHE A O 6
ATOM 5777 N N . ASP A 1 4 ? -11.893 3.127 -0.854 1.00 0.00 4 ASP A N 6
ATOM 5778 C CA . ASP A 1 4 ? -11.427 3.293 -2.226 1.00 0.00 4 ASP A CA 6
ATOM 5779 C C . ASP A 1 4 ? -10.165 2.474 -2.477 1.00 0.00 4 ASP A C 6
ATOM 5780 O O . ASP A 1 4 ? -9.730 1.706 -1.620 1.00 0.00 4 ASP A O 6
ATOM 5789 N N . SER A 1 5 ? -9.579 2.652 -3.656 1.00 0.00 5 SER A N 6
ATOM 5790 C CA . SER A 1 5 ? -8.364 1.941 -4.029 1.00 0.00 5 SER A CA 6
ATOM 5791 C C . SER A 1 5 ? -7.254 2.934 -4.335 1.00 0.00 5 SER A C 6
ATOM 5792 O O . SER A 1 5 ? -7.074 3.346 -5.481 1.00 0.00 5 SER A O 6
ATOM 5800 N N . SER A 1 6 ? -6.521 3.329 -3.302 1.00 0.00 6 SER A N 6
ATOM 5801 C CA . SER A 1 6 ? -5.442 4.290 -3.467 1.00 0.00 6 SER A CA 6
ATOM 5802 C C . SER A 1 6 ? -4.373 3.765 -4.361 1.00 0.00 6 SER A C 6
ATOM 5803 O O . SER A 1 6 ? -3.786 4.533 -5.118 1.00 0.00 6 SER A O 6
ATOM 5811 N N . CYS A 1 7 ? -4.131 2.478 -4.359 1.00 0.00 7 CYS A N 6
ATOM 5812 C CA . CYS A 1 7 ? -3.152 2.016 -5.289 1.00 0.00 7 CYS A CA 6
ATOM 5813 C C . CYS A 1 7 ? -3.892 1.723 -6.580 1.00 0.00 7 CYS A C 6
ATOM 5814 O O . CYS A 1 7 ? -4.925 1.052 -6.570 1.00 0.00 7 CYS A O 6
ATOM 5821 N N . LYS A 1 8 ? -3.359 2.197 -7.691 1.00 0.00 8 LYS A N 6
ATOM 5822 C CA . LYS A 1 8 ? -3.976 1.944 -8.977 1.00 0.00 8 LYS A CA 6
ATOM 5823 C C . LYS A 1 8 ? -2.951 1.341 -9.903 1.00 0.00 8 LYS A C 6
ATOM 5824 O O . LYS A 1 8 ? -1.778 1.693 -9.849 1.00 0.00 8 LYS A O 6
ATOM 5843 N N . GLY A 1 9 ? -3.390 0.431 -10.749 1.00 0.00 9 GLY A N 6
ATOM 5844 C CA . GLY A 1 9 ? -2.479 -0.216 -11.663 1.00 0.00 9 GLY A CA 6
ATOM 5845 C C . GLY A 1 9 ? -1.511 0.746 -12.324 1.00 0.00 9 GLY A C 6
ATOM 5846 O O . GLY A 1 9 ? -0.470 0.322 -12.814 1.00 0.00 9 GLY A O 6
ATOM 5850 N N . VAL A 1 10 ? -1.864 2.033 -12.384 1.00 0.00 10 VAL A N 6
ATOM 5851 C CA . VAL A 1 10 ? -1.006 3.009 -13.045 1.00 0.00 10 VAL A CA 6
ATOM 5852 C C . VAL A 1 10 ? 0.162 3.523 -12.232 1.00 0.00 10 VAL A C 6
ATOM 5853 O O . VAL A 1 10 ? 1.334 3.259 -12.560 1.00 0.00 10 VAL A O 6
ATOM 5866 N N . TYR A 1 11 ? -0.126 4.213 -11.158 1.00 0.00 11 TYR A N 6
ATOM 5867 C CA . TYR A 1 11 ? 0.936 4.715 -10.337 1.00 0.00 11 TYR A CA 6
ATOM 5868 C C . TYR A 1 11 ? 1.436 3.562 -9.529 1.00 0.00 11 TYR A C 6
ATOM 5869 O O . TYR A 1 11 ? 2.562 3.549 -9.033 1.00 0.00 11 TYR A O 6
ATOM 5887 N N . ASP A 1 12 ? 0.575 2.561 -9.449 1.00 0.00 12 ASP A N 6
ATOM 5888 C CA . ASP A 1 12 ? 0.906 1.349 -8.751 1.00 0.00 12 ASP A CA 6
ATOM 5889 C C . ASP A 1 12 ? 1.442 0.339 -9.741 1.00 0.00 12 ASP A C 6
ATOM 5890 O O . ASP A 1 12 ? 1.702 -0.809 -9.399 1.00 0.00 12 ASP A O 6
ATOM 5899 N N . ARG A 1 13 ? 1.656 0.802 -10.964 1.00 0.00 13 ARG A N 6
ATOM 5900 C CA . ARG A 1 13 ? 2.227 -0.031 -11.991 1.00 0.00 13 ARG A CA 6
ATOM 5901 C C . ARG A 1 13 ? 3.682 -0.170 -11.632 1.00 0.00 13 ARG A C 6
ATOM 5902 O O . ARG A 1 13 ? 4.301 -1.230 -11.772 1.00 0.00 13 ARG A O 6
ATOM 5923 N N . ALA A 1 14 ? 4.193 0.931 -11.090 1.00 0.00 14 ALA A N 6
ATOM 5924 C CA . ALA A 1 14 ? 5.569 0.985 -10.615 1.00 0.00 14 ALA A CA 6
ATOM 5925 C C . ALA A 1 14 ? 5.635 0.389 -9.218 1.00 0.00 14 ALA A C 6
ATOM 5926 O O . ALA A 1 14 ? 6.585 -0.305 -8.858 1.00 0.00 14 ALA A O 6
ATOM 5933 N N . ILE A 1 15 ? 4.590 0.668 -8.447 1.00 0.00 15 ILE A N 6
ATOM 5934 C CA . ILE A 1 15 ? 4.456 0.185 -7.095 1.00 0.00 15 ILE A CA 6
ATOM 5935 C C . ILE A 1 15 ? 4.185 -1.307 -7.099 1.00 0.00 15 ILE A C 6
ATOM 5936 O O . ILE A 1 15 ? 4.592 -2.022 -6.193 1.00 0.00 15 ILE A O 6
ATOM 5952 N N . PHE A 1 16 ? 3.504 -1.772 -8.136 1.00 0.00 16 PHE A N 6
ATOM 5953 C CA . PHE A 1 16 ? 3.192 -3.183 -8.263 1.00 0.00 16 PHE A CA 6
ATOM 5954 C C . PHE A 1 16 ? 4.474 -4.004 -8.234 1.00 0.00 16 PHE A C 6
ATOM 5955 O O . PHE A 1 16 ? 4.612 -4.949 -7.469 1.00 0.00 16 PHE A O 6
ATOM 5972 N N . ASN A 1 17 ? 5.411 -3.637 -9.082 1.00 0.00 17 ASN A N 6
ATOM 5973 C CA . ASN A 1 17 ? 6.680 -4.343 -9.148 1.00 0.00 17 ASN A CA 6
ATOM 5974 C C . ASN A 1 17 ? 7.682 -3.852 -8.100 1.00 0.00 17 ASN A C 6
ATOM 5975 O O . ASN A 1 17 ? 8.638 -4.557 -7.777 1.00 0.00 17 ASN A O 6
ATOM 5986 N N . GLU A 1 18 ? 7.487 -2.634 -7.592 1.00 0.00 18 GLU A N 6
ATOM 5987 C CA . GLU A 1 18 ? 8.383 -2.064 -6.629 1.00 0.00 18 GLU A CA 6
ATOM 5988 C C . GLU A 1 18 ? 7.936 -2.329 -5.227 1.00 0.00 18 GLU A C 6
ATOM 5989 O O . GLU A 1 18 ? 8.659 -2.914 -4.421 1.00 0.00 18 GLU A O 6
ATOM 6001 N N . LEU A 1 19 ? 6.749 -1.823 -4.920 1.00 0.00 19 LEU A N 6
ATOM 6002 C CA . LEU A 1 19 ? 6.236 -1.936 -3.602 1.00 0.00 19 LEU A CA 6
ATOM 6003 C C . LEU A 1 19 ? 5.459 -3.200 -3.374 1.00 0.00 19 LEU A C 6
ATOM 6004 O O . LEU A 1 19 ? 5.557 -3.809 -2.312 1.00 0.00 19 LEU A O 6
ATOM 6020 N N . GLU A 1 20 ? 4.641 -3.574 -4.344 1.00 0.00 20 GLU A N 6
ATOM 6021 C CA . GLU A 1 20 ? 3.824 -4.748 -4.183 1.00 0.00 20 GLU A CA 6
ATOM 6022 C C . GLU A 1 20 ? 4.644 -5.903 -3.627 1.00 0.00 20 GLU A C 6
ATOM 6023 O O . GLU A 1 20 ? 4.165 -6.676 -2.801 1.00 0.00 20 GLU A O 6
ATOM 6035 N N . HIS A 1 21 ? 5.902 -5.992 -4.049 1.00 0.00 21 HIS A N 6
ATOM 6036 C CA . HIS A 1 21 ? 6.777 -7.034 -3.536 1.00 0.00 21 HIS A CA 6
ATOM 6037 C C . HIS A 1 21 ? 6.936 -6.821 -2.047 1.00 0.00 21 HIS A C 6
ATOM 6038 O O . HIS A 1 21 ? 6.912 -7.766 -1.259 1.00 0.00 21 HIS A O 6
ATOM 6053 N N . VAL A 1 22 ? 7.059 -5.551 -1.668 1.00 0.00 22 VAL A N 6
ATOM 6054 C CA . VAL A 1 22 ? 7.175 -5.191 -0.263 1.00 0.00 22 VAL A CA 6
ATOM 6055 C C . VAL A 1 22 ? 5.966 -5.729 0.489 1.00 0.00 22 VAL A C 6
ATOM 6056 O O . VAL A 1 22 ? 6.079 -6.191 1.624 1.00 0.00 22 VAL A O 6
ATOM 6069 N N . CYS A 1 23 ? 4.810 -5.694 -0.176 1.00 0.00 23 CYS A N 6
ATOM 6070 C CA . CYS A 1 23 ? 3.581 -6.210 0.408 1.00 0.00 23 CYS A CA 6
ATOM 6071 C C . CYS A 1 23 ? 3.636 -7.726 0.411 1.00 0.00 23 CYS A C 6
ATOM 6072 O O . CYS A 1 23 ? 3.352 -8.367 1.423 1.00 0.00 23 CYS A O 6
ATOM 6079 N N . ASN A 1 24 ? 4.057 -8.297 -0.718 1.00 0.00 24 ASN A N 6
ATOM 6080 C CA . ASN A 1 24 ? 4.205 -9.738 -0.815 1.00 0.00 24 ASN A CA 6
ATOM 6081 C C . ASN A 1 24 ? 5.084 -10.197 0.336 1.00 0.00 24 ASN A C 6
ATOM 6082 O O . ASN A 1 24 ? 4.939 -11.306 0.852 1.00 0.00 24 ASN A O 6
ATOM 6093 N N . ASP A 1 25 ? 5.977 -9.299 0.752 1.00 0.00 25 ASP A N 6
ATOM 6094 C CA . ASP A 1 25 ? 6.867 -9.569 1.871 1.00 0.00 25 ASP A CA 6
ATOM 6095 C C . ASP A 1 25 ? 6.099 -9.414 3.181 1.00 0.00 25 ASP A C 6
ATOM 6096 O O . ASP A 1 25 ? 6.125 -10.297 4.038 1.00 0.00 25 ASP A O 6
ATOM 6105 N N . CYS A 1 26 ? 5.399 -8.285 3.318 1.00 0.00 26 CYS A N 6
ATOM 6106 C CA . CYS A 1 26 ? 4.603 -8.013 4.511 1.00 0.00 26 CYS A CA 6
ATOM 6107 C C . CYS A 1 26 ? 3.616 -9.148 4.778 1.00 0.00 26 CYS A C 6
ATOM 6108 O O . CYS A 1 26 ? 3.207 -9.374 5.917 1.00 0.00 26 CYS A O 6
ATOM 6115 N N . TYR A 1 27 ? 3.239 -9.861 3.717 1.00 0.00 27 TYR A N 6
ATOM 6116 C CA . TYR A 1 27 ? 2.302 -10.979 3.826 1.00 0.00 27 TYR A CA 6
ATOM 6117 C C . TYR A 1 27 ? 2.678 -11.899 4.985 1.00 0.00 27 TYR A C 6
ATOM 6118 O O . TYR A 1 27 ? 1.815 -12.529 5.596 1.00 0.00 27 TYR A O 6
ATOM 6136 N N . ASN A 1 28 ? 3.973 -11.970 5.282 1.00 0.00 28 ASN A N 6
ATOM 6137 C CA . ASN A 1 28 ? 4.464 -12.810 6.368 1.00 0.00 28 ASN A CA 6
ATOM 6138 C C . ASN A 1 28 ? 3.834 -12.402 7.696 1.00 0.00 28 ASN A C 6
ATOM 6139 O O . ASN A 1 28 ? 3.332 -13.244 8.440 1.00 0.00 28 ASN A O 6
ATOM 6150 N N . LEU A 1 29 ? 3.860 -11.105 7.985 1.00 0.00 29 LEU A N 6
ATOM 6151 C CA . LEU A 1 29 ? 3.287 -10.586 9.222 1.00 0.00 29 LEU A CA 6
ATOM 6152 C C . LEU A 1 29 ? 1.805 -10.936 9.314 1.00 0.00 29 LEU A C 6
ATOM 6153 O O . LEU A 1 29 ? 1.410 -11.808 10.088 1.00 0.00 29 LEU A O 6
ATOM 6169 N N . TYR A 1 30 ? 0.990 -10.255 8.515 1.00 0.00 30 TYR A N 6
ATOM 6170 C CA . TYR A 1 30 ? -0.446 -10.503 8.504 1.00 0.00 30 TYR A CA 6
ATOM 6171 C C . TYR A 1 30 ? -0.734 -11.936 8.071 1.00 0.00 30 TYR A C 6
ATOM 6172 O O . TYR A 1 30 ? 0.131 -12.607 7.508 1.00 0.00 30 TYR A O 6
ATOM 6190 N N . ARG A 1 31 ? -1.948 -12.403 8.335 1.00 0.00 31 ARG A N 6
ATOM 6191 C CA . ARG A 1 31 ? -2.331 -13.760 7.968 1.00 0.00 31 ARG A CA 6
ATOM 6192 C C . ARG A 1 31 ? -2.880 -13.806 6.545 1.00 0.00 31 ARG A C 6
ATOM 6193 O O . ARG A 1 31 ? -2.348 -14.513 5.689 1.00 0.00 31 ARG A O 6
ATOM 6214 N N . THR A 1 32 ? -3.943 -13.047 6.297 1.00 0.00 32 THR A N 6
ATOM 6215 C CA . THR A 1 32 ? -4.557 -13.003 4.974 1.00 0.00 32 THR A CA 6
ATOM 6216 C C . THR A 1 32 ? -5.659 -11.949 4.914 1.00 0.00 32 THR A C 6
ATOM 6217 O O . THR A 1 32 ? -5.894 -11.221 5.879 1.00 0.00 32 THR A O 6
ATOM 6228 N N . SER A 1 33 ? -6.342 -11.887 3.774 1.00 0.00 33 SER A N 6
ATOM 6229 C CA . SER A 1 33 ? -7.436 -10.940 3.577 1.00 0.00 33 SER A CA 6
ATOM 6230 C C . SER A 1 33 ? -6.943 -9.498 3.552 1.00 0.00 33 SER A C 6
ATOM 6231 O O . SER A 1 33 ? -6.942 -8.849 2.507 1.00 0.00 33 SER A O 6
ATOM 6239 N N . HIS A 1 34 ? -6.542 -8.997 4.712 1.00 0.00 34 HIS A N 6
ATOM 6240 C CA . HIS A 1 34 ? -6.066 -7.622 4.828 1.00 0.00 34 HIS A CA 6
ATOM 6241 C C . HIS A 1 34 ? -4.752 -7.414 4.083 1.00 0.00 34 HIS A C 6
ATOM 6242 O O . HIS A 1 34 ? -4.415 -6.292 3.707 1.00 0.00 34 HIS A O 6
ATOM 6257 N N . VAL A 1 35 ? -4.018 -8.495 3.864 1.00 0.00 35 VAL A N 6
ATOM 6258 C CA . VAL A 1 35 ? -2.753 -8.418 3.155 1.00 0.00 35 VAL A CA 6
ATOM 6259 C C . VAL A 1 35 ? -2.985 -8.473 1.655 1.00 0.00 35 VAL A C 6
ATOM 6260 O O . VAL A 1 35 ? -2.378 -7.725 0.896 1.00 0.00 35 VAL A O 6
ATOM 6273 N N . ALA A 1 36 ? -3.879 -9.363 1.243 1.00 0.00 36 ALA A N 6
ATOM 6274 C CA . ALA A 1 36 ? -4.213 -9.526 -0.168 1.00 0.00 36 ALA A CA 6
ATOM 6275 C C . ALA A 1 36 ? -5.154 -8.423 -0.629 1.00 0.00 36 ALA A C 6
ATOM 6276 O O . ALA A 1 36 ? -4.905 -7.758 -1.635 1.00 0.00 36 ALA A O 6
ATOM 6283 N N . SER A 1 37 ? -6.228 -8.220 0.126 1.00 0.00 37 SER A N 6
ATOM 6284 C CA . SER A 1 37 ? -7.199 -7.180 -0.189 1.00 0.00 37 SER A CA 6
ATOM 6285 C C . SER A 1 37 ? -6.607 -5.797 0.077 1.00 0.00 37 SER A C 6
ATOM 6286 O O . SER A 1 37 ? -7.214 -4.776 -0.246 1.00 0.00 37 SER A O 6
ATOM 6294 N N . GLY A 1 38 ? -5.410 -5.774 0.661 1.00 0.00 38 GLY A N 6
ATOM 6295 C CA . GLY A 1 38 ? -4.741 -4.525 0.956 1.00 0.00 38 GLY A CA 6
ATOM 6296 C C . GLY A 1 38 ? -3.302 -4.539 0.484 1.00 0.00 38 GLY A C 6
ATOM 6297 O O . GLY A 1 38 ? -2.473 -3.774 0.974 1.00 0.00 38 GLY A O 6
ATOM 6301 N N . CYS A 1 39 ? -3.016 -5.412 -0.480 1.00 0.00 39 CYS A N 6
ATOM 6302 C CA . CYS A 1 39 ? -1.685 -5.538 -1.063 1.00 0.00 39 CYS A CA 6
ATOM 6303 C C . CYS A 1 39 ? -1.514 -4.621 -2.268 1.00 0.00 39 CYS A C 6
ATOM 6304 O O . CYS A 1 39 ? -0.562 -3.844 -2.338 1.00 0.00 39 CYS A O 6
ATOM 6311 N N . ARG A 1 40 ? -2.429 -4.742 -3.239 1.00 0.00 40 ARG A N 6
ATOM 6312 C CA . ARG A 1 40 ? -2.344 -3.934 -4.459 1.00 0.00 40 ARG A CA 6
ATOM 6313 C C . ARG A 1 40 ? -3.630 -3.182 -4.793 1.00 0.00 40 ARG A C 6
ATOM 6314 O O . ARG A 1 40 ? -3.715 -2.541 -5.841 1.00 0.00 40 ARG A O 6
ATOM 6335 N N . VAL A 1 41 ? -4.592 -3.180 -3.884 1.00 0.00 41 VAL A N 6
ATOM 6336 C CA . VAL A 1 41 ? -5.809 -2.404 -4.093 1.00 0.00 41 VAL A CA 6
ATOM 6337 C C . VAL A 1 41 ? -6.322 -1.945 -2.747 1.00 0.00 41 VAL A C 6
ATOM 6338 O O . VAL A 1 41 ? -6.215 -2.691 -1.772 1.00 0.00 41 VAL A O 6
ATOM 6351 N N . ASN A 1 42 ? -6.820 -0.694 -2.665 1.00 0.00 42 ASN A N 6
ATOM 6352 C CA . ASN A 1 42 ? -7.256 -0.138 -1.374 1.00 0.00 42 ASN A CA 6
ATOM 6353 C C . ASN A 1 42 ? -6.173 -0.492 -0.364 1.00 0.00 42 ASN A C 6
ATOM 6354 O O . ASN A 1 42 ? -6.337 -0.419 0.854 1.00 0.00 42 ASN A O 6
ATOM 6365 N N . CYS A 1 43 ? -5.073 -0.925 -0.965 1.00 0.00 43 CYS A N 6
ATOM 6366 C CA . CYS A 1 43 ? -3.885 -1.382 -0.319 1.00 0.00 43 CYS A CA 6
ATOM 6367 C C . CYS A 1 43 ? -2.961 -0.263 -0.023 1.00 0.00 43 CYS A C 6
ATOM 6368 O O . CYS A 1 43 ? -2.237 -0.268 0.966 1.00 0.00 43 CYS A O 6
ATOM 6375 N N . PHE A 1 44 ? -2.871 0.610 -0.995 1.00 0.00 44 PHE A N 6
ATOM 6376 C CA . PHE A 1 44 ? -1.892 1.623 -0.936 1.00 0.00 44 PHE A CA 6
ATOM 6377 C C . PHE A 1 44 ? -1.739 2.263 0.435 1.00 0.00 44 PHE A C 6
ATOM 6378 O O . PHE A 1 44 ? -0.764 1.988 1.128 1.00 0.00 44 PHE A O 6
ATOM 6395 N N . GLU A 1 45 ? -2.703 3.082 0.834 1.00 0.00 45 GLU A N 6
ATOM 6396 C CA . GLU A 1 45 ? -2.629 3.763 2.124 1.00 0.00 45 GLU A CA 6
ATOM 6397 C C . GLU A 1 45 ? -3.148 2.928 3.279 1.00 0.00 45 GLU A C 6
ATOM 6398 O O . GLU A 1 45 ? -2.424 2.647 4.234 1.00 0.00 45 GLU A O 6
ATOM 6410 N N . ASN A 1 46 ? -4.417 2.574 3.205 1.00 0.00 46 ASN A N 6
ATOM 6411 C CA . ASN A 1 46 ? -5.064 1.819 4.264 1.00 0.00 46 ASN A CA 6
ATOM 6412 C C . ASN A 1 46 ? -4.230 0.641 4.765 1.00 0.00 46 ASN A C 6
ATOM 6413 O O . ASN A 1 46 ? -3.881 0.581 5.941 1.00 0.00 46 ASN A O 6
ATOM 6424 N N . HIS A 1 47 ? -3.954 -0.322 3.900 1.00 0.00 47 HIS A N 6
ATOM 6425 C CA . HIS A 1 47 ? -3.229 -1.513 4.331 1.00 0.00 47 HIS A CA 6
ATOM 6426 C C . HIS A 1 47 ? -1.749 -1.555 3.960 1.00 0.00 47 HIS A C 6
ATOM 6427 O O . HIS A 1 47 ? -0.891 -1.624 4.837 1.00 0.00 47 HIS A O 6
ATOM 6442 N N . VAL A 1 48 ? -1.455 -1.628 2.671 1.00 0.00 48 VAL A N 6
ATOM 6443 C CA . VAL A 1 48 ? -0.082 -1.794 2.230 1.00 0.00 48 VAL A CA 6
ATOM 6444 C C . VAL A 1 48 ? 0.848 -0.694 2.712 1.00 0.00 48 VAL A C 6
ATOM 6445 O O . VAL A 1 48 ? 2.033 -0.945 2.908 1.00 0.00 48 VAL A O 6
ATOM 6458 N N . PHE A 1 49 ? 0.337 0.506 2.946 1.00 0.00 49 PHE A N 6
ATOM 6459 C CA . PHE A 1 49 ? 1.201 1.561 3.452 1.00 0.00 49 PHE A CA 6
ATOM 6460 C C . PHE A 1 49 ? 1.024 1.713 4.954 1.00 0.00 49 PHE A C 6
ATOM 6461 O O . PHE A 1 49 ? 1.861 2.310 5.632 1.00 0.00 49 PHE A O 6
ATOM 6478 N N . ASP A 1 50 ? -0.038 1.121 5.487 1.00 0.00 50 ASP A N 6
ATOM 6479 C CA . ASP A 1 50 ? -0.262 1.148 6.899 1.00 0.00 50 ASP A CA 6
ATOM 6480 C C . ASP A 1 50 ? 0.547 0.053 7.526 1.00 0.00 50 ASP A C 6
ATOM 6481 O O . ASP A 1 50 ? 1.113 0.209 8.602 1.00 0.00 50 ASP A O 6
ATOM 6490 N N . ASP A 1 51 ? 0.558 -1.089 6.851 1.00 0.00 51 ASP A N 6
ATOM 6491 C CA . ASP A 1 51 ? 1.252 -2.233 7.372 1.00 0.00 51 ASP A CA 6
ATOM 6492 C C . ASP A 1 51 ? 2.729 -2.270 6.996 1.00 0.00 51 ASP A C 6
ATOM 6493 O O . ASP A 1 51 ? 3.589 -2.567 7.832 1.00 0.00 51 ASP A O 6
ATOM 6502 N N . CYS A 1 52 ? 3.020 -2.011 5.732 1.00 0.00 52 CYS A N 6
ATOM 6503 C CA . CYS A 1 52 ? 4.403 -2.086 5.262 1.00 0.00 52 CYS A CA 6
ATOM 6504 C C . CYS A 1 52 ? 5.240 -0.880 5.660 1.00 0.00 52 CYS A C 6
ATOM 6505 O O . CYS A 1 52 ? 6.167 -1.008 6.453 1.00 0.00 52 CYS A O 6
ATOM 6512 N N . VAL A 1 53 ? 4.939 0.286 5.114 1.00 0.00 53 VAL A N 6
ATOM 6513 C CA . VAL A 1 53 ? 5.726 1.472 5.446 1.00 0.00 53 VAL A CA 6
ATOM 6514 C C . VAL A 1 53 ? 5.701 1.754 6.943 1.00 0.00 53 VAL A C 6
ATOM 6515 O O . VAL A 1 53 ? 6.643 2.334 7.477 1.00 0.00 53 VAL A O 6
ATOM 6528 N N . TYR A 1 54 ? 4.629 1.360 7.625 1.00 0.00 54 TYR A N 6
ATOM 6529 C CA . TYR A 1 54 ? 4.540 1.622 9.053 1.00 0.00 54 TYR A CA 6
ATOM 6530 C C . TYR A 1 54 ? 5.608 0.895 9.848 1.00 0.00 54 TYR A C 6
ATOM 6531 O O . TYR A 1 54 ? 5.925 1.294 10.969 1.00 0.00 54 TYR A O 6
ATOM 6549 N N . GLU A 1 55 ? 6.171 -0.160 9.285 1.00 0.00 55 GLU A N 6
ATOM 6550 C CA . GLU A 1 55 ? 7.207 -0.897 9.994 1.00 0.00 55 GLU A CA 6
ATOM 6551 C C . GLU A 1 55 ? 8.402 -1.220 9.103 1.00 0.00 55 GLU A C 6
ATOM 6552 O O . GLU A 1 55 ? 9.462 -1.596 9.605 1.00 0.00 55 GLU A O 6
ATOM 6564 N N . LEU A 1 56 ? 8.238 -1.107 7.787 1.00 0.00 56 LEU A N 6
ATOM 6565 C CA . LEU A 1 56 ? 9.346 -1.438 6.882 1.00 0.00 56 LEU A CA 6
ATOM 6566 C C . LEU A 1 56 ? 10.108 -0.231 6.335 1.00 0.00 56 LEU A C 6
ATOM 6567 O O . LEU A 1 56 ? 11.297 -0.062 6.607 1.00 0.00 56 LEU A O 6
ATOM 6583 N N . LEU A 1 57 ? 9.436 0.572 5.512 1.00 0.00 57 LEU A N 6
ATOM 6584 C CA . LEU A 1 57 ? 10.079 1.720 4.872 1.00 0.00 57 LEU A CA 6
ATOM 6585 C C . LEU A 1 57 ? 10.040 3.000 5.696 1.00 0.00 57 LEU A C 6
ATOM 6586 O O . LEU A 1 57 ? 11.082 3.538 6.071 1.00 0.00 57 LEU A O 6
ATOM 6602 N N . LEU A 1 58 ? 8.839 3.506 5.942 1.00 0.00 58 LEU A N 6
ATOM 6603 C CA . LEU A 1 58 ? 8.684 4.754 6.685 1.00 0.00 58 LEU A CA 6
ATOM 6604 C C . LEU A 1 58 ? 7.358 4.786 7.431 1.00 0.00 58 LEU A C 6
ATOM 6605 O O . LEU A 1 58 ? 6.295 4.959 6.834 1.00 0.00 58 LEU A O 6
ATOM 6621 N N . HIS A 1 59 ? 7.435 4.598 8.738 1.00 0.00 59 HIS A N 6
ATOM 6622 C CA . HIS A 1 59 ? 6.255 4.579 9.593 1.00 0.00 59 HIS A CA 6
ATOM 6623 C C . HIS A 1 59 ? 5.594 5.954 9.714 1.00 0.00 59 HIS A C 6
ATOM 6624 O O . HIS A 1 59 ? 4.431 6.053 10.106 1.00 0.00 59 HIS A O 6
ATOM 6639 N N . ASN A 1 60 ? 6.328 7.009 9.381 1.00 0.00 60 ASN A N 6
ATOM 6640 C CA . ASN A 1 60 ? 5.800 8.359 9.462 1.00 0.00 60 ASN A CA 6
ATOM 6641 C C . ASN A 1 60 ? 5.894 9.038 8.110 1.00 0.00 60 ASN A C 6
ATOM 6642 O O . ASN A 1 60 ? 4.921 9.629 7.644 1.00 0.00 60 ASN A O 6
ATOM 6653 N N . PRO A 1 61 ? 7.074 8.985 7.463 1.00 0.00 61 PRO A N 6
ATOM 6654 C CA . PRO A 1 61 ? 7.279 9.616 6.164 1.00 0.00 61 PRO A CA 6
ATOM 6655 C C . PRO A 1 61 ? 6.376 9.056 5.062 1.00 0.00 61 PRO A C 6
ATOM 6656 O O . PRO A 1 61 ? 6.858 8.594 4.028 1.00 0.00 61 PRO A O 6
ATOM 6667 N N . GLU A 1 62 ? 5.064 9.129 5.274 1.00 0.00 62 GLU A N 6
ATOM 6668 C CA . GLU A 1 62 ? 4.096 8.664 4.292 1.00 0.00 62 GLU A CA 6
ATOM 6669 C C . GLU A 1 62 ? 3.755 9.804 3.328 1.00 0.00 62 GLU A C 6
ATOM 6670 O O . GLU A 1 62 ? 2.975 9.634 2.392 1.00 0.00 62 GLU A O 6
ATOM 6682 N N . GLU A 1 63 ? 4.353 10.970 3.582 1.00 0.00 63 GLU A N 6
ATOM 6683 C CA . GLU A 1 63 ? 4.144 12.168 2.768 1.00 0.00 63 GLU A CA 6
ATOM 6684 C C . GLU A 1 63 ? 4.138 11.858 1.275 1.00 0.00 63 GLU A C 6
ATOM 6685 O O . GLU A 1 63 ? 3.079 11.725 0.662 1.00 0.00 63 GLU A O 6
ATOM 6697 N N . VAL A 1 64 ? 5.335 11.739 0.692 1.00 0.00 64 VAL A N 6
ATOM 6698 C CA . VAL A 1 64 ? 5.463 11.439 -0.727 1.00 0.00 64 VAL A CA 6
ATOM 6699 C C . VAL A 1 64 ? 4.854 10.084 -1.047 1.00 0.00 64 VAL A C 6
ATOM 6700 O O . VAL A 1 64 ? 4.744 9.702 -2.212 1.00 0.00 64 VAL A O 6
ATOM 6713 N N . LEU A 1 65 ? 4.420 9.378 -0.010 1.00 0.00 65 LEU A N 6
ATOM 6714 C CA . LEU A 1 65 ? 3.781 8.095 -0.188 1.00 0.00 65 LEU A CA 6
ATOM 6715 C C . LEU A 1 65 ? 2.295 8.343 -0.360 1.00 0.00 65 LEU A C 6
ATOM 6716 O O . LEU A 1 65 ? 1.562 7.529 -0.922 1.00 0.00 65 LEU A O 6
ATOM 6732 N N . LEU A 1 66 ? 1.875 9.517 0.108 1.00 0.00 66 LEU A N 6
ATOM 6733 C CA . LEU A 1 66 ? 0.504 9.937 -0.002 1.00 0.00 66 LEU A CA 6
ATOM 6734 C C . LEU A 1 66 ? 0.318 10.701 -1.305 1.00 0.00 66 LEU A C 6
ATOM 6735 O O . LEU A 1 66 ? -0.716 10.596 -1.962 1.00 0.00 66 LEU A O 6
ATOM 6751 N N . MET A 1 67 ? 1.352 11.453 -1.686 1.00 0.00 67 MET A N 6
ATOM 6752 C CA . MET A 1 67 ? 1.325 12.212 -2.927 1.00 0.00 67 MET A CA 6
ATOM 6753 C C . MET A 1 67 ? 1.232 11.243 -4.095 1.00 0.00 67 MET A C 6
ATOM 6754 O O . MET A 1 67 ? 0.430 11.422 -5.015 1.00 0.00 67 MET A O 6
ATOM 6768 N N . ARG A 1 68 ? 2.040 10.187 -4.033 1.00 0.00 68 ARG A N 6
ATOM 6769 C CA . ARG A 1 68 ? 2.023 9.164 -5.065 1.00 0.00 68 ARG A CA 6
ATOM 6770 C C . ARG A 1 68 ? 0.593 8.661 -5.245 1.00 0.00 68 ARG A C 6
ATOM 6771 O O . ARG A 1 68 ? 0.128 8.455 -6.365 1.00 0.00 68 ARG A O 6
ATOM 6792 N N . ASP A 1 69 ? -0.106 8.508 -4.119 1.00 0.00 69 ASP A N 6
ATOM 6793 C CA . ASP A 1 69 ? -1.495 8.071 -4.118 1.00 0.00 69 ASP A CA 6
ATOM 6794 C C . ASP A 1 69 ? -2.374 9.063 -4.876 1.00 0.00 69 ASP A C 6
ATOM 6795 O O . ASP A 1 69 ? -3.521 8.764 -5.205 1.00 0.00 69 ASP A O 6
ATOM 6804 N N . ALA A 1 70 ? -1.822 10.235 -5.175 1.00 0.00 70 ALA A N 6
ATOM 6805 C CA . ALA A 1 70 ? -2.553 11.245 -5.925 1.00 0.00 70 ALA A CA 6
ATOM 6806 C C . ALA A 1 70 ? -2.760 10.727 -7.332 1.00 0.00 70 ALA A C 6
ATOM 6807 O O . ALA A 1 70 ? -3.862 10.773 -7.878 1.00 0.00 70 ALA A O 6
ATOM 6814 N N . ILE A 1 71 ? -1.686 10.177 -7.887 1.00 0.00 71 ILE A N 6
ATOM 6815 C CA . ILE A 1 71 ? -1.733 9.576 -9.208 1.00 0.00 71 ILE A CA 6
ATOM 6816 C C . ILE A 1 71 ? -2.177 8.126 -9.053 1.00 0.00 71 ILE A C 6
ATOM 6817 O O . ILE A 1 71 ? -3.0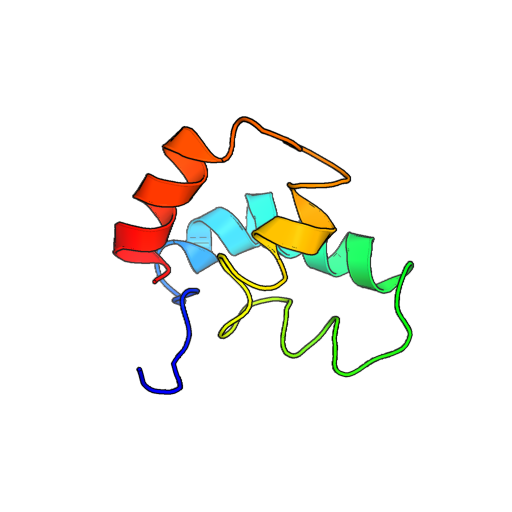91 7.663 -9.735 1.00 0.00 71 ILE A O 6
ATOM 6833 N N . ARG A 1 72 ? -1.552 7.433 -8.096 1.00 0.00 72 ARG A N 6
ATOM 6834 C CA . ARG A 1 72 ? -1.901 6.057 -7.774 1.00 0.00 72 ARG A CA 6
ATOM 6835 C C . ARG A 1 72 ? -3.400 5.990 -7.511 1.00 0.00 72 ARG A C 6
ATOM 6836 O O . ARG A 1 72 ? -4.160 5.443 -8.300 1.00 0.00 72 ARG A O 6
ATOM 6857 N N . GLY A 1 73 ? -3.815 6.581 -6.394 1.00 0.00 73 GLY A N 6
ATOM 6858 C CA . GLY A 1 73 ? -5.226 6.598 -6.043 1.00 0.00 73 GLY A CA 6
ATOM 6859 C C . GLY A 1 73 ? -6.078 7.276 -7.098 1.00 0.00 73 GLY A C 6
ATOM 6860 O O . GLY A 1 73 ? -5.578 7.482 -8.224 1.00 0.00 73 GLY A O 6
ATOM 6865 N N . GLN A 1 1 ? -19.508 9.064 -4.306 1.00 0.00 1 GLN A N 7
ATOM 6866 C CA . GLN A 1 1 ? -19.339 7.630 -4.098 1.00 0.00 1 GLN A CA 7
ATOM 6867 C C . GLN A 1 1 ? -18.407 7.035 -5.148 1.00 0.00 1 GLN A C 7
ATOM 6868 O O . GLN A 1 1 ? -18.666 7.130 -6.348 1.00 0.00 1 GLN A O 7
ATOM 6882 N N . ILE A 1 2 ? -17.322 6.420 -4.689 1.00 0.00 2 ILE A N 7
ATOM 6883 C CA . ILE A 1 2 ? -16.353 5.809 -5.591 1.00 0.00 2 ILE A CA 7
ATOM 6884 C C . ILE A 1 2 ? -15.839 4.486 -5.033 1.00 0.00 2 ILE A C 7
ATOM 6885 O O . ILE A 1 2 ? -16.249 4.054 -3.956 1.00 0.00 2 ILE A O 7
ATOM 6901 N N . PHE A 1 3 ? -14.941 3.847 -5.776 1.00 0.00 3 PHE A N 7
ATOM 6902 C CA . PHE A 1 3 ? -14.372 2.571 -5.359 1.00 0.00 3 PHE A CA 7
ATOM 6903 C C . PHE A 1 3 ? -13.504 2.737 -4.115 1.00 0.00 3 PHE A C 7
ATOM 6904 O O . PHE A 1 3 ? -12.625 3.598 -4.070 1.00 0.00 3 PHE A O 7
ATOM 6921 N N . ASP A 1 4 ? -13.753 1.903 -3.110 1.00 0.00 4 ASP A N 7
ATOM 6922 C CA . ASP A 1 4 ? -12.990 1.952 -1.869 1.00 0.00 4 ASP A CA 7
ATOM 6923 C C . ASP A 1 4 ? -11.664 1.215 -2.026 1.00 0.00 4 ASP A C 7
ATOM 6924 O O . ASP A 1 4 ? -11.632 -0.013 -2.092 1.00 0.00 4 ASP A O 7
ATOM 6933 N N . SER A 1 5 ? -10.574 1.975 -2.089 1.00 0.00 5 SER A N 7
ATOM 6934 C CA . SER A 1 5 ? -9.240 1.404 -2.246 1.00 0.00 5 SER A CA 7
ATOM 6935 C C . SER A 1 5 ? -8.206 2.507 -2.433 1.00 0.00 5 SER A C 7
ATOM 6936 O O . SER A 1 5 ? -8.225 3.221 -3.436 1.00 0.00 5 SER A O 7
ATOM 6944 N N . SER A 1 6 ? -7.306 2.646 -1.467 1.00 0.00 6 SER A N 7
ATOM 6945 C CA . SER A 1 6 ? -6.271 3.670 -1.541 1.00 0.00 6 SER A CA 7
ATOM 6946 C C . SER A 1 6 ? -5.177 3.287 -2.485 1.00 0.00 6 SER A C 7
ATOM 6947 O O . SER A 1 6 ? -4.308 4.105 -2.786 1.00 0.00 6 SER A O 7
ATOM 6955 N N . CYS A 1 7 ? -5.247 2.091 -3.029 1.00 0.00 7 CYS A N 7
ATOM 6956 C CA . CYS A 1 7 ? -4.277 1.732 -4.014 1.00 0.00 7 CYS A CA 7
ATOM 6957 C C . CYS A 1 7 ? -5.004 1.622 -5.345 1.00 0.00 7 CYS A C 7
ATOM 6958 O O . CYS A 1 7 ? -6.078 1.027 -5.428 1.00 0.00 7 CYS A O 7
ATOM 6965 N N . LYS A 1 8 ? -4.416 2.191 -6.386 1.00 0.00 8 LYS A N 7
ATOM 6966 C CA . LYS A 1 8 ? -5.020 2.144 -7.712 1.00 0.00 8 LYS A CA 7
ATOM 6967 C C . LYS A 1 8 ? -3.999 1.702 -8.740 1.00 0.00 8 LYS A C 7
ATOM 6968 O O . LYS A 1 8 ? -2.831 2.071 -8.662 1.00 0.00 8 LYS A O 7
ATOM 6987 N N . GLY A 1 9 ? -4.458 0.920 -9.708 1.00 0.00 9 GLY A N 7
ATOM 6988 C CA . GLY A 1 9 ? -3.587 0.420 -10.755 1.00 0.00 9 GLY A CA 7
ATOM 6989 C C . GLY A 1 9 ? -2.643 1.471 -11.313 1.00 0.00 9 GLY A C 7
ATOM 6990 O O . GLY A 1 9 ? -1.625 1.133 -11.917 1.00 0.00 9 GLY A O 7
ATOM 6994 N N . VAL A 1 10 ? -2.995 2.743 -11.155 1.00 0.00 10 VAL A N 7
ATOM 6995 C CA . VAL A 1 10 ? -2.180 3.820 -11.697 1.00 0.00 10 VAL A CA 7
ATOM 6996 C C . VAL A 1 10 ? -0.856 4.035 -10.990 1.00 0.00 10 VAL A C 7
ATOM 6997 O O . VAL A 1 10 ? 0.210 3.880 -11.600 1.00 0.00 10 VAL A O 7
ATOM 7010 N N . TYR A 1 11 ? -0.888 4.332 -9.714 1.00 0.00 11 TYR A N 7
ATOM 7011 C CA . TYR A 1 11 ? 0.350 4.494 -8.999 1.00 0.00 11 TYR A CA 7
ATOM 7012 C C . TYR A 1 11 ? 0.787 3.116 -8.638 1.00 0.00 11 TYR A C 7
ATOM 7013 O O . TYR A 1 11 ? 1.962 2.842 -8.424 1.00 0.00 11 TYR A O 7
ATOM 7031 N N . ASP A 1 12 ? -0.206 2.230 -8.652 1.00 0.00 12 ASP A N 7
ATOM 7032 C CA . ASP A 1 12 ? 0.021 0.830 -8.394 1.00 0.00 12 ASP A CA 7
ATOM 7033 C C . ASP A 1 12 ? 0.888 0.277 -9.489 1.00 0.00 12 ASP A C 7
ATOM 7034 O O . ASP A 1 12 ? 1.427 -0.819 -9.398 1.00 0.00 12 AS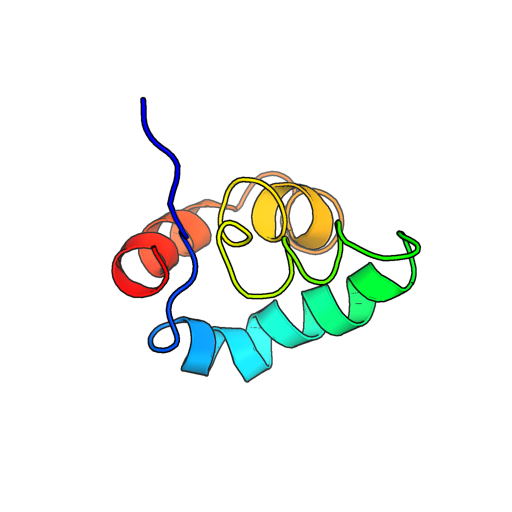P A O 7
ATOM 7043 N N . ARG A 1 13 ? 1.016 1.079 -10.520 1.00 0.00 13 ARG A N 7
ATOM 7044 C CA . ARG A 1 13 ? 1.821 0.740 -11.650 1.00 0.00 13 ARG A CA 7
ATOM 7045 C C . ARG A 1 13 ? 3.255 0.965 -11.247 1.00 0.00 13 ARG A C 7
ATOM 7046 O O . ARG A 1 13 ? 4.148 0.135 -11.469 1.00 0.00 13 ARG A O 7
ATOM 7067 N N . ALA A 1 14 ? 3.433 2.097 -10.579 1.00 0.00 14 ALA A N 7
ATOM 7068 C CA . ALA A 1 14 ? 4.731 2.481 -10.054 1.00 0.00 14 ALA A CA 7
ATOM 7069 C C . ALA A 1 14 ? 5.019 1.670 -8.810 1.00 0.00 14 ALA A C 7
ATOM 7070 O O . ALA A 1 14 ? 6.166 1.335 -8.518 1.00 0.00 14 ALA A O 7
ATOM 7077 N N . ILE A 1 15 ? 3.954 1.331 -8.095 1.00 0.00 15 ILE A N 7
ATOM 7078 C CA . ILE A 1 15 ? 4.074 0.532 -6.907 1.00 0.00 15 ILE A CA 7
ATOM 7079 C C . ILE A 1 15 ? 4.248 -0.925 -7.299 1.00 0.00 15 ILE A C 7
ATOM 7080 O O . ILE A 1 15 ? 4.957 -1.677 -6.639 1.00 0.00 15 ILE A O 7
ATOM 7096 N N . PHE A 1 16 ? 3.600 -1.311 -8.399 1.00 0.00 16 PHE A N 7
ATOM 7097 C CA . PHE A 1 16 ? 3.683 -2.675 -8.902 1.00 0.00 16 PHE A CA 7
ATOM 7098 C C . PHE A 1 16 ? 5.098 -3.199 -8.751 1.00 0.00 16 PHE A C 7
ATOM 7099 O O . PHE A 1 16 ? 5.344 -4.210 -8.095 1.00 0.00 16 PHE A O 7
ATOM 7116 N N . ASN A 1 17 ? 6.026 -2.494 -9.367 1.00 0.00 17 ASN A N 7
ATOM 7117 C CA . ASN A 1 17 ? 7.427 -2.873 -9.307 1.00 0.00 17 ASN A CA 7
ATOM 7118 C C . ASN A 1 17 ? 8.140 -2.350 -8.053 1.00 0.00 17 ASN A C 7
ATOM 7119 O O . ASN A 1 17 ? 9.176 -2.889 -7.664 1.00 0.00 17 ASN A O 7
ATOM 7130 N N . GLU A 1 18 ? 7.621 -1.280 -7.443 1.00 0.00 18 GLU A N 7
ATOM 7131 C CA . GLU A 1 18 ? 8.252 -0.696 -6.290 1.00 0.00 18 GLU A CA 7
ATOM 7132 C C . GLU A 1 18 ? 7.719 -1.244 -4.999 1.00 0.00 18 GLU A C 7
ATOM 7133 O O . GLU A 1 18 ? 8.456 -1.793 -4.179 1.00 0.00 18 GLU A O 7
ATOM 7145 N N . LEU A 1 19 ? 6.431 -1.019 -4.795 1.00 0.00 19 LEU A N 7
ATOM 7146 C CA . LEU A 1 19 ? 5.795 -1.405 -3.589 1.00 0.00 19 LEU A CA 7
ATOM 7147 C C . LEU A 1 19 ? 5.274 -2.811 -3.628 1.00 0.00 19 LEU A C 7
ATOM 7148 O O . LEU A 1 19 ? 5.472 -3.589 -2.698 1.00 0.00 19 LEU A O 7
ATOM 7164 N N . GLU A 1 20 ? 4.550 -3.108 -4.689 1.00 0.00 20 GLU A N 7
ATOM 7165 C CA . GLU A 1 20 ? 3.937 -4.400 -4.837 1.00 0.00 20 GLU A CA 7
ATOM 7166 C C . GLU A 1 20 ? 4.875 -5.519 -4.394 1.00 0.00 20 GLU A C 7
ATOM 7167 O O . GLU A 1 20 ? 4.443 -6.487 -3.769 1.00 0.00 20 GLU A O 7
ATOM 7179 N N . HIS A 1 21 ? 6.165 -5.366 -4.681 1.00 0.00 21 HIS A N 7
ATOM 7180 C CA . HIS A 1 21 ? 7.140 -6.358 -4.256 1.00 0.00 21 HIS A CA 7
ATOM 7181 C C . HIS A 1 21 ? 7.225 -6.328 -2.744 1.00 0.00 21 HIS A C 7
ATOM 7182 O O . HIS A 1 21 ? 7.183 -7.365 -2.082 1.00 0.00 21 HIS A O 7
ATOM 7197 N N . VAL A 1 22 ? 7.305 -5.114 -2.200 1.00 0.00 22 VAL A N 7
ATOM 7198 C CA . VAL A 1 22 ? 7.350 -4.934 -0.757 1.00 0.00 22 VAL A CA 7
ATOM 7199 C C . VAL A 1 22 ? 6.203 -5.704 -0.117 1.00 0.00 22 VAL A C 7
ATOM 7200 O O . VAL A 1 22 ? 6.308 -6.178 1.013 1.00 0.00 22 VAL A O 7
ATOM 7213 N N . CYS A 1 23 ? 5.114 -5.845 -0.873 1.00 0.00 23 CYS A N 7
ATOM 7214 C CA . CYS A 1 23 ? 3.952 -6.585 -0.411 1.00 0.00 23 CYS A CA 7
ATOM 7215 C C . CYS A 1 23 ? 4.335 -8.038 -0.201 1.00 0.00 23 CYS A C 7
ATOM 7216 O O . CYS A 1 23 ? 4.109 -8.602 0.867 1.00 0.00 23 CYS A O 7
ATOM 7223 N N . ASN A 1 24 ? 4.947 -8.634 -1.225 1.00 0.00 24 ASN A N 7
ATOM 7224 C CA . ASN A 1 24 ? 5.393 -10.016 -1.136 1.00 0.00 24 ASN A CA 7
ATOM 7225 C C . ASN A 1 24 ? 6.227 -10.181 0.124 1.00 0.00 24 ASN A C 7
ATOM 7226 O O . ASN A 1 24 ? 6.048 -11.130 0.887 1.00 0.00 24 ASN A O 7
ATOM 7237 N N . ASP A 1 25 ? 7.120 -9.221 0.348 1.00 0.00 25 ASP A N 7
ATOM 7238 C CA . ASP A 1 25 ? 7.961 -9.233 1.536 1.00 0.00 25 ASP A CA 7
ATOM 7239 C C . ASP A 1 25 ? 7.105 -9.006 2.781 1.00 0.00 25 ASP A C 7
ATOM 7240 O O . ASP A 1 25 ? 7.317 -9.636 3.817 1.00 0.00 25 ASP A O 7
ATOM 7249 N N . CYS A 1 26 ? 6.131 -8.102 2.665 1.00 0.00 26 CYS A N 7
ATOM 7250 C CA . CYS A 1 26 ? 5.233 -7.788 3.772 1.00 0.00 26 CYS A CA 7
ATOM 7251 C C . CYS A 1 26 ? 4.345 -8.983 4.118 1.00 0.00 26 CYS A C 7
ATOM 7252 O O . CYS A 1 26 ? 3.996 -9.193 5.279 1.00 0.00 26 CYS A O 7
ATOM 7259 N N . TYR A 1 27 ? 3.980 -9.759 3.100 1.00 0.00 27 TYR A N 7
ATOM 7260 C CA . TYR A 1 27 ? 3.128 -10.932 3.287 1.00 0.00 27 TYR A CA 7
ATOM 7261 C C . TYR A 1 27 ? 3.652 -11.821 4.411 1.00 0.00 27 TYR A C 7
ATOM 7262 O O . TYR A 1 27 ? 2.887 -12.543 5.051 1.00 0.00 27 TYR A O 7
ATOM 7280 N N . ASN A 1 28 ? 4.961 -11.764 4.649 1.00 0.00 28 ASN A N 7
ATOM 7281 C CA . ASN A 1 28 ? 5.587 -12.563 5.699 1.00 0.00 28 ASN A CA 7
ATOM 7282 C C . ASN A 1 28 ? 4.801 -12.461 7.003 1.00 0.00 28 ASN A C 7
ATOM 7283 O O . ASN A 1 28 ? 4.779 -13.396 7.804 1.00 0.00 28 ASN A O 7
ATOM 7294 N N . LEU A 1 29 ? 4.151 -11.319 7.204 1.00 0.00 29 LEU A N 7
ATOM 7295 C CA . LEU A 1 29 ? 3.356 -11.091 8.403 1.00 0.00 29 LEU A CA 7
ATOM 7296 C C . LEU A 1 29 ? 1.868 -11.189 8.084 1.00 0.00 29 LEU A C 7
ATOM 7297 O O . LEU A 1 29 ? 1.465 -11.084 6.926 1.00 0.00 29 LEU A O 7
ATOM 7313 N N . TYR A 1 30 ? 1.056 -11.392 9.117 1.00 0.00 30 TYR A N 7
ATOM 7314 C CA . TYR A 1 30 ? -0.388 -11.507 8.946 1.00 0.00 30 TYR A CA 7
ATOM 7315 C C . TYR A 1 30 ? -0.742 -12.719 8.089 1.00 0.00 30 TYR A C 7
ATOM 7316 O O . TYR A 1 30 ? -0.112 -12.977 7.064 1.00 0.00 30 TYR A O 7
ATOM 7334 N N . ARG A 1 31 ? -1.750 -13.465 8.526 1.00 0.00 31 ARG A N 7
ATOM 7335 C CA . ARG A 1 31 ? -2.192 -14.661 7.815 1.00 0.00 31 ARG A CA 7
ATOM 7336 C C . ARG A 1 31 ? -3.643 -14.534 7.349 1.00 0.00 31 ARG A C 7
ATOM 7337 O O . ARG A 1 31 ? -4.095 -15.293 6.492 1.00 0.00 31 ARG A O 7
ATOM 7358 N N . THR A 1 32 ? -4.373 -13.583 7.927 1.00 0.00 32 THR A N 7
ATOM 7359 C CA . THR A 1 32 ? -5.774 -13.376 7.579 1.00 0.00 32 THR A CA 7
ATOM 7360 C C . THR A 1 32 ? -5.910 -12.547 6.307 1.00 0.00 32 THR A C 7
ATOM 7361 O O . THR A 1 32 ? -4.930 -12.299 5.606 1.00 0.00 32 THR A O 7
ATOM 7372 N N . SER A 1 33 ? -7.136 -12.124 6.015 1.00 0.00 33 SER A N 7
ATOM 7373 C CA . SER A 1 33 ? -7.409 -11.326 4.825 1.00 0.00 33 SER A CA 7
ATOM 7374 C C . SER A 1 33 ? -7.175 -9.838 5.084 1.00 0.00 33 SER A C 7
ATOM 7375 O O . SER A 1 33 ? -7.930 -8.991 4.607 1.00 0.00 33 SER A O 7
ATOM 7383 N N . HIS A 1 34 ? -6.120 -9.524 5.831 1.00 0.00 34 HIS A N 7
ATOM 7384 C CA . HIS A 1 34 ? -5.786 -8.139 6.138 1.00 0.00 34 HIS A CA 7
ATOM 7385 C C . HIS A 1 34 ? -4.536 -7.718 5.376 1.00 0.00 34 HIS A C 7
ATOM 7386 O O . HIS A 1 34 ? -4.401 -6.564 4.969 1.00 0.00 34 HIS A O 7
ATOM 7401 N N . VAL A 1 35 ? -3.635 -8.671 5.170 1.00 0.00 35 VAL A N 7
ATOM 7402 C CA . VAL A 1 35 ? -2.407 -8.417 4.437 1.00 0.00 35 VAL A CA 7
ATOM 7403 C C . VAL A 1 35 ? -2.665 -8.560 2.946 1.00 0.00 35 VAL A C 7
ATOM 7404 O O . VAL A 1 35 ? -2.154 -7.789 2.137 1.00 0.00 35 VAL A O 7
ATOM 7417 N N . ALA A 1 36 ? -3.486 -9.550 2.600 1.00 0.00 36 ALA A N 7
ATOM 7418 C CA . ALA A 1 36 ? -3.846 -9.797 1.208 1.00 0.00 36 ALA A CA 7
ATOM 7419 C C . ALA A 1 36 ? -4.887 -8.786 0.749 1.00 0.00 36 ALA A C 7
ATOM 7420 O O . ALA A 1 36 ? -4.720 -8.130 -0.280 1.00 0.00 36 ALA A O 7
ATOM 7427 N N . SER A 1 37 ? -5.948 -8.641 1.538 1.00 0.00 37 SER A N 7
ATOM 7428 C CA . SER A 1 37 ? -7.002 -7.680 1.232 1.00 0.00 37 SER A CA 7
ATOM 7429 C C . SER A 1 37 ? -6.494 -6.257 1.468 1.00 0.00 37 SER A C 7
ATOM 7430 O O . SER A 1 37 ? -7.167 -5.279 1.142 1.00 0.00 37 SER A O 7
ATOM 7438 N N . GLY A 1 38 ? -5.287 -6.161 2.023 1.00 0.00 38 GLY A N 7
ATOM 7439 C CA . GLY A 1 38 ? -4.668 -4.882 2.287 1.00 0.00 38 GLY A CA 7
ATOM 7440 C C . GLY A 1 38 ? -3.286 -4.819 1.673 1.00 0.00 38 GLY A C 7
ATOM 7441 O O . GLY A 1 38 ? -2.443 -4.023 2.086 1.00 0.00 38 GLY A O 7
ATOM 7445 N N . CYS A 1 39 ? -3.070 -5.671 0.673 1.00 0.00 39 CYS A N 7
ATOM 7446 C CA . CYS A 1 39 ? -1.811 -5.745 -0.051 1.00 0.00 39 CYS A CA 7
ATOM 7447 C C . CYS A 1 39 ? -1.808 -4.786 -1.234 1.00 0.00 39 CYS A C 7
ATOM 7448 O O . CYS A 1 39 ? -0.923 -3.940 -1.360 1.00 0.00 39 CYS A O 7
ATOM 7455 N N . ARG A 1 40 ? -2.805 -4.934 -2.113 1.00 0.00 40 ARG A N 7
ATOM 7456 C CA . ARG A 1 40 ? -2.894 -4.076 -3.297 1.00 0.00 40 ARG A CA 7
ATOM 7457 C C . ARG A 1 40 ? -4.259 -3.406 -3.459 1.00 0.00 40 ARG A C 7
ATOM 7458 O O . ARG A 1 40 ? -4.528 -2.787 -4.489 1.00 0.00 40 ARG A O 7
ATOM 7479 N N . VAL A 1 41 ? -5.081 -3.445 -2.417 1.00 0.00 41 VAL A N 7
ATOM 7480 C CA . VAL A 1 41 ? -6.361 -2.743 -2.447 1.00 0.00 41 VAL A CA 7
ATOM 7481 C C . VAL A 1 41 ? -6.688 -2.281 -1.036 1.00 0.00 41 VAL A C 7
ATOM 7482 O O . VAL A 1 41 ? -6.421 -3.012 -0.080 1.00 0.00 41 VAL A O 7
ATOM 7495 N N . ASN A 1 42 ? -7.221 -1.048 -0.885 1.00 0.00 42 ASN A N 7
ATOM 7496 C CA . ASN A 1 42 ? -7.494 -0.499 0.458 1.00 0.00 42 ASN A CA 7
ATOM 7497 C C . ASN A 1 42 ? -6.266 -0.785 1.315 1.00 0.00 42 ASN A C 7
ATOM 7498 O O . ASN A 1 42 ? -6.266 -0.690 2.543 1.00 0.00 42 ASN A O 7
ATOM 7509 N N . CYS A 1 43 ? -5.250 -1.204 0.583 1.00 0.00 43 CYS A N 7
ATOM 7510 C CA . CYS A 1 43 ? -3.971 -1.620 1.063 1.00 0.00 43 CYS A CA 7
ATOM 7511 C C . CYS A 1 43 ? -3.020 -0.489 1.225 1.00 0.00 43 CYS A C 7
ATOM 7512 O O . CYS A 1 43 ? -2.138 -0.511 2.079 1.00 0.00 43 CYS A O 7
ATOM 7519 N N . PHE A 1 44 ? -3.102 0.417 0.280 1.00 0.00 44 PHE A N 7
ATOM 7520 C CA . PHE A 1 44 ? -2.134 1.448 0.201 1.00 0.00 44 PHE A CA 7
ATOM 7521 C C . PHE A 1 44 ? -1.745 2.031 1.547 1.00 0.00 44 PHE A C 7
ATOM 7522 O O . PHE A 1 44 ? -0.643 1.781 2.024 1.00 0.00 44 PHE A O 7
ATOM 7539 N N . GLU A 1 45 ? -2.644 2.784 2.161 1.00 0.00 45 GLU A N 7
ATOM 7540 C CA . GLU A 1 45 ? -2.348 3.415 3.442 1.00 0.00 45 GLU A CA 7
ATOM 7541 C C . GLU A 1 45 ? -2.583 2.507 4.638 1.00 0.00 45 GLU A C 7
ATOM 7542 O O . GLU A 1 45 ? -1.673 2.252 5.426 1.00 0.00 45 GLU A O 7
ATOM 7554 N N . ASN A 1 46 ? -3.819 2.072 4.796 1.00 0.00 46 ASN A N 7
ATOM 7555 C CA . ASN A 1 46 ? -4.207 1.248 5.932 1.00 0.00 46 ASN A CA 7
ATOM 7556 C C . ASN A 1 46 ? -3.182 0.173 6.308 1.00 0.00 46 ASN A C 7
ATOM 7557 O O . ASN A 1 46 ? -2.648 0.190 7.416 1.00 0.00 46 ASN A O 7
ATOM 7568 N N . HIS A 1 47 ? -2.931 -0.785 5.425 1.00 0.00 47 HIS A N 7
ATOM 7569 C CA . HIS A 1 47 ? -2.018 -1.872 5.774 1.00 0.00 47 HIS A CA 7
ATOM 7570 C C . HIS A 1 47 ? -0.739 -1.946 4.949 1.00 0.00 47 HIS A C 7
ATOM 7571 O O . HIS A 1 47 ? 0.332 -2.177 5.509 1.00 0.00 47 HIS A O 7
ATOM 7586 N N . VAL A 1 48 ? -0.828 -1.836 3.630 1.00 0.00 48 VAL A N 7
ATOM 7587 C CA . VAL A 1 48 ? 0.371 -1.991 2.827 1.00 0.00 48 VAL A CA 7
ATOM 7588 C C . VAL A 1 48 ? 1.358 -0.859 3.051 1.00 0.00 48 VAL A C 7
ATOM 7589 O O . VAL A 1 48 ? 2.526 -0.971 2.687 1.00 0.00 48 VAL A O 7
ATOM 7602 N N . PHE A 1 49 ? 0.910 0.205 3.698 1.00 0.00 49 PHE A N 7
ATOM 7603 C CA . PHE A 1 49 ? 1.798 1.307 4.017 1.00 0.00 49 PHE A CA 7
ATOM 7604 C C . PHE A 1 49 ? 1.970 1.396 5.524 1.00 0.00 49 PHE A C 7
ATOM 7605 O O . PHE A 1 49 ? 2.945 1.953 6.010 1.00 0.00 49 PHE A O 7
ATOM 7622 N N . ASP A 1 50 ? 1.046 0.790 6.266 1.00 0.00 50 ASP A N 7
ATOM 7623 C CA . ASP A 1 50 ? 1.148 0.760 7.695 1.00 0.00 50 ASP A CA 7
ATOM 7624 C C . ASP A 1 50 ? 2.081 -0.356 8.069 1.00 0.00 50 ASP A C 7
ATOM 7625 O O . ASP A 1 50 ? 2.841 -0.266 9.029 1.00 0.00 50 ASP A O 7
ATOM 7634 N N . ASP A 1 51 ? 1.988 -1.439 7.305 1.00 0.00 51 ASP A N 7
ATOM 7635 C CA . ASP A 1 51 ? 2.801 -2.590 7.569 1.00 0.00 51 ASP A CA 7
ATOM 7636 C C . ASP A 1 51 ? 4.159 -2.532 6.876 1.00 0.00 51 ASP A C 7
ATOM 7637 O O . ASP A 1 51 ? 5.172 -2.975 7.426 1.00 0.00 51 ASP A O 7
ATOM 7646 N N . CYS A 1 52 ? 4.171 -2.023 5.649 1.00 0.00 52 CYS A N 7
ATOM 7647 C CA . CYS A 1 52 ? 5.404 -1.980 4.870 1.00 0.00 52 CYS A CA 7
ATOM 7648 C C . CYS A 1 52 ? 6.249 -0.750 5.143 1.00 0.00 52 CYS A C 7
ATOM 7649 O O . CYS A 1 52 ? 7.450 -0.859 5.378 1.00 0.00 52 CYS A O 7
ATOM 7656 N N . VAL A 1 53 ? 5.643 0.419 5.087 1.00 0.00 53 VAL A N 7
ATOM 7657 C CA . VAL A 1 53 ? 6.396 1.638 5.310 1.00 0.00 53 VAL A CA 7
ATOM 7658 C C . VAL A 1 53 ? 6.766 1.794 6.779 1.00 0.00 53 VAL A C 7
ATOM 7659 O O . VAL A 1 53 ? 7.761 2.427 7.108 1.00 0.00 53 VAL A O 7
ATOM 7672 N N . TYR A 1 54 ? 5.952 1.234 7.663 1.00 0.00 54 TYR A N 7
ATOM 7673 C CA . TYR A 1 54 ? 6.208 1.361 9.089 1.00 0.00 54 TYR A CA 7
ATOM 7674 C C . TYR A 1 54 ? 7.364 0.504 9.569 1.00 0.00 54 TYR A C 7
ATOM 7675 O O . TYR A 1 54 ? 7.924 0.766 10.634 1.00 0.00 54 TYR A O 7
ATOM 7693 N N . GLU A 1 55 ? 7.734 -0.508 8.807 1.00 0.00 55 GLU A N 7
ATOM 7694 C CA . GLU A 1 55 ? 8.840 -1.356 9.221 1.00 0.00 55 GLU A CA 7
ATOM 7695 C C . GLU A 1 55 ? 9.828 -1.615 8.092 1.00 0.00 55 GLU A C 7
ATOM 7696 O O . GLU A 1 55 ? 10.955 -2.045 8.343 1.00 0.00 55 GLU A O 7
ATOM 7708 N N . LEU A 1 56 ? 9.411 -1.396 6.849 1.00 0.00 56 LEU A N 7
ATOM 7709 C CA . LEU A 1 56 ? 10.310 -1.672 5.722 1.00 0.00 56 LEU A CA 7
ATOM 7710 C C . LEU A 1 56 ? 10.987 -0.446 5.105 1.00 0.00 56 LEU A C 7
ATOM 7711 O O . LEU A 1 56 ? 12.212 -0.331 5.128 1.00 0.00 56 LEU A O 7
ATOM 7727 N N . LEU A 1 57 ? 10.195 0.426 4.485 1.00 0.00 57 LEU A N 7
ATOM 7728 C CA . LEU A 1 57 ? 10.747 1.588 3.786 1.00 0.00 57 LEU A CA 7
ATOM 7729 C C . LEU A 1 57 ? 10.943 2.825 4.651 1.00 0.00 57 LEU A C 7
ATOM 7730 O O . LEU A 1 57 ? 12.067 3.297 4.826 1.00 0.00 57 LEU A O 7
ATOM 7746 N N . LEU A 1 58 ? 9.847 3.374 5.153 1.00 0.00 58 LEU A N 7
ATOM 7747 C CA . LEU A 1 58 ? 9.914 4.594 5.957 1.00 0.00 58 LEU A CA 7
ATOM 7748 C C . LEU A 1 58 ? 8.721 4.695 6.894 1.00 0.00 58 LEU A C 7
ATOM 7749 O O . LEU A 1 58 ? 7.608 5.011 6.476 1.00 0.00 58 LEU A O 7
ATOM 7765 N N . HIS A 1 59 ? 8.965 4.396 8.159 1.00 0.00 59 HIS A N 7
ATOM 7766 C CA . HIS A 1 59 ? 7.922 4.416 9.176 1.00 0.00 59 HIS A CA 7
ATOM 7767 C C . HIS A 1 59 ? 7.366 5.819 9.429 1.00 0.00 59 HIS A C 7
ATOM 7768 O O . HIS A 1 59 ? 6.276 5.965 9.983 1.00 0.00 59 HIS A O 7
ATOM 7783 N N . ASN A 1 60 ? 8.103 6.848 9.024 1.00 0.00 60 ASN A N 7
ATOM 7784 C CA . ASN A 1 60 ? 7.660 8.218 9.213 1.00 0.00 60 ASN A CA 7
ATOM 7785 C C . ASN A 1 60 ? 7.507 8.898 7.870 1.00 0.00 60 ASN A C 7
ATOM 7786 O O . ASN A 1 60 ? 6.472 9.503 7.594 1.00 0.00 60 ASN A O 7
ATOM 7797 N N . PRO A 1 61 ? 8.538 8.823 7.012 1.00 0.00 61 PRO A N 7
ATOM 7798 C CA . PRO A 1 61 ? 8.495 9.447 5.699 1.00 0.00 61 PRO A CA 7
ATOM 7799 C C . PRO A 1 61 ? 7.414 8.863 4.788 1.00 0.00 61 PRO A C 7
ATOM 7800 O O . PRO A 1 61 ? 7.709 8.365 3.701 1.00 0.00 61 PRO A O 7
ATOM 7811 N N . GLU A 1 62 ? 6.159 8.955 5.223 1.00 0.00 62 GLU A N 7
ATOM 7812 C CA . GLU A 1 62 ? 5.036 8.470 4.439 1.00 0.00 62 GLU A CA 7
ATOM 7813 C C . GLU A 1 62 ? 4.528 9.588 3.529 1.00 0.00 62 GLU A C 7
ATOM 7814 O O . GLU A 1 62 ? 3.575 9.412 2.770 1.00 0.00 62 GLU A O 7
ATOM 7826 N N . GLU A 1 63 ? 5.187 10.743 3.621 1.00 0.00 63 GLU A N 7
ATOM 7827 C CA . GLU A 1 63 ? 4.842 11.917 2.821 1.00 0.00 63 GLU A CA 7
ATOM 7828 C C . GLU A 1 63 ? 4.541 11.547 1.373 1.00 0.00 63 GLU A C 7
ATOM 7829 O O . GLU A 1 63 ? 3.382 11.452 0.972 1.00 0.00 63 GLU A O 7
ATOM 7841 N N . VAL A 1 64 ? 5.602 11.331 0.592 1.00 0.00 64 VAL A N 7
ATOM 7842 C CA . VAL A 1 64 ? 5.451 10.961 -0.806 1.00 0.00 64 VAL A CA 7
ATOM 7843 C C . VAL A 1 64 ? 4.742 9.625 -0.929 1.00 0.00 64 VAL A C 7
ATOM 7844 O O . VAL A 1 64 ? 4.384 9.199 -2.027 1.00 0.00 64 VAL A O 7
ATOM 7857 N N . LEU A 1 65 ? 4.498 8.986 0.209 1.00 0.00 65 LEU A N 7
ATOM 7858 C CA . LEU A 1 65 ? 3.784 7.728 0.223 1.00 0.00 65 LEU A CA 7
ATOM 7859 C C . LEU A 1 65 ? 2.306 8.054 0.258 1.00 0.00 65 LEU A C 7
ATOM 7860 O O . LEU A 1 65 ? 1.454 7.256 -0.133 1.00 0.00 65 LEU A O 7
ATOM 7876 N N . LEU A 1 66 ? 2.025 9.277 0.699 1.00 0.00 66 LEU A N 7
ATOM 7877 C CA . LEU A 1 66 ? 0.681 9.775 0.761 1.00 0.00 66 LEU A CA 7
ATOM 7878 C C . LEU A 1 66 ? 0.318 10.386 -0.588 1.00 0.00 66 LEU A C 7
ATOM 7879 O O . LEU A 1 66 ? -0.822 10.292 -1.043 1.00 0.00 66 LEU A O 7
ATOM 7895 N N . MET A 1 67 ? 1.318 10.991 -1.234 1.00 0.00 67 MET A N 7
ATOM 7896 C CA . MET A 1 67 ? 1.130 11.593 -2.546 1.00 0.00 67 MET A CA 7
ATOM 7897 C C . MET A 1 67 ? 0.741 10.511 -3.541 1.00 0.00 67 MET A C 7
ATOM 7898 O O . MET A 1 67 ? -0.216 10.662 -4.305 1.00 0.00 67 MET A O 7
ATOM 7912 N N . ARG A 1 68 ? 1.471 9.397 -3.505 1.00 0.00 68 ARG A N 7
ATOM 7913 C CA . ARG A 1 68 ? 1.171 8.274 -4.381 1.00 0.00 68 ARG A CA 7
ATOM 7914 C C . ARG A 1 68 ? -0.292 7.880 -4.210 1.00 0.00 68 ARG A C 7
ATOM 7915 O O . ARG A 1 68 ? -0.959 7.466 -5.158 1.00 0.00 68 ARG A O 7
ATOM 7936 N N . ASP A 1 69 ? -0.781 8.043 -2.983 1.00 0.00 69 ASP A N 7
ATOM 7937 C CA . ASP A 1 69 ? -2.166 7.743 -2.645 1.00 0.00 69 ASP A CA 7
ATOM 7938 C C . ASP A 1 69 ? -3.106 8.691 -3.379 1.00 0.00 69 ASP A C 7
ATOM 7939 O O . ASP A 1 69 ? -4.305 8.436 -3.484 1.00 0.00 69 ASP A O 7
ATOM 7948 N N . ALA A 1 70 ? -2.548 9.772 -3.912 1.00 0.00 70 ALA A N 7
ATOM 7949 C CA . ALA A 1 70 ? -3.330 10.736 -4.667 1.00 0.00 70 ALA A CA 7
ATOM 7950 C C . ALA A 1 70 ? -3.791 10.081 -5.955 1.00 0.00 70 ALA A C 7
ATOM 7951 O O . ALA A 1 70 ? -4.900 10.319 -6.435 1.00 0.00 70 ALA A O 7
ATOM 7958 N N . ILE A 1 71 ? -2.930 9.218 -6.484 1.00 0.00 71 ILE A N 7
ATOM 7959 C CA . ILE A 1 71 ? -3.233 8.474 -7.694 1.00 0.00 71 ILE A CA 7
ATOM 7960 C C . ILE A 1 71 ? -3.690 7.069 -7.324 1.00 0.00 71 ILE A C 7
ATOM 7961 O O . ILE A 1 71 ? -4.738 6.608 -7.778 1.00 0.00 71 ILE A O 7
ATOM 7977 N N . ARG A 1 72 ? -2.911 6.398 -6.471 1.00 0.00 72 ARG A N 7
ATOM 7978 C CA . ARG A 1 72 ? -3.258 5.062 -6.020 1.00 0.00 72 ARG A CA 7
ATOM 7979 C C . ARG A 1 72 ? -4.592 5.103 -5.280 1.00 0.00 72 ARG A C 7
ATOM 7980 O O . ARG A 1 72 ? -5.479 4.287 -5.516 1.00 0.00 72 ARG A O 7
ATOM 8001 N N . GLY A 1 73 ? -4.724 6.070 -4.379 1.00 0.00 73 GLY A N 7
ATOM 8002 C CA . GLY A 1 73 ? -5.952 6.210 -3.620 1.00 0.00 73 GLY A CA 7
ATOM 8003 C C . GLY A 1 73 ? -6.767 7.413 -4.053 1.00 0.00 73 GLY A C 7
ATOM 8004 O O . GLY A 1 73 ? -6.827 8.397 -3.286 1.00 0.00 73 GLY A O 7
ATOM 8009 N N . GLN A 1 1 ? -18.223 4.748 2.853 1.00 0.00 1 GLN A N 8
ATOM 8010 C CA . GLN A 1 1 ? -18.338 5.023 1.425 1.00 0.00 1 GLN A CA 8
ATOM 8011 C C . GLN A 1 1 ? -17.663 3.928 0.605 1.00 0.00 1 GLN A C 8
ATOM 8012 O O . GLN A 1 1 ? -16.553 3.499 0.918 1.00 0.00 1 GLN A O 8
ATOM 8026 N N . ILE A 1 2 ? -18.342 3.481 -0.446 1.00 0.00 2 ILE A N 8
ATOM 8027 C CA . ILE A 1 2 ? -17.810 2.436 -1.312 1.00 0.00 2 ILE A CA 8
ATOM 8028 C C . ILE A 1 2 ? -16.811 3.006 -2.313 1.00 0.00 2 ILE A C 8
ATOM 8029 O O . ILE A 1 2 ? -16.580 4.214 -2.355 1.00 0.00 2 ILE A O 8
ATOM 8045 N N . PHE A 1 3 ? -16.221 2.128 -3.118 1.00 0.00 3 PHE A N 8
ATOM 8046 C CA . PHE A 1 3 ? -15.246 2.545 -4.119 1.00 0.00 3 PHE A CA 8
ATOM 8047 C C . PHE A 1 3 ? -14.058 3.244 -3.462 1.00 0.00 3 PHE A C 8
ATOM 8048 O O . PHE A 1 3 ? -13.921 4.464 -3.543 1.00 0.00 3 PHE A O 8
ATOM 8065 N N . ASP A 1 4 ? -13.204 2.461 -2.811 1.00 0.00 4 ASP A N 8
ATOM 8066 C CA . ASP A 1 4 ? -12.030 3.005 -2.139 1.00 0.00 4 ASP A CA 8
ATOM 8067 C C . ASP A 1 4 ? -10.783 2.193 -2.471 1.00 0.00 4 ASP A C 8
ATOM 8068 O O . ASP A 1 4 ? -10.784 0.966 -2.374 1.00 0.00 4 ASP A O 8
ATOM 8077 N N . SER A 1 5 ? -9.719 2.888 -2.859 1.00 0.00 5 SER A N 8
ATOM 8078 C CA . SER A 1 5 ? -8.461 2.238 -3.204 1.00 0.00 5 SER A CA 8
ATOM 8079 C C . SER A 1 5 ? -7.379 3.272 -3.496 1.00 0.00 5 SER A C 8
ATOM 8080 O O . SER A 1 5 ? -7.418 3.948 -4.524 1.00 0.00 5 SER A O 8
ATOM 8088 N N . SER A 1 6 ? -6.418 3.398 -2.584 1.00 0.00 6 SER A N 8
ATOM 8089 C CA . SER A 1 6 ? -5.334 4.360 -2.754 1.00 0.00 6 SER A CA 8
ATOM 8090 C C . SER A 1 6 ? -4.303 3.863 -3.709 1.00 0.00 6 SER A C 8
ATOM 8091 O O . SER A 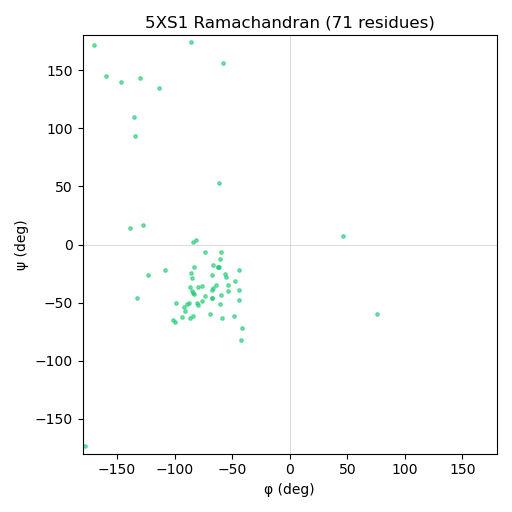1 6 ? -3.604 4.666 -4.319 1.00 0.00 6 SER A O 8
ATOM 8099 N N . CYS A 1 7 ? -4.233 2.571 -3.925 1.00 0.00 7 CYS A N 8
ATOM 8100 C CA . CYS A 1 7 ? -3.307 2.126 -4.918 1.00 0.00 7 CYS A CA 8
ATOM 8101 C C . CYS A 1 7 ? -4.105 1.927 -6.192 1.00 0.00 7 CYS A C 8
ATOM 8102 O O . CYS A 1 7 ? -5.158 1.289 -6.178 1.00 0.00 7 CYS A O 8
ATOM 8109 N N . LYS A 1 8 ? -3.596 2.443 -7.294 1.00 0.00 8 LYS A N 8
ATOM 8110 C CA . LYS A 1 8 ? -4.265 2.280 -8.569 1.00 0.00 8 LYS A CA 8
ATOM 8111 C C . LYS A 1 8 ? -3.298 1.678 -9.554 1.00 0.00 8 LYS A C 8
ATOM 8112 O O . LYS A 1 8 ? -2.115 2.001 -9.542 1.00 0.00 8 LYS A O 8
ATOM 8131 N N . GLY A 1 9 ? -3.796 0.808 -10.409 1.00 0.00 9 GLY A N 8
ATOM 8132 C CA . GLY A 1 9 ? -2.941 0.173 -11.383 1.00 0.00 9 GLY A CA 8
ATOM 8133 C C . GLY A 1 9 ? -1.981 1.142 -12.047 1.00 0.00 9 GLY A C 8
ATOM 8134 O O . GLY A 1 9 ? -0.971 0.720 -12.598 1.00 0.00 9 GLY A O 8
ATOM 8138 N N . VAL A 1 10 ? -2.312 2.436 -12.037 1.00 0.00 10 VAL A N 8
ATOM 8139 C CA . VAL A 1 10 ? -1.469 3.427 -12.692 1.00 0.00 10 VAL A CA 8
ATOM 8140 C C . VAL A 1 10 ? -0.256 3.886 -11.911 1.00 0.00 10 VAL A C 8
ATOM 8141 O O . VAL A 1 10 ? 0.894 3.625 -12.311 1.00 0.00 10 VAL A O 8
ATOM 8154 N N . TYR A 1 11 ? -0.480 4.527 -10.793 1.00 0.00 11 TYR A N 8
ATOM 8155 C CA . TYR A 1 11 ? 0.627 4.978 -10.000 1.00 0.00 11 TYR A CA 8
ATOM 8156 C C . TYR A 1 11 ? 1.141 3.786 -9.260 1.00 0.00 11 TYR A C 8
ATOM 8157 O O . TYR A 1 11 ? 2.288 3.734 -8.817 1.00 0.00 11 TYR A O 8
ATOM 8175 N N . ASP A 1 12 ? 0.267 2.799 -9.178 1.00 0.00 12 ASP A N 8
ATOM 8176 C CA . ASP A 1 12 ? 0.604 1.557 -8.541 1.00 0.00 12 ASP A CA 8
ATOM 8177 C C . ASP A 1 12 ? 1.132 0.599 -9.587 1.00 0.00 12 ASP A C 8
ATOM 8178 O O . ASP A 1 12 ? 1.431 -0.555 -9.299 1.00 0.00 12 ASP A O 8
ATOM 8187 N N . ARG A 1 13 ? 1.289 1.117 -10.800 1.00 0.00 13 ARG A N 8
ATOM 8188 C CA . ARG A 1 13 ? 1.840 0.346 -11.887 1.00 0.00 13 ARG A CA 8
ATOM 8189 C C . ARG A 1 13 ? 3.317 0.233 -11.609 1.00 0.00 13 ARG A C 8
ATOM 8190 O O . ARG A 1 13 ? 3.957 -0.801 -11.830 1.00 0.00 13 ARG A O 8
ATOM 8211 N N . ALA A 1 14 ? 3.827 1.323 -11.045 1.00 0.00 14 ALA A N 8
ATOM 8212 C CA . ALA A 1 14 ? 5.226 1.396 -10.648 1.00 0.00 14 ALA A CA 8
ATOM 8213 C C . ALA A 1 14 ? 5.389 0.716 -9.299 1.00 0.00 14 ALA A C 8
ATOM 8214 O O . ALA A 1 14 ? 6.422 0.118 -8.999 1.00 0.00 14 ALA A O 8
ATOM 8221 N N . ILE A 1 15 ? 4.330 0.801 -8.504 1.00 0.00 15 ILE A N 8
ATOM 8222 C CA . ILE A 1 15 ? 4.279 0.200 -7.199 1.00 0.00 15 ILE A CA 8
ATOM 8223 C C . ILE A 1 15 ? 4.110 -1.300 -7.340 1.00 0.00 15 ILE A C 8
ATOM 8224 O O . ILE A 1 15 ? 4.700 -2.073 -6.592 1.00 0.00 15 ILE A O 8
ATOM 8240 N N . PHE A 1 16 ? 3.322 -1.705 -8.329 1.00 0.00 16 PHE A N 8
ATOM 8241 C CA . PHE A 1 16 ? 3.099 -3.117 -8.592 1.00 0.00 16 PHE A CA 8
ATOM 8242 C C . PHE A 1 16 ? 4.433 -3.847 -8.569 1.00 0.00 16 PHE A C 8
ATOM 8243 O O . PHE A 1 16 ? 4.616 -4.839 -7.865 1.00 0.00 16 PHE A O 8
ATOM 8260 N N . ASN A 1 17 ? 5.363 -3.338 -9.349 1.00 0.00 17 ASN A N 8
ATOM 8261 C CA . ASN A 1 17 ? 6.690 -3.920 -9.420 1.00 0.00 17 ASN A CA 8
ATOM 8262 C C . ASN A 1 17 ? 7.638 -3.410 -8.325 1.00 0.00 17 ASN A C 8
ATOM 8263 O O . ASN A 1 17 ? 8.653 -4.047 -8.050 1.00 0.00 17 ASN A O 8
ATOM 8274 N N . GLU A 1 18 ? 7.348 -2.244 -7.729 1.00 0.00 18 GLU A N 8
ATOM 8275 C CA . GLU A 1 18 ? 8.215 -1.681 -6.731 1.00 0.00 18 GLU A CA 8
ATOM 8276 C C . GLU A 1 18 ? 7.805 -2.047 -5.339 1.00 0.00 18 GLU A C 8
ATOM 8277 O O . GLU A 1 18 ? 8.555 -2.665 -4.585 1.00 0.00 18 GLU A O 8
ATOM 8289 N N . LEU A 1 19 ? 6.616 -1.588 -4.981 1.00 0.00 19 LEU A N 8
ATOM 8290 C CA . LEU A 1 19 ? 6.122 -1.792 -3.664 1.00 0.00 19 LEU A CA 8
ATOM 8291 C C . LEU A 1 19 ? 5.357 -3.073 -3.513 1.00 0.00 19 LEU A C 8
ATOM 8292 O O . LEU A 1 19 ? 5.481 -3.773 -2.513 1.00 0.00 19 LEU A O 8
ATOM 8308 N N . GLU A 1 20 ? 4.509 -3.336 -4.485 1.00 0.00 20 GLU A N 8
ATOM 8309 C CA . GLU A 1 20 ? 3.661 -4.497 -4.438 1.00 0.00 20 GLU A CA 8
ATOM 8310 C C . GLU A 1 20 ? 4.402 -5.734 -3.934 1.00 0.00 20 GLU A C 8
ATOM 8311 O O . GLU A 1 20 ? 3.838 -6.529 -3.184 1.00 0.00 20 GLU A O 8
ATOM 8323 N N . HIS A 1 21 ? 5.673 -5.888 -4.310 1.00 0.00 21 HIS A N 8
ATOM 8324 C CA . HIS A 1 21 ? 6.436 -7.029 -3.825 1.00 0.00 21 HIS A CA 8
ATOM 8325 C C . HIS A 1 21 ? 6.751 -6.817 -2.362 1.00 0.00 21 HIS A C 8
ATOM 8326 O O . HIS A 1 21 ? 6.729 -7.758 -1.568 1.00 0.00 21 HIS A O 8
ATOM 8341 N N . VAL A 1 22 ? 7.004 -5.561 -1.994 1.00 0.00 22 VAL A N 8
ATOM 8342 C CA . VAL A 1 22 ? 7.272 -5.237 -0.602 1.00 0.00 22 VAL A CA 8
ATOM 8343 C C . VAL A 1 22 ? 6.150 -5.812 0.250 1.00 0.00 22 VAL A C 8
ATOM 8344 O O . VAL A 1 22 ? 6.377 -6.318 1.348 1.00 0.00 22 VAL A O 8
ATOM 8357 N N . CYS A 1 23 ? 4.938 -5.767 -0.306 1.00 0.00 23 CYS A N 8
ATOM 8358 C CA . CYS A 1 23 ? 3.765 -6.318 0.357 1.00 0.00 23 CYS A CA 8
ATOM 8359 C C . CYS A 1 23 ? 3.921 -7.820 0.489 1.00 0.00 23 CYS A C 8
ATOM 8360 O O . CYS A 1 23 ? 3.739 -8.377 1.569 1.00 0.00 23 CYS A O 8
ATOM 8367 N N . ASN A 1 24 ? 4.289 -8.472 -0.618 1.00 0.00 24 ASN A N 8
ATOM 8368 C CA . ASN A 1 24 ? 4.503 -9.913 -0.609 1.00 0.00 24 ASN A CA 8
ATOM 8369 C C . ASN A 1 24 ? 5.360 -10.261 0.594 1.00 0.00 24 ASN A C 8
ATOM 8370 O O . ASN A 1 24 ? 5.100 -11.230 1.309 1.00 0.00 24 ASN A O 8
ATOM 8381 N N . ASP A 1 25 ? 6.363 -9.422 0.830 1.00 0.00 25 ASP A N 8
ATOM 8382 C CA . ASP A 1 25 ? 7.243 -9.594 1.974 1.00 0.00 25 ASP A CA 8
ATOM 8383 C C . ASP A 1 25 ? 6.461 -9.354 3.265 1.00 0.00 25 ASP A C 8
ATOM 8384 O O . ASP A 1 25 ? 6.561 -10.130 4.216 1.00 0.00 25 ASP A O 8
ATOM 8393 N N . CYS A 1 26 ? 5.672 -8.275 3.288 1.00 0.00 26 CYS A N 8
ATOM 8394 C CA . CYS A 1 26 ? 4.864 -7.939 4.457 1.00 0.00 26 CYS A CA 8
ATOM 8395 C C . CYS A 1 26 ? 3.832 -9.030 4.743 1.00 0.00 26 CYS A C 8
ATOM 8396 O O . CYS A 1 26 ? 3.449 -9.251 5.893 1.00 0.00 26 CYS A O 8
ATOM 8403 N N . TYR A 1 27 ? 3.385 -9.705 3.689 1.00 0.00 27 TYR A N 8
ATOM 8404 C CA . TYR A 1 27 ? 2.396 -10.771 3.815 1.00 0.00 27 TYR A CA 8
ATOM 8405 C C . TYR A 1 27 ? 2.878 -11.859 4.771 1.00 0.00 27 TYR A C 8
ATOM 8406 O O . TYR A 1 27 ? 2.077 -12.513 5.438 1.00 0.00 27 TYR A O 8
ATOM 8424 N N . ASN A 1 28 ? 4.192 -12.050 4.828 1.00 0.00 28 ASN A N 8
ATOM 8425 C CA . ASN A 1 28 ? 4.784 -13.064 5.696 1.00 0.00 28 ASN A CA 8
ATOM 8426 C C . ASN A 1 28 ? 4.330 -12.897 7.146 1.00 0.00 28 ASN A C 8
ATOM 8427 O O . ASN A 1 28 ? 4.371 -13.847 7.928 1.00 0.00 28 ASN A O 8
ATOM 8438 N N . LEU A 1 29 ? 3.906 -11.689 7.502 1.00 0.00 29 LEU A N 8
ATOM 8439 C CA . LEU A 1 29 ? 3.456 -11.412 8.862 1.00 0.00 29 LEU A CA 8
ATOM 8440 C C . LEU A 1 29 ? 1.933 -11.468 8.967 1.00 0.00 29 LEU A C 8
ATOM 8441 O O . LEU A 1 29 ? 1.389 -11.775 10.028 1.00 0.00 29 LEU A O 8
ATOM 8457 N N . TYR A 1 30 ? 1.250 -11.166 7.868 1.00 0.00 30 TYR A N 8
ATOM 8458 C CA . TYR A 1 30 ? -0.209 -11.181 7.852 1.00 0.00 30 TYR A CA 8
ATOM 8459 C C . TYR A 1 30 ? -0.742 -12.455 7.200 1.00 0.00 30 TYR A C 8
ATOM 8460 O O . TYR A 1 30 ? -0.248 -12.888 6.160 1.00 0.00 30 TYR A O 8
ATOM 8478 N N . ARG A 1 31 ? -1.754 -13.049 7.824 1.00 0.00 31 ARG A N 8
ATOM 8479 C CA . ARG A 1 31 ? -2.359 -14.276 7.314 1.00 0.00 31 ARG A CA 8
ATOM 8480 C C . ARG A 1 31 ? -3.833 -14.069 6.962 1.00 0.00 31 ARG A C 8
ATOM 8481 O O . ARG A 1 31 ? -4.423 -14.872 6.238 1.00 0.00 31 ARG A O 8
ATOM 8502 N N . THR A 1 32 ? -4.427 -12.997 7.482 1.00 0.00 32 THR A N 8
ATOM 8503 C CA . THR A 1 32 ? -5.832 -12.702 7.224 1.00 0.00 32 THR A CA 8
ATOM 8504 C C . THR A 1 32 ? -6.008 -12.003 5.880 1.00 0.00 32 THR A C 8
ATOM 8505 O O . THR A 1 32 ? -5.072 -11.921 5.085 1.00 0.00 32 THR A O 8
ATOM 8516 N N . SER A 1 33 ? -7.215 -11.504 5.633 1.00 0.00 33 SER A N 8
ATOM 8517 C CA . SER A 1 33 ? -7.516 -10.816 4.383 1.00 0.00 33 SER A CA 8
ATOM 8518 C C . SER A 1 33 ? -7.320 -9.307 4.517 1.00 0.00 33 SER A C 8
ATOM 8519 O O . SER A 1 33 ? -7.935 -8.527 3.790 1.00 0.00 33 SER A O 8
ATOM 8527 N N . HIS A 1 34 ? -6.456 -8.900 5.444 1.00 0.00 34 HIS A N 8
ATOM 8528 C CA . HIS A 1 34 ? -6.180 -7.484 5.658 1.00 0.00 34 HIS A CA 8
ATOM 8529 C C . HIS A 1 34 ? -4.980 -7.043 4.831 1.00 0.00 34 HIS A C 8
ATOM 8530 O O . HIS A 1 34 ? -4.900 -5.896 4.391 1.00 0.00 34 HIS A O 8
ATOM 8545 N N . VAL A 1 35 ? -4.057 -7.971 4.612 1.00 0.00 35 VAL A N 8
ATOM 8546 C CA . VAL A 1 35 ? -2.869 -7.701 3.827 1.00 0.00 35 VAL A CA 8
ATOM 8547 C C . VAL A 1 35 ? -3.172 -7.900 2.353 1.00 0.00 35 VAL A C 8
ATOM 8548 O O . VAL A 1 35 ? -2.713 -7.137 1.510 1.00 0.00 35 VAL A O 8
ATOM 8561 N N . ALA A 1 36 ? -3.964 -8.929 2.060 1.00 0.00 36 ALA A N 8
ATOM 8562 C CA . ALA A 1 36 ? -4.351 -9.234 0.687 1.00 0.00 36 ALA A CA 8
ATOM 8563 C C . ALA A 1 36 ? -5.291 -8.163 0.155 1.00 0.00 36 ALA A C 8
ATOM 8564 O O . ALA A 1 36 ? -5.026 -7.544 -0.876 1.00 0.00 36 ALA A O 8
ATOM 8571 N N . SER A 1 37 ? -6.379 -7.927 0.882 1.00 0.00 37 SER A N 8
ATOM 8572 C CA . SER A 1 37 ? -7.342 -6.903 0.499 1.00 0.00 37 SER A CA 8
ATOM 8573 C C . SER A 1 37 ? -6.715 -5.517 0.637 1.00 0.00 37 SER A C 8
ATOM 8574 O O . SER A 1 37 ? -7.272 -4.520 0.179 1.00 0.00 37 SER A O 8
ATOM 8582 N N . GLY A 1 38 ? -5.539 -5.473 1.261 1.00 0.00 38 GLY A N 8
ATOM 8583 C CA . GLY A 1 38 ? -4.825 -4.228 1.445 1.00 0.00 38 GLY A CA 8
ATOM 8584 C C . GLY A 1 38 ? -3.417 -4.321 0.899 1.00 0.00 38 GLY A C 8
ATOM 8585 O O . GLY A 1 38 ? -2.530 -3.573 1.308 1.00 0.00 38 GLY A O 8
ATOM 8589 N N . CYS A 1 39 ? -3.226 -5.250 -0.036 1.00 0.00 39 CYS A N 8
ATOM 8590 C CA . CYS A 1 39 ? -1.940 -5.471 -0.690 1.00 0.00 39 CYS A CA 8
ATOM 8591 C C . CYS A 1 39 ? -1.807 -4.612 -1.941 1.00 0.00 39 CYS A C 8
ATOM 8592 O O . CYS A 1 39 ? -0.807 -3.918 -2.128 1.00 0.00 39 CYS A O 8
ATOM 8599 N N . ARG A 1 40 ? -2.820 -4.683 -2.813 1.00 0.00 40 ARG A N 8
ATOM 8600 C CA . ARG A 1 40 ? -2.794 -3.920 -4.064 1.00 0.00 40 ARG A CA 8
ATOM 8601 C C . ARG A 1 40 ? -4.061 -3.104 -4.307 1.00 0.00 40 ARG A C 8
ATOM 8602 O O . ARG A 1 40 ? -4.215 -2.501 -5.369 1.00 0.00 40 ARG A O 8
ATOM 8623 N N . VAL A 1 41 ? -4.923 -3.010 -3.308 1.00 0.00 41 VAL A N 8
ATOM 8624 C CA . VAL A 1 41 ? -6.112 -2.175 -3.423 1.00 0.00 41 VAL A CA 8
ATOM 8625 C C . VAL A 1 41 ? -6.463 -1.658 -2.045 1.00 0.00 41 VAL A C 8
ATOM 8626 O O . VAL A 1 41 ? -6.301 -2.388 -1.066 1.00 0.00 41 VAL A O 8
ATOM 8639 N N . ASN A 1 42 ? -6.881 -0.379 -1.943 1.00 0.00 42 ASN A N 8
ATOM 8640 C CA . ASN A 1 42 ? -7.153 0.221 -0.626 1.00 0.00 42 ASN A CA 8
ATOM 8641 C C . ASN A 1 42 ? -5.998 -0.193 0.276 1.00 0.00 42 ASN A C 8
ATOM 8642 O O . ASN A 1 42 ? -6.039 -0.116 1.503 1.00 0.00 42 ASN A O 8
ATOM 8653 N N . CYS A 1 43 ? -4.985 -0.683 -0.429 1.00 0.00 43 CYS A N 8
ATOM 8654 C CA . CYS A 1 43 ? -3.766 -1.205 0.098 1.00 0.00 43 CYS A CA 8
ATOM 8655 C C . CYS A 1 43 ? -2.756 -0.141 0.297 1.00 0.00 43 CYS A C 8
ATOM 8656 O O . CYS A 1 43 ? -1.946 -0.184 1.216 1.00 0.00 43 CYS A O 8
ATOM 8663 N N . PHE A 1 44 ? -2.707 0.721 -0.688 1.00 0.00 44 PHE A N 8
ATOM 8664 C CA . PHE A 1 44 ? -1.668 1.679 -0.733 1.00 0.00 44 PHE A CA 8
ATOM 8665 C C . PHE A 1 44 ? -1.338 2.313 0.612 1.00 0.00 44 PHE A C 8
ATOM 8666 O O . PHE A 1 44 ? -0.306 2.000 1.199 1.00 0.00 44 PHE A O 8
ATOM 8683 N N . GLU A 1 45 ? -2.213 3.182 1.100 1.00 0.00 45 GLU A N 8
ATOM 8684 C CA . GLU A 1 45 ? -1.979 3.872 2.366 1.00 0.00 45 GLU A CA 8
ATOM 8685 C C . GLU A 1 45 ? -2.415 3.077 3.587 1.00 0.00 45 GLU A C 8
ATOM 8686 O O . GLU A 1 45 ? -1.614 2.797 4.479 1.00 0.00 45 GLU A O 8
ATOM 8698 N N . ASN A 1 46 ? -3.699 2.771 3.648 1.00 0.00 46 ASN A N 8
ATOM 8699 C CA . ASN A 1 46 ? -4.270 2.070 4.789 1.00 0.00 46 ASN A CA 8
ATOM 8700 C C . ASN A 1 46 ? -3.413 0.911 5.302 1.00 0.00 46 ASN A C 8
ATOM 8701 O O . ASN A 1 46 ? -2.970 0.929 6.450 1.00 0.00 46 ASN A O 8
ATOM 8712 N N . HIS A 1 47 ? -3.209 -0.116 4.486 1.00 0.00 47 HIS A N 8
ATOM 8713 C CA . HIS A 1 47 ? -2.458 -1.279 4.952 1.00 0.00 47 HIS A CA 8
ATOM 8714 C C . HIS A 1 47 ? -1.097 -1.479 4.295 1.00 0.00 47 HIS A C 8
ATOM 8715 O O . HIS A 1 47 ? -0.112 -1.714 4.991 1.00 0.00 47 HIS A O 8
ATOM 8730 N N . VAL A 1 48 ? -1.033 -1.467 2.972 1.00 0.00 48 VAL A N 8
ATOM 8731 C CA . VAL A 1 48 ? 0.232 -1.741 2.311 1.00 0.00 48 VAL A CA 8
ATOM 8732 C C . VAL A 1 48 ? 1.275 -0.671 2.590 1.00 0.00 48 VAL A C 8
ATOM 8733 O O . VAL A 1 48 ? 2.454 -0.868 2.309 1.00 0.00 48 VAL A O 8
ATOM 8746 N N . PHE A 1 49 ? 0.859 0.435 3.191 1.00 0.00 49 PHE A N 8
ATOM 8747 C CA . PHE A 1 49 ? 1.801 1.481 3.550 1.00 0.00 49 PHE A CA 8
ATOM 8748 C C . PHE A 1 49 ? 1.875 1.614 5.061 1.00 0.00 49 PHE A C 8
ATOM 8749 O O . PHE A 1 49 ? 2.871 2.092 5.604 1.00 0.00 49 PHE A O 8
ATOM 8766 N N . ASP A 1 50 ? 0.836 1.140 5.741 1.00 0.00 50 ASP A N 8
ATOM 8767 C CA . ASP A 1 50 ? 0.806 1.155 7.172 1.00 0.00 50 ASP A CA 8
ATOM 8768 C C . ASP A 1 50 ? 1.560 -0.042 7.676 1.00 0.00 50 ASP A C 8
ATOM 8769 O O . ASP A 1 50 ? 2.198 -0.006 8.725 1.00 0.00 50 ASP A O 8
ATOM 8778 N N . ASP A 1 51 ? 1.453 -1.131 6.921 1.00 0.00 51 ASP A N 8
ATOM 8779 C CA . ASP A 1 51 ? 2.099 -2.350 7.316 1.00 0.00 51 ASP A CA 8
ATOM 8780 C C . ASP A 1 51 ? 3.527 -2.425 6.812 1.00 0.00 51 ASP A C 8
ATOM 8781 O O . ASP A 1 51 ? 4.440 -2.842 7.528 1.00 0.00 51 ASP A O 8
ATOM 8790 N N . CYS A 1 52 ? 3.701 -2.049 5.559 1.00 0.00 52 CYS A N 8
ATOM 8791 C CA . CYS A 1 52 ? 5.013 -2.114 4.922 1.00 0.00 52 CYS A CA 8
ATOM 8792 C C . CYS A 1 52 ? 5.888 -0.905 5.227 1.00 0.00 52 CYS A C 8
ATOM 8793 O O . CYS A 1 52 ? 6.982 -1.047 5.762 1.00 0.00 52 CYS A O 8
ATOM 8800 N N . VAL A 1 53 ? 5.424 0.277 4.871 1.00 0.00 53 VAL A N 8
ATOM 8801 C CA . VAL A 1 53 ? 6.211 1.483 5.105 1.00 0.00 53 VAL A CA 8
ATOM 8802 C C . VAL A 1 53 ? 6.315 1.798 6.586 1.00 0.00 53 VAL A C 8
ATOM 8803 O O . VAL A 1 53 ? 7.390 2.121 7.084 1.00 0.00 53 VAL A O 8
ATOM 8816 N N . TYR A 1 54 ? 5.189 1.738 7.280 1.00 0.00 54 TYR A N 8
ATOM 8817 C CA . TYR A 1 54 ? 5.161 2.066 8.693 1.00 0.00 54 TYR A CA 8
ATOM 8818 C C . TYR A 1 54 ? 6.039 1.166 9.546 1.00 0.00 54 TYR A C 8
ATOM 8819 O O . TYR A 1 54 ? 6.386 1.531 10.670 1.00 0.00 54 TYR A O 8
ATOM 8837 N N . GLU A 1 55 ? 6.400 0.000 9.041 1.00 0.00 55 GLU A N 8
ATOM 8838 C CA . GLU A 1 55 ? 7.238 -0.903 9.818 1.00 0.00 55 GLU A CA 8
ATOM 8839 C C . GLU A 1 55 ? 8.505 -1.301 9.070 1.00 0.00 55 GLU A C 8
ATOM 8840 O O . GLU A 1 55 ? 9.502 -1.674 9.689 1.00 0.00 55 GLU A O 8
ATOM 8852 N N . LEU A 1 56 ? 8.462 -1.254 7.744 1.00 0.00 56 LEU A N 8
ATOM 8853 C CA . LEU A 1 56 ? 9.632 -1.655 6.951 1.00 0.00 56 LEU A CA 8
ATOM 8854 C C . LEU A 1 56 ? 10.461 -0.493 6.407 1.00 0.00 56 LEU A C 8
ATOM 8855 O O . LEU A 1 56 ? 11.640 -0.351 6.729 1.00 0.00 56 LEU A O 8
ATOM 8871 N N . LEU A 1 57 ? 9.853 0.286 5.518 1.00 0.00 57 LEU A N 8
ATOM 8872 C CA . LEU A 1 57 ? 10.550 1.383 4.850 1.00 0.00 57 LEU A CA 8
ATOM 8873 C C . LEU A 1 57 ? 10.540 2.695 5.621 1.00 0.00 57 LEU A C 8
ATOM 8874 O O . LEU A 1 57 ? 11.595 3.220 5.977 1.00 0.00 57 LEU A O 8
ATOM 8890 N N . LEU A 1 58 ? 9.355 3.250 5.835 1.00 0.00 58 LEU A N 8
ATOM 8891 C CA . LEU A 1 58 ? 9.249 4.537 6.519 1.00 0.00 58 LEU A CA 8
ATOM 8892 C C . LEU A 1 58 ? 8.114 4.556 7.531 1.00 0.00 58 LEU A C 8
ATOM 8893 O O . LEU A 1 58 ? 6.962 4.825 7.193 1.00 0.00 58 LEU A O 8
ATOM 8909 N N . HIS A 1 59 ? 8.460 4.273 8.777 1.00 0.00 59 HIS A N 8
ATOM 8910 C CA . HIS A 1 59 ? 7.496 4.254 9.863 1.00 0.00 59 HIS A CA 8
ATOM 8911 C C . HIS A 1 59 ? 6.812 5.612 10.033 1.00 0.00 59 HIS A C 8
ATOM 8912 O O . HIS A 1 59 ? 5.745 5.705 10.640 1.00 0.00 59 HIS A O 8
ATOM 8927 N N . ASN A 1 60 ? 7.428 6.662 9.495 1.00 0.00 60 ASN A N 8
ATOM 8928 C CA . ASN A 1 60 ? 6.877 8.004 9.588 1.00 0.00 60 ASN A CA 8
ATOM 8929 C C . ASN A 1 60 ? 6.894 8.697 8.234 1.00 0.00 60 ASN A C 8
ATOM 8930 O O . ASN A 1 60 ? 5.898 9.297 7.834 1.00 0.00 60 ASN A O 8
ATOM 8941 N N . PRO A 1 61 ? 8.037 8.661 7.520 1.00 0.00 61 PRO A N 8
ATOM 8942 C CA . PRO A 1 61 ? 8.170 9.323 6.223 1.00 0.00 61 PRO A CA 8
ATOM 8943 C C . PRO A 1 61 ? 7.229 8.790 5.141 1.00 0.00 61 PRO A C 8
ATOM 8944 O O . PRO A 1 61 ? 7.673 8.410 4.058 1.00 0.00 61 PRO A O 8
ATOM 8955 N N . GLU A 1 62 ? 5.927 8.809 5.415 1.00 0.00 62 GLU A N 8
ATOM 8956 C CA . GLU A 1 62 ? 4.938 8.376 4.444 1.00 0.00 62 GLU A CA 8
ATOM 8957 C C . GLU A 1 62 ? 4.536 9.562 3.562 1.00 0.00 62 GLU A C 8
ATOM 8958 O O . GLU A 1 62 ? 3.682 9.442 2.685 1.00 0.00 62 GLU A O 8
ATOM 8970 N N . GLU A 1 63 ? 5.168 10.711 3.818 1.00 0.00 63 GLU A N 8
ATOM 8971 C CA . GLU A 1 63 ? 4.910 11.945 3.073 1.00 0.00 63 GLU A CA 8
ATOM 8972 C C . GLU A 1 63 ? 4.767 11.688 1.577 1.00 0.00 63 GLU A C 8
ATOM 8973 O O . GLU A 1 63 ? 3.657 11.563 1.062 1.00 0.00 63 GLU A O 8
ATOM 8985 N N . VAL A 1 64 ? 5.904 11.603 0.882 1.00 0.00 64 VAL A N 8
ATOM 8986 C CA . VAL A 1 64 ? 5.898 11.351 -0.551 1.00 0.00 64 VAL A CA 8
ATOM 8987 C C . VAL A 1 64 ? 5.261 10.006 -0.858 1.00 0.00 64 VAL A C 8
ATOM 8988 O O . VAL A 1 64 ? 5.044 9.663 -2.020 1.00 0.00 64 VAL A O 8
ATOM 9001 N N . LEU A 1 65 ? 4.922 9.262 0.189 1.00 0.00 65 LEU A N 8
ATOM 9002 C CA . LEU A 1 65 ? 4.265 7.984 0.018 1.00 0.00 65 LEU A CA 8
ATOM 9003 C C . LEU A 1 65 ? 2.775 8.246 -0.055 1.00 0.00 65 LEU A C 8
ATOM 9004 O O . LEU A 1 65 ? 2.002 7.454 -0.592 1.00 0.00 65 LEU A O 8
ATOM 9020 N N . LEU A 1 66 ? 2.394 9.409 0.467 1.00 0.00 66 LEU A N 8
ATOM 9021 C CA . LEU A 1 66 ? 1.025 9.841 0.452 1.00 0.00 66 LEU A CA 8
ATOM 9022 C C . LEU A 1 66 ? 0.761 10.606 -0.837 1.00 0.00 66 LEU A C 8
ATOM 9023 O O . LEU A 1 66 ? -0.266 10.424 -1.487 1.00 0.00 66 LEU A O 8
ATOM 9039 N N . MET A 1 67 ? 1.724 11.446 -1.219 1.00 0.00 67 MET A N 8
ATOM 9040 C CA . MET A 1 67 ? 1.615 12.214 -2.450 1.00 0.00 67 MET A CA 8
ATOM 9041 C C . MET A 1 67 ? 1.407 11.258 -3.614 1.00 0.00 67 MET A C 8
ATOM 9042 O O . MET A 1 67 ? 0.543 11.466 -4.468 1.00 0.00 67 MET A O 8
ATOM 9056 N N . ARG A 1 68 ? 2.190 10.182 -3.622 1.00 0.00 68 ARG A N 8
ATOM 9057 C CA . ARG A 1 68 ? 2.071 9.169 -4.659 1.00 0.00 68 ARG A CA 8
ATOM 9058 C C . ARG A 1 68 ? 0.623 8.697 -4.751 1.00 0.00 68 ARG A C 8
ATOM 9059 O O . ARG A 1 68 ? 0.066 8.576 -5.842 1.00 0.00 68 ARG A O 8
ATOM 9080 N N . ASP A 1 69 ? 0.013 8.462 -3.588 1.00 0.00 69 ASP A N 8
ATOM 9081 C CA . ASP A 1 69 ? -1.381 8.035 -3.521 1.00 0.00 69 ASP A CA 8
ATOM 9082 C C . ASP A 1 69 ? -2.296 9.072 -4.174 1.00 0.00 69 ASP A C 8
ATOM 9083 O O . ASP A 1 69 ? -3.464 8.797 -4.445 1.00 0.00 69 ASP A O 8
ATOM 9092 N N . ALA A 1 70 ? -1.755 10.255 -4.449 1.00 0.00 70 ALA A N 8
ATOM 9093 C CA . ALA A 1 70 ? -2.528 11.304 -5.100 1.00 0.00 70 ALA A CA 8
ATOM 9094 C C . ALA A 1 70 ? -2.837 10.855 -6.513 1.00 0.00 70 ALA A C 8
ATOM 9095 O O . ALA A 1 70 ? -3.974 10.933 -6.978 1.00 0.00 70 ALA A O 8
ATOM 9102 N N . ILE A 1 71 ? -1.810 10.328 -7.167 1.00 0.00 71 ILE A N 8
ATOM 9103 C CA . ILE A 1 71 ? -1.952 9.793 -8.508 1.00 0.00 71 ILE A CA 8
ATOM 9104 C C . ILE A 1 71 ? -2.402 8.343 -8.391 1.00 0.00 71 ILE A C 8
ATOM 9105 O O . ILE A 1 71 ? -3.364 7.920 -9.032 1.00 0.00 71 ILE A O 8
ATOM 9121 N N . ARG A 1 72 ? -1.723 7.605 -7.511 1.00 0.00 72 ARG A N 8
ATOM 9122 C CA . ARG A 1 72 ? -2.061 6.219 -7.230 1.00 0.00 72 ARG A CA 8
ATOM 9123 C C . ARG A 1 72 ? -3.537 6.146 -6.854 1.00 0.00 72 ARG A C 8
ATOM 9124 O O . ARG A 1 72 ? -4.367 5.675 -7.620 1.00 0.00 72 ARG A O 8
ATOM 9145 N N . GLY A 1 73 ? -3.851 6.644 -5.663 1.00 0.00 73 GLY A N 8
ATOM 9146 C CA . GLY A 1 73 ? -5.226 6.644 -5.198 1.00 0.00 73 GLY A CA 8
ATOM 9147 C C . GLY A 1 73 ? -6.101 7.605 -5.979 1.00 0.00 73 GLY A C 8
ATOM 9148 O O . GLY A 1 73 ? -6.070 8.816 -5.676 1.00 0.00 73 GLY A O 8
ATOM 9153 N N . GLN A 1 1 ? -16.776 7.984 -1.661 1.00 0.00 1 GLN A N 9
ATOM 9154 C CA . GLN A 1 1 ? -18.081 7.465 -2.054 1.00 0.00 1 GLN A CA 9
ATOM 9155 C C . GLN A 1 1 ? -17.968 6.590 -3.299 1.00 0.00 1 GLN A C 9
ATOM 9156 O O . GLN A 1 1 ? -18.741 5.649 -3.480 1.00 0.00 1 GLN A O 9
ATOM 9170 N N . ILE A 1 2 ? -17.002 6.908 -4.155 1.00 0.00 2 ILE A N 9
ATOM 9171 C CA . ILE A 1 2 ? -16.792 6.151 -5.383 1.00 0.00 2 ILE A CA 9
ATOM 9172 C C . ILE A 1 2 ? -15.532 5.296 -5.296 1.00 0.00 2 ILE A C 9
ATOM 9173 O O . ILE A 1 2 ? -14.419 5.818 -5.220 1.00 0.00 2 ILE A O 9
ATOM 9189 N N . PHE A 1 3 ? -15.715 3.980 -5.311 1.00 0.00 3 PHE A N 9
ATOM 9190 C CA . PHE A 1 3 ? -14.594 3.049 -5.238 1.00 0.00 3 PHE A CA 9
ATOM 9191 C C . PHE A 1 3 ? -13.835 3.205 -3.923 1.00 0.00 3 PHE A C 9
ATOM 9192 O O . PHE A 1 3 ? -13.270 4.262 -3.641 1.00 0.00 3 PHE A O 9
ATOM 9209 N N . ASP A 1 4 ? -13.821 2.142 -3.125 1.00 0.00 4 ASP A N 9
ATOM 9210 C CA . ASP A 1 4 ? -13.126 2.156 -1.843 1.00 0.00 4 ASP A CA 9
ATOM 9211 C C . ASP A 1 4 ? -11.770 1.466 -1.960 1.00 0.00 4 ASP A C 9
ATOM 9212 O O . ASP A 1 4 ? -11.668 0.248 -1.814 1.00 0.00 4 ASP A O 9
ATOM 9221 N N . SER A 1 5 ? -10.734 2.253 -2.231 1.00 0.00 5 SER A N 9
ATOM 9222 C CA . SER A 1 5 ? -9.384 1.723 -2.377 1.00 0.00 5 SER A CA 9
ATOM 9223 C C . SER A 1 5 ? -8.393 2.846 -2.665 1.00 0.00 5 SER A C 9
ATOM 9224 O O . SER A 1 5 ? -8.540 3.576 -3.644 1.00 0.00 5 SER A O 9
ATOM 9232 N N . SER A 1 6 ? -7.386 2.981 -1.809 1.00 0.00 6 SER A N 9
ATOM 9233 C CA . SER A 1 6 ? -6.379 4.022 -1.985 1.00 0.00 6 SER A CA 9
ATOM 9234 C C . SER A 1 6 ? -5.255 3.569 -2.858 1.00 0.00 6 SER A C 9
ATOM 9235 O O . SER A 1 6 ? -4.304 4.317 -3.085 1.00 0.00 6 SER A O 9
ATOM 9243 N N . CYS A 1 7 ? -5.389 2.395 -3.427 1.00 0.00 7 CYS A N 9
ATOM 9244 C CA . CYS A 1 7 ? -4.398 1.965 -4.354 1.00 0.00 7 CYS A CA 9
ATOM 9245 C C . CYS A 1 7 ? -5.082 1.791 -5.698 1.00 0.00 7 CYS A C 9
ATOM 9246 O O . CYS A 1 7 ? -6.164 1.212 -5.785 1.00 0.00 7 CYS A O 9
ATOM 9253 N N . LYS A 1 8 ? -4.447 2.290 -6.742 1.00 0.00 8 LYS A N 9
ATOM 9254 C CA . LYS A 1 8 ? -4.999 2.184 -8.081 1.00 0.00 8 LYS A CA 9
ATOM 9255 C C . LYS A 1 8 ? -3.967 1.603 -9.019 1.00 0.00 8 LYS A C 9
ATOM 9256 O O . LYS A 1 8 ? -2.790 1.948 -8.949 1.00 0.00 8 LYS A O 9
ATOM 9275 N N . GLY A 1 9 ? -4.419 0.732 -9.908 1.00 0.00 9 GLY A N 9
ATOM 9276 C CA . GLY A 1 9 ? -3.530 0.107 -10.865 1.00 0.00 9 GLY A CA 9
ATOM 9277 C C . GLY A 1 9 ? -2.558 1.088 -11.494 1.00 0.00 9 GLY A C 9
ATOM 9278 O O . GLY A 1 9 ? -1.522 0.687 -12.023 1.00 0.00 9 GLY A O 9
ATOM 9282 N N . VAL A 1 10 ? -2.910 2.371 -11.473 1.00 0.00 10 VAL A N 9
ATOM 9283 C CA . VAL A 1 10 ? -2.078 3.393 -12.085 1.00 0.00 10 VAL A CA 9
ATOM 9284 C C . VAL A 1 10 ? -0.771 3.661 -11.370 1.00 0.00 10 VAL A C 9
ATOM 9285 O O . VAL A 1 10 ? 0.306 3.455 -11.941 1.00 0.00 10 VAL A O 9
ATOM 9298 N N . TYR A 1 11 ? -0.835 4.066 -10.127 1.00 0.00 11 TYR A N 9
ATOM 9299 C CA . TYR A 1 11 ? 0.380 4.290 -9.387 1.00 0.00 11 TYR A CA 9
ATOM 9300 C C . TYR A 1 11 ? 0.806 2.953 -8.880 1.00 0.00 11 TYR A C 9
ATOM 9301 O O . TYR A 1 11 ? 1.972 2.709 -8.590 1.00 0.00 11 TYR A O 9
ATOM 9319 N N . ASP A 1 12 ? -0.180 2.065 -8.847 1.00 0.00 12 ASP A N 9
ATOM 9320 C CA . ASP A 1 12 ? 0.039 0.697 -8.447 1.00 0.00 12 ASP A CA 9
ATOM 9321 C C . ASP A 1 12 ? 0.869 0.026 -9.505 1.00 0.00 12 ASP A C 9
ATOM 9322 O O . ASP A 1 12 ? 1.423 -1.045 -9.293 1.00 0.00 12 ASP A O 9
ATOM 9331 N N . ARG A 1 13 ? 0.946 0.684 -10.654 1.00 0.00 13 ARG A N 9
ATOM 9332 C CA . ARG A 1 13 ? 1.710 0.181 -11.757 1.00 0.00 13 ARG A CA 9
ATOM 9333 C C . ARG A 1 13 ? 3.175 0.400 -11.446 1.00 0.00 13 ARG A C 9
ATOM 9334 O O . ARG A 1 13 ? 4.026 -0.482 -11.618 1.00 0.00 13 ARG A O 9
ATOM 9355 N N . ALA A 1 14 ? 3.435 1.588 -10.922 1.00 0.00 14 ALA A N 9
ATOM 9356 C CA . ALA A 1 14 ? 4.782 1.968 -10.512 1.00 0.00 14 ALA A CA 9
ATOM 9357 C C . ALA A 1 14 ? 5.058 1.373 -9.146 1.00 0.00 14 ALA A C 9
ATOM 9358 O O . ALA A 1 14 ? 6.167 0.931 -8.844 1.00 0.00 14 ALA A O 9
ATOM 9365 N N . ILE A 1 15 ? 4.005 1.334 -8.348 1.00 0.00 15 ILE A N 9
ATOM 9366 C CA . ILE A 1 15 ? 4.044 0.771 -7.034 1.00 0.00 15 ILE A CA 9
ATOM 9367 C C . ILE A 1 15 ? 4.174 -0.741 -7.162 1.00 0.00 15 ILE A C 9
ATOM 9368 O O . ILE A 1 15 ? 4.814 -1.392 -6.345 1.00 0.00 15 ILE A O 9
ATOM 9384 N N . PHE A 1 16 ? 3.580 -1.290 -8.222 1.00 0.00 16 PHE A N 9
ATOM 9385 C CA . PHE A 1 16 ? 3.648 -2.722 -8.481 1.00 0.00 16 PHE A CA 9
ATOM 9386 C C . PHE A 1 16 ? 5.078 -3.203 -8.337 1.00 0.00 16 PHE A C 9
ATOM 9387 O O . PHE A 1 16 ? 5.367 -4.182 -7.651 1.00 0.00 16 PHE A O 9
ATOM 9404 N N . ASN A 1 17 ? 5.971 -2.500 -9.003 1.00 0.00 17 ASN A N 9
ATOM 9405 C CA . ASN A 1 17 ? 7.379 -2.841 -8.965 1.00 0.00 17 ASN A CA 9
ATOM 9406 C C . ASN A 1 17 ? 8.093 -2.253 -7.749 1.00 0.00 17 ASN A C 9
ATOM 9407 O O . ASN A 1 17 ? 9.124 -2.774 -7.324 1.00 0.00 17 ASN A O 9
ATOM 9418 N N . GLU A 1 18 ? 7.574 -1.150 -7.208 1.00 0.00 18 GLU A N 9
ATOM 9419 C CA . GLU A 1 18 ? 8.194 -0.504 -6.090 1.00 0.00 18 GLU A CA 9
ATOM 9420 C C . GLU A 1 18 ? 7.639 -0.982 -4.782 1.00 0.00 18 GLU A C 9
ATOM 9421 O O . GLU A 1 18 ? 8.359 -1.498 -3.928 1.00 0.00 18 GLU A O 9
ATOM 9433 N N . LEU A 1 19 ? 6.351 -0.734 -4.601 1.00 0.00 19 LEU A N 9
ATOM 9434 C CA . LEU A 1 19 ? 5.715 -1.065 -3.379 1.00 0.00 19 LEU A CA 9
ATOM 9435 C C . LEU A 1 19 ? 5.140 -2.451 -3.348 1.00 0.00 19 LEU A C 9
ATOM 9436 O O . LEU A 1 19 ? 5.331 -3.191 -2.386 1.00 0.00 19 LEU A O 9
ATOM 9452 N N . GLU A 1 20 ? 4.369 -2.772 -4.370 1.00 0.00 20 GLU A N 9
ATOM 9453 C CA . GLU A 1 20 ? 3.703 -4.044 -4.418 1.00 0.00 20 GLU A CA 9
ATOM 9454 C C . GLU A 1 20 ? 4.607 -5.189 -3.967 1.00 0.00 20 GLU A C 9
ATOM 9455 O O . GLU A 1 20 ? 4.148 -6.113 -3.296 1.00 0.00 20 GLU A O 9
ATOM 9467 N N . HIS A 1 21 ? 5.896 -5.123 -4.305 1.00 0.00 21 HIS A N 9
ATOM 9468 C CA . HIS A 1 21 ? 6.814 -6.171 -3.878 1.00 0.00 21 HIS A CA 9
ATOM 9469 C C . HIS A 1 21 ? 7.021 -6.071 -2.381 1.00 0.00 21 HIS A C 9
ATOM 9470 O O . HIS A 1 21 ? 7.121 -7.083 -1.687 1.00 0.00 21 HIS A O 9
ATOM 9485 N N . VAL A 1 22 ? 7.037 -4.839 -1.875 1.00 0.00 22 VAL A N 9
ATOM 9486 C CA . VAL A 1 22 ? 7.176 -4.621 -0.447 1.00 0.00 22 VAL A CA 9
ATOM 9487 C C . VAL A 1 22 ? 6.088 -5.408 0.264 1.00 0.00 22 VAL A C 9
ATOM 9488 O O . VAL A 1 22 ? 6.312 -5.996 1.321 1.00 0.00 22 VAL A O 9
ATOM 9501 N N . CYS A 1 23 ? 4.913 -5.447 -0.366 1.00 0.00 23 CYS A N 9
ATOM 9502 C CA . CYS A 1 23 ? 3.788 -6.202 0.163 1.00 0.00 23 CYS A CA 9
ATOM 9503 C C . CYS A 1 23 ? 4.117 -7.680 0.108 1.00 0.00 23 CYS A C 9
ATOM 9504 O O . CYS A 1 23 ? 3.935 -8.402 1.084 1.00 0.00 23 CYS A O 9
ATOM 9511 N N . ASN A 1 24 ? 4.638 -8.121 -1.040 1.00 0.00 24 ASN A N 9
ATOM 9512 C CA . ASN A 1 24 ? 5.031 -9.513 -1.203 1.00 0.00 24 ASN A CA 9
ATOM 9513 C C . ASN A 1 24 ? 5.899 -9.905 -0.021 1.00 0.00 24 ASN A C 9
ATOM 9514 O O . ASN A 1 24 ? 5.751 -10.983 0.554 1.00 0.00 24 ASN A O 9
ATOM 9525 N N . ASP A 1 25 ? 6.780 -8.985 0.357 1.00 0.00 25 ASP A N 9
ATOM 9526 C CA . ASP A 1 25 ? 7.650 -9.193 1.503 1.00 0.00 25 ASP A CA 9
ATOM 9527 C C . ASP A 1 25 ? 6.811 -9.218 2.779 1.00 0.00 25 ASP A C 9
ATOM 9528 O O . ASP A 1 25 ? 7.018 -10.057 3.656 1.00 0.00 25 ASP A O 9
ATOM 9537 N N . CYS A 1 26 ? 5.848 -8.297 2.864 1.00 0.00 26 CYS A N 9
ATOM 9538 C CA . CYS A 1 26 ? 4.959 -8.218 4.020 1.00 0.00 26 CYS A CA 9
ATOM 9539 C C . CYS A 1 26 ? 4.055 -9.451 4.091 1.00 0.00 26 CYS A C 9
ATOM 9540 O O . CYS A 1 26 ? 3.595 -9.836 5.166 1.00 0.00 26 CYS A O 9
ATOM 9547 N N . TYR A 1 27 ? 3.807 -10.059 2.934 1.00 0.00 27 TYR A N 9
ATOM 9548 C CA . TYR A 1 27 ? 2.960 -11.245 2.841 1.00 0.00 27 TYR A CA 9
ATOM 9549 C C . TYR A 1 27 ? 3.572 -12.428 3.589 1.00 0.00 27 TYR A C 9
ATOM 9550 O O . TYR A 1 27 ? 2.876 -13.389 3.918 1.00 0.00 27 TYR A O 9
ATOM 9568 N N . ASN A 1 28 ? 4.878 -12.359 3.845 1.00 0.00 28 ASN A N 9
ATOM 9569 C CA . ASN A 1 28 ? 5.587 -13.430 4.544 1.00 0.00 28 ASN A CA 9
ATOM 9570 C C . ASN A 1 28 ? 4.797 -13.936 5.749 1.00 0.00 28 ASN A C 9
ATOM 9571 O O . ASN A 1 28 ? 4.375 -15.092 5.785 1.00 0.00 28 ASN A O 9
ATOM 9582 N N . LEU A 1 29 ? 4.602 -13.066 6.734 1.00 0.00 29 LEU A N 9
ATOM 9583 C CA . LEU A 1 29 ? 3.864 -13.432 7.938 1.00 0.00 29 LEU A CA 9
ATOM 9584 C C . LEU A 1 29 ? 2.359 -13.349 7.705 1.00 0.00 29 LEU A C 9
ATOM 9585 O O . LEU A 1 29 ? 1.725 -12.343 8.026 1.00 0.00 29 LEU A O 9
ATOM 9601 N N . TYR A 1 30 ? 1.792 -14.415 7.148 1.00 0.00 30 TYR A N 9
ATOM 9602 C CA . TYR A 1 30 ? 0.360 -14.465 6.877 1.00 0.00 30 TYR A CA 9
ATOM 9603 C C . TYR A 1 30 ? -0.425 -14.684 8.166 1.00 0.00 30 TYR A C 9
ATOM 9604 O O . TYR A 1 30 ? -0.462 -15.792 8.701 1.00 0.00 30 TYR A O 9
ATOM 9622 N N . ARG A 1 31 ? -1.048 -13.620 8.664 1.00 0.00 31 ARG A N 9
ATOM 9623 C CA . ARG A 1 31 ? -1.827 -13.699 9.894 1.00 0.00 31 ARG A CA 9
ATOM 9624 C C . ARG A 1 31 ? -3.300 -13.393 9.637 1.00 0.00 31 ARG A C 9
ATOM 9625 O O . ARG A 1 31 ? -4.181 -13.971 10.272 1.00 0.00 31 ARG A O 9
ATOM 9646 N N . THR A 1 32 ? -3.563 -12.480 8.707 1.00 0.00 32 THR A N 9
ATOM 9647 C CA . THR A 1 32 ? -4.932 -12.103 8.378 1.00 0.00 32 THR A CA 9
ATOM 9648 C C . THR A 1 32 ? -5.057 -11.727 6.906 1.00 0.00 32 THR A C 9
ATOM 9649 O O . THR A 1 32 ? -4.073 -11.733 6.167 1.00 0.00 32 THR A O 9
ATOM 9660 N N . SER A 1 33 ? -6.275 -11.398 6.488 1.00 0.00 33 SER A N 9
ATOM 9661 C CA . SER A 1 33 ? -6.531 -11.015 5.105 1.00 0.00 33 SER A CA 9
ATOM 9662 C C . SER A 1 33 ? -6.133 -9.561 4.849 1.00 0.00 33 SER A C 9
ATOM 9663 O O . SER A 1 33 ? -6.232 -9.074 3.723 1.00 0.00 33 SER A O 9
ATOM 9671 N N . HIS A 1 34 ? -5.683 -8.871 5.895 1.00 0.00 34 HIS A N 9
ATOM 9672 C CA . HIS A 1 34 ? -5.275 -7.476 5.769 1.00 0.00 34 HIS A CA 9
ATOM 9673 C C . HIS A 1 34 ? -4.050 -7.337 4.869 1.00 0.00 34 HIS A C 9
ATOM 9674 O O . HIS A 1 34 ? -3.736 -6.243 4.400 1.00 0.00 34 HIS A O 9
ATOM 9689 N N . VAL A 1 35 ? -3.370 -8.450 4.620 1.00 0.00 35 VAL A N 9
ATOM 9690 C CA . VAL A 1 35 ? -2.196 -8.447 3.765 1.00 0.00 35 VAL A CA 9
ATOM 9691 C C . VAL A 1 35 ? -2.620 -8.471 2.307 1.00 0.00 35 VAL A C 9
ATOM 9692 O O . VAL A 1 35 ? -2.130 -7.690 1.496 1.00 0.00 35 VAL A O 9
ATOM 9705 N N . ALA A 1 36 ? -3.553 -9.366 1.993 1.00 0.00 36 ALA A N 9
ATOM 9706 C CA . ALA A 1 36 ? -4.074 -9.492 0.635 1.00 0.00 36 ALA A CA 9
ATOM 9707 C C . ALA A 1 36 ? -5.105 -8.406 0.362 1.00 0.00 36 ALA A C 9
ATOM 9708 O O . ALA A 1 36 ? -5.000 -7.664 -0.615 1.00 0.00 36 ALA A O 9
ATOM 9715 N N . SER A 1 37 ? -6.087 -8.300 1.252 1.00 0.00 37 SER A N 9
ATOM 9716 C CA . SER A 1 37 ? -7.123 -7.282 1.130 1.00 0.00 37 SER A CA 9
ATOM 9717 C C . SER A 1 37 ? -6.529 -5.894 1.374 1.00 0.00 37 SER A C 9
ATOM 9718 O O . SER A 1 37 ? -7.197 -4.877 1.190 1.00 0.00 37 SER A O 9
ATOM 9726 N N . GLY A 1 38 ? -5.260 -5.871 1.777 1.00 0.00 38 GLY A N 9
ATOM 9727 C CA . GLY A 1 38 ? -4.566 -4.630 2.031 1.00 0.00 38 GLY A CA 9
ATOM 9728 C C . GLY A 1 38 ? -3.228 -4.605 1.326 1.00 0.00 38 GLY A C 9
ATOM 9729 O O . GLY A 1 38 ? -2.309 -3.899 1.736 1.00 0.00 38 GLY A O 9
ATOM 9733 N N . CYS A 1 39 ? -3.134 -5.384 0.253 1.00 0.00 39 CYS A N 9
ATOM 9734 C CA . CYS A 1 39 ? -1.930 -5.465 -0.561 1.00 0.00 39 CYS A CA 9
ATOM 9735 C C . CYS A 1 39 ? -1.958 -4.431 -1.674 1.00 0.00 39 CYS A C 9
ATOM 9736 O O . CYS A 1 39 ? -1.039 -3.626 -1.816 1.00 0.00 39 CYS A O 9
ATOM 9743 N N . ARG A 1 40 ? -3.020 -4.479 -2.485 1.00 0.00 40 ARG A N 9
ATOM 9744 C CA . ARG A 1 40 ? -3.146 -3.553 -3.610 1.00 0.00 40 ARG A CA 9
ATOM 9745 C C . ARG A 1 40 ? -4.517 -2.883 -3.707 1.00 0.00 40 ARG A C 9
ATOM 9746 O O . ARG A 1 40 ? -4.806 -2.215 -4.700 1.00 0.00 40 ARG A O 9
ATOM 9767 N N . VAL A 1 41 ? -5.325 -2.975 -2.656 1.00 0.00 41 VAL A N 9
ATOM 9768 C CA . VAL A 1 41 ? -6.606 -2.271 -2.646 1.00 0.00 41 VAL A CA 9
ATOM 9769 C C . VAL A 1 41 ? -6.921 -1.830 -1.226 1.00 0.00 41 VAL A C 9
ATOM 9770 O O . VAL A 1 41 ? -6.636 -2.570 -0.283 1.00 0.00 41 VAL A O 9
ATOM 9783 N N . ASN A 1 42 ? -7.464 -0.601 -1.062 1.00 0.00 42 ASN A N 9
ATOM 9784 C CA . ASN A 1 42 ? -7.740 -0.052 0.282 1.00 0.00 42 ASN A CA 9
ATOM 9785 C C . ASN A 1 42 ? -6.534 -0.366 1.158 1.00 0.00 42 ASN A C 9
ATOM 9786 O O . ASN A 1 42 ? -6.551 -0.274 2.385 1.00 0.00 42 ASN A O 9
ATOM 9797 N N . CYS A 1 43 ? -5.513 -0.791 0.439 1.00 0.00 43 CYS A N 9
ATOM 9798 C CA . CYS A 1 43 ? -4.245 -1.220 0.936 1.00 0.00 43 CYS A CA 9
ATOM 9799 C C . CYS A 1 43 ? -3.290 -0.091 1.102 1.00 0.00 43 CYS A C 9
ATOM 9800 O O . CYS A 1 43 ? -2.412 -0.113 1.959 1.00 0.00 43 CYS A O 9
ATOM 9807 N N . PHE A 1 44 ? -3.366 0.809 0.154 1.00 0.00 44 PHE A N 9
ATOM 9808 C CA . PHE A 1 44 ? -2.400 1.840 0.069 1.00 0.00 44 PHE A CA 9
ATOM 9809 C C . PHE A 1 44 ? -2.010 2.442 1.412 1.00 0.00 44 PHE A C 9
ATOM 9810 O O . PHE A 1 44 ? -0.910 2.194 1.899 1.00 0.00 44 PHE A O 9
ATOM 9827 N N . GLU A 1 45 ? -2.905 3.209 2.012 1.00 0.00 45 GLU A N 9
ATOM 9828 C CA . GLU A 1 45 ? -2.606 3.855 3.286 1.00 0.00 45 GLU A CA 9
ATOM 9829 C C . GLU A 1 45 ? -2.858 2.969 4.495 1.00 0.00 45 GLU A C 9
ATOM 9830 O O . GLU A 1 45 ? -1.955 2.718 5.294 1.00 0.00 45 GLU A O 9
ATOM 9842 N N . ASN A 1 46 ? -4.100 2.555 4.655 1.00 0.00 46 ASN A N 9
ATOM 9843 C CA . ASN A 1 46 ? -4.504 1.760 5.805 1.00 0.00 46 ASN A CA 9
ATOM 9844 C C . ASN A 1 46 ? -3.512 0.660 6.191 1.00 0.00 46 ASN A C 9
ATOM 9845 O O . ASN A 1 46 ? -2.970 0.678 7.295 1.00 0.00 46 ASN A O 9
ATOM 9856 N N . HIS A 1 47 ? -3.298 -0.322 5.323 1.00 0.00 47 HIS A N 9
ATOM 9857 C CA . HIS A 1 47 ? -2.420 -1.432 5.687 1.00 0.00 47 HIS A CA 9
ATOM 9858 C C . HIS A 1 47 ? -1.131 -1.548 4.882 1.00 0.00 47 HIS A C 9
ATOM 9859 O O . HIS A 1 47 ? -0.085 -1.848 5.458 1.00 0.00 47 HIS A O 9
ATOM 9874 N N . VAL A 1 48 ? -1.184 -1.396 3.565 1.00 0.00 48 VAL A N 9
ATOM 9875 C CA . VAL A 1 48 ? 0.028 -1.589 2.788 1.00 0.00 48 VAL A CA 9
ATOM 9876 C C . VAL A 1 48 ? 1.039 -0.482 3.017 1.00 0.00 48 VAL A C 9
ATOM 9877 O O . VAL A 1 48 ? 2.194 -0.605 2.618 1.00 0.00 48 VAL A O 9
ATOM 9890 N N . PHE A 1 49 ? 0.628 0.571 3.704 1.00 0.00 49 PHE A N 9
ATOM 9891 C CA . PHE A 1 49 ? 1.547 1.645 4.023 1.00 0.00 49 PHE A CA 9
ATOM 9892 C C . PHE A 1 49 ? 1.742 1.720 5.526 1.00 0.00 49 PHE A C 9
ATOM 9893 O O . PHE A 1 49 ? 2.757 2.223 6.006 1.00 0.00 49 PHE A O 9
ATOM 9910 N N . ASP A 1 50 ? 0.792 1.164 6.272 1.00 0.00 50 ASP A N 9
ATOM 9911 C CA . ASP A 1 50 ? 0.904 1.119 7.694 1.00 0.00 50 ASP A CA 9
ATOM 9912 C C . ASP A 1 50 ? 1.755 -0.064 8.066 1.00 0.00 50 ASP A C 9
ATOM 9913 O O . ASP A 1 50 ? 2.570 -0.009 8.986 1.00 0.00 50 ASP A O 9
ATOM 9922 N N . ASP A 1 51 ? 1.516 -1.164 7.354 1.00 0.00 51 ASP A N 9
ATOM 9923 C CA . ASP A 1 51 ? 2.210 -2.388 7.644 1.00 0.00 51 ASP A CA 9
ATOM 9924 C C . ASP A 1 51 ? 3.551 -2.525 6.939 1.00 0.00 51 ASP A C 9
ATOM 9925 O O . ASP A 1 51 ? 4.514 -3.028 7.521 1.00 0.00 51 ASP A O 9
ATOM 9934 N N . CYS A 1 52 ? 3.609 -2.125 5.681 1.00 0.00 52 CYS A N 9
ATOM 9935 C CA . CYS A 1 52 ? 4.842 -2.282 4.915 1.00 0.00 52 CYS A CA 9
ATOM 9936 C C . CYS A 1 52 ? 5.824 -1.145 5.134 1.00 0.00 52 CYS A C 9
ATOM 9937 O O . CYS A 1 52 ? 6.897 -1.351 5.690 1.00 0.00 52 CYS A O 9
ATOM 9944 N N . VAL A 1 53 ? 5.477 0.050 4.699 1.00 0.00 53 VAL A N 9
ATOM 9945 C CA . VAL A 1 53 ? 6.382 1.178 4.873 1.00 0.00 53 VAL A CA 9
ATOM 9946 C C . VAL A 1 53 ? 6.476 1.578 6.337 1.00 0.00 53 VAL A C 9
ATOM 9947 O O . VAL A 1 53 ? 7.568 1.786 6.860 1.00 0.00 53 VAL A O 9
ATOM 9960 N N . TYR A 1 54 ? 5.330 1.715 6.989 1.00 0.00 54 TYR A N 9
ATOM 9961 C CA . TYR A 1 54 ? 5.306 2.137 8.377 1.00 0.00 54 TYR A CA 9
ATOM 9962 C C . TYR A 1 54 ? 6.087 1.218 9.300 1.00 0.00 54 TYR A C 9
ATOM 9963 O O . TYR A 1 54 ? 6.456 1.620 10.403 1.00 0.00 54 TYR A O 9
ATOM 9981 N N . GLU A 1 55 ? 6.346 -0.004 8.870 1.00 0.00 55 GLU A N 9
ATOM 9982 C CA . GLU A 1 55 ? 7.093 -0.927 9.708 1.00 0.00 55 GLU A CA 9
ATOM 9983 C C . GLU A 1 55 ? 8.358 -1.420 9.018 1.00 0.00 55 GLU A C 9
ATOM 9984 O O . GLU A 1 55 ? 9.330 -1.781 9.682 1.00 0.00 55 GLU A O 9
ATOM 9996 N N . LEU A 1 56 ? 8.341 -1.463 7.691 1.00 0.00 56 LEU A N 9
ATOM 9997 C CA . LEU A 1 56 ? 9.512 -1.954 6.953 1.00 0.00 56 LEU A CA 9
ATOM 9998 C C . LEU A 1 56 ? 10.385 -0.858 6.342 1.00 0.00 56 LEU A C 9
ATOM 9999 O O . LEU A 1 56 ? 11.555 -0.711 6.695 1.00 0.00 56 LEU A O 9
ATOM 10015 N N . LEU A 1 57 ? 9.824 -0.141 5.371 1.00 0.00 57 LEU A N 9
ATOM 10016 C CA . LEU A 1 57 ? 10.566 0.888 4.644 1.00 0.00 57 LEU A CA 9
ATOM 10017 C C . LEU A 1 57 ? 10.539 2.265 5.295 1.00 0.00 57 LEU A C 9
ATOM 10018 O O . LEU A 1 57 ? 11.583 2.810 5.654 1.00 0.00 57 LEU A O 9
ATOM 10034 N N . LEU A 1 58 ? 9.352 2.848 5.395 1.00 0.00 58 LEU A N 9
ATOM 10035 C CA . LEU A 1 58 ? 9.219 4.194 5.947 1.00 0.00 58 LEU A CA 9
ATOM 10036 C C . LEU A 1 58 ? 8.202 4.260 7.078 1.00 0.00 58 LEU A C 9
ATOM 10037 O O . LEU A 1 58 ? 7.004 4.417 6.846 1.00 0.00 58 LEU A O 9
ATOM 10053 N N . HIS A 1 59 ? 8.698 4.150 8.301 1.00 0.00 59 HIS A N 9
ATOM 10054 C CA . HIS A 1 59 ? 7.853 4.206 9.483 1.00 0.00 59 HIS A CA 9
ATOM 10055 C C . HIS A 1 59 ? 7.254 5.601 9.666 1.00 0.00 59 HIS A C 9
ATOM 10056 O O . HIS A 1 59 ? 6.261 5.772 10.373 1.00 0.00 59 HIS A O 9
ATOM 10071 N N . ASN A 1 60 ? 7.867 6.595 9.025 1.00 0.00 60 ASN A N 9
ATOM 10072 C CA . ASN A 1 60 ? 7.405 7.970 9.113 1.00 0.00 60 ASN A CA 9
ATOM 10073 C C . ASN A 1 60 ? 7.320 8.611 7.736 1.00 0.00 60 ASN A C 9
ATOM 10074 O O . ASN A 1 60 ? 6.344 9.296 7.435 1.00 0.00 60 ASN A O 9
ATOM 10085 N N . PRO A 1 61 ? 8.353 8.434 6.884 1.00 0.00 61 PRO A N 9
ATOM 10086 C CA . PRO A 1 61 ? 8.375 9.036 5.553 1.00 0.00 61 PRO A CA 9
ATOM 10087 C C . PRO A 1 61 ? 7.232 8.580 4.642 1.00 0.00 61 PRO A C 9
ATOM 10088 O O . PRO A 1 61 ? 7.468 8.083 3.542 1.00 0.00 61 PRO A O 9
ATOM 10099 N N . GLU A 1 62 ? 5.996 8.795 5.084 1.00 0.00 62 GLU A N 9
ATOM 10100 C CA . GLU A 1 62 ? 4.828 8.452 4.293 1.00 0.00 62 GLU A CA 9
ATOM 10101 C C . GLU A 1 62 ? 4.578 9.556 3.265 1.00 0.00 62 GLU A C 9
ATOM 10102 O O . GLU A 1 62 ? 3.702 9.444 2.411 1.00 0.00 62 GLU A O 9
ATOM 10114 N N . GLU A 1 63 ? 5.372 10.625 3.367 1.00 0.00 63 GLU A N 9
ATOM 10115 C CA . GLU A 1 63 ? 5.282 11.775 2.464 1.00 0.00 63 GLU A CA 9
ATOM 10116 C C . GLU A 1 63 ? 4.989 11.356 1.026 1.00 0.00 63 GLU A C 9
ATOM 10117 O O . GLU A 1 63 ? 3.853 11.448 0.562 1.00 0.00 63 GLU A O 9
ATOM 10129 N N . VAL A 1 64 ? 6.025 10.883 0.328 1.00 0.00 64 VAL A N 9
ATOM 10130 C CA . VAL A 1 64 ? 5.873 10.439 -1.051 1.00 0.00 64 VAL A CA 9
ATOM 10131 C C . VAL A 1 64 ? 4.918 9.259 -1.129 1.00 0.00 64 VAL A C 9
ATOM 10132 O O . VAL A 1 64 ? 4.548 8.815 -2.215 1.00 0.00 64 VAL A O 9
ATOM 10145 N N . LEU A 1 65 ? 4.490 8.782 0.034 1.00 0.00 65 LEU A N 9
ATOM 10146 C CA . LEU A 1 65 ? 3.545 7.688 0.102 1.00 0.00 65 LEU A CA 9
ATOM 10147 C C . LEU A 1 65 ? 2.148 8.280 0.129 1.00 0.00 65 LEU A C 9
ATOM 10148 O O . LEU A 1 65 ? 1.158 7.617 -0.174 1.00 0.00 65 LEU A O 9
ATOM 10164 N N . LEU A 1 66 ? 2.093 9.562 0.472 1.00 0.00 66 LEU A N 9
ATOM 10165 C CA . LEU A 1 66 ? 0.850 10.286 0.517 1.00 0.00 66 LEU A CA 9
ATOM 10166 C C . LEU A 1 66 ? 0.537 10.841 -0.867 1.00 0.00 66 LEU A C 9
ATOM 10167 O O . LEU A 1 66 ? -0.619 10.884 -1.290 1.00 0.00 66 LEU A O 9
ATOM 10183 N N . MET A 1 67 ? 1.590 11.247 -1.576 1.00 0.00 67 MET A N 9
ATOM 10184 C CA . MET A 1 67 ? 1.452 11.779 -2.925 1.00 0.00 67 MET A CA 9
ATOM 10185 C C . MET A 1 67 ? 1.044 10.664 -3.877 1.00 0.00 67 MET A C 9
ATOM 10186 O O . MET A 1 67 ? 0.094 10.802 -4.651 1.00 0.00 67 MET A O 9
ATOM 10200 N N . ARG A 1 68 ? 1.757 9.541 -3.800 1.00 0.00 68 ARG A N 9
ATOM 10201 C CA . ARG A 1 68 ? 1.449 8.390 -4.639 1.00 0.00 68 ARG A CA 9
ATOM 10202 C C . ARG A 1 68 ? -0.035 8.053 -4.520 1.00 0.00 68 ARG A C 9
ATOM 10203 O O . ARG A 1 68 ? -0.694 7.718 -5.504 1.00 0.00 68 ARG A O 9
ATOM 10224 N N . ASP A 1 69 ? -0.551 8.174 -3.300 1.00 0.00 69 ASP A N 9
ATOM 10225 C CA . ASP A 1 69 ? -1.960 7.915 -3.016 1.00 0.00 69 ASP A CA 9
ATOM 10226 C C . ASP A 1 69 ? -2.845 8.828 -3.857 1.00 0.00 69 ASP A C 9
ATOM 10227 O O . ASP A 1 69 ? -4.020 8.541 -4.079 1.00 0.00 69 ASP A O 9
ATOM 10236 N N . ALA A 1 70 ? -2.264 9.918 -4.342 1.00 0.00 70 ALA A N 9
ATOM 10237 C CA . ALA A 1 70 ? -2.993 10.855 -5.182 1.00 0.00 70 ALA A CA 9
ATOM 10238 C C . ALA A 1 70 ? -3.378 10.159 -6.473 1.00 0.00 70 ALA A C 9
ATOM 10239 O O . ALA A 1 70 ? -4.451 10.389 -7.030 1.00 0.00 70 ALA A O 9
ATOM 10246 N N . ILE A 1 71 ? -2.493 9.275 -6.922 1.00 0.00 71 ILE A N 9
ATOM 10247 C CA . ILE A 1 71 ? -2.730 8.499 -8.125 1.00 0.00 71 ILE A CA 9
ATOM 10248 C C . ILE A 1 71 ? -3.235 7.111 -7.748 1.00 0.00 71 ILE A C 9
ATOM 10249 O O . ILE A 1 71 ? -4.271 6.665 -8.241 1.00 0.00 71 ILE A O 9
ATOM 10265 N N . ARG A 1 72 ? -2.514 6.437 -6.845 1.00 0.00 72 ARG A N 9
ATOM 10266 C CA . ARG A 1 72 ? -2.922 5.119 -6.386 1.00 0.00 72 ARG A CA 9
ATOM 10267 C C . ARG A 1 72 ? -4.307 5.218 -5.750 1.00 0.00 72 ARG A C 9
ATOM 10268 O O . ARG A 1 72 ? -5.226 4.483 -6.097 1.00 0.00 72 ARG A O 9
ATOM 10289 N N . GLY A 1 73 ? -4.446 6.149 -4.814 1.00 0.00 73 GLY A N 9
ATOM 10290 C CA . GLY A 1 73 ? -5.719 6.343 -4.144 1.00 0.00 73 GLY A CA 9
ATOM 10291 C C . GLY A 1 73 ? -6.485 7.534 -4.685 1.00 0.00 73 GLY A C 9
ATOM 10292 O O . GLY A 1 73 ? -6.548 8.567 -3.986 1.00 0.00 73 GLY A O 9
ATOM 10297 N N . GLN A 1 1 ? -20.663 4.088 4.033 1.00 0.00 1 GLN A N 10
ATOM 10298 C CA . GLN A 1 1 ? -19.235 3.889 3.809 1.00 0.00 1 GLN A CA 10
ATOM 10299 C C . GLN A 1 1 ? -18.777 4.620 2.551 1.00 0.00 1 GLN A C 10
ATOM 10300 O O . GLN A 1 1 ? -19.552 5.344 1.925 1.00 0.00 1 GLN A O 10
ATOM 10314 N N . ILE A 1 2 ? -17.513 4.428 2.186 1.00 0.00 2 ILE A N 10
ATOM 10315 C CA . ILE A 1 2 ? -16.956 5.073 1.001 1.00 0.00 2 ILE A CA 10
ATOM 10316 C C . ILE A 1 2 ? -16.152 4.088 0.158 1.00 0.00 2 ILE A C 10
ATOM 10317 O O . ILE A 1 2 ? -16.286 4.055 -1.065 1.00 0.00 2 ILE A O 10
ATOM 10333 N N . PHE A 1 3 ? -15.316 3.289 0.815 1.00 0.00 3 PHE A N 10
ATOM 10334 C CA . PHE A 1 3 ? -14.490 2.308 0.116 1.00 0.00 3 PHE A CA 10
ATOM 10335 C C . PHE A 1 3 ? -13.567 2.998 -0.883 1.00 0.00 3 PHE A C 10
ATOM 10336 O O . PHE A 1 3 ? -14.025 3.581 -1.865 1.00 0.00 3 PHE A O 10
ATOM 10353 N N . ASP A 1 4 ? -12.264 2.936 -0.626 1.00 0.00 4 ASP A N 10
ATOM 10354 C CA . ASP A 1 4 ? -11.290 3.567 -1.508 1.00 0.00 4 ASP A CA 10
ATOM 10355 C C . ASP A 1 4 ? -10.076 2.671 -1.740 1.00 0.00 4 ASP A C 10
ATOM 10356 O O . ASP A 1 4 ? -9.641 1.945 -0.847 1.00 0.00 4 ASP A O 10
ATOM 10365 N N . SER A 1 5 ? -9.529 2.748 -2.949 1.00 0.00 5 SER A N 10
ATOM 10366 C CA . SER A 1 5 ? -8.356 1.970 -3.325 1.00 0.00 5 SER A CA 10
ATOM 10367 C C . SER A 1 5 ? -7.253 2.901 -3.810 1.00 0.00 5 SER A C 10
ATOM 10368 O O . SER A 1 5 ? -7.134 3.169 -5.005 1.00 0.00 5 SER A O 10
ATOM 10376 N N . SER A 1 6 ? -6.462 3.408 -2.872 1.00 0.00 6 SER A N 10
ATOM 10377 C CA . SER A 1 6 ? -5.384 4.330 -3.204 1.00 0.00 6 SER A CA 10
ATOM 10378 C C . SER A 1 6 ? -4.361 3.701 -4.081 1.00 0.00 6 SER A C 10
ATOM 10379 O O . SER A 1 6 ? -3.792 4.386 -4.923 1.00 0.00 6 SER A O 10
ATOM 10387 N N . CYS A 1 7 ? -4.136 2.416 -3.976 1.00 0.00 7 CYS A N 10
ATOM 10388 C CA . CYS A 1 7 ? -3.196 1.875 -4.904 1.00 0.00 7 CYS A CA 10
ATOM 10389 C C . CYS A 1 7 ? -3.981 1.552 -6.161 1.00 0.00 7 CYS A C 10
ATOM 10390 O O . CYS A 1 7 ? -5.032 0.913 -6.100 1.00 0.00 7 CYS A O 10
ATOM 10397 N N . LYS A 1 8 ? -3.460 1.968 -7.297 1.00 0.00 8 LYS A N 10
ATOM 10398 C CA . LYS A 1 8 ? -4.105 1.693 -8.568 1.00 0.00 8 LYS A CA 10
ATOM 10399 C C . LYS A 1 8 ? -3.092 1.089 -9.507 1.00 0.00 8 LYS A C 10
ATOM 10400 O O . LYS A 1 8 ? -1.936 1.495 -9.515 1.00 0.00 8 LYS A O 10
ATOM 10419 N N . GLY A 1 9 ? -3.523 0.121 -10.294 1.00 0.00 9 GLY A N 10
ATOM 10420 C CA . GLY A 1 9 ? -2.624 -0.544 -11.213 1.00 0.00 9 GLY A CA 10
ATOM 10421 C C . GLY A 1 9 ? -1.689 0.403 -11.939 1.00 0.00 9 GLY A C 10
ATOM 10422 O O . GLY A 1 9 ? -0.658 -0.027 -12.449 1.00 0.00 9 GLY A O 10
ATOM 10426 N N . VAL A 1 10 ? -2.054 1.681 -12.024 1.00 0.00 10 VAL A N 10
ATOM 10427 C CA . VAL A 1 10 ? -1.230 2.644 -12.737 1.00 0.00 10 VAL A CA 10
ATOM 10428 C C . VAL A 1 10 ? -0.033 3.165 -11.971 1.00 0.00 10 VAL A C 10
ATOM 10429 O O . VAL A 1 10 ? 1.119 2.930 -12.365 1.00 0.00 10 VAL A O 10
ATOM 10442 N N . TYR A 1 11 ? -0.272 3.835 -10.876 1.00 0.00 11 TYR A N 10
ATOM 10443 C CA . TYR A 1 11 ? 0.823 4.339 -10.094 1.00 0.00 11 TYR A CA 10
ATOM 10444 C C . TYR A 1 11 ? 1.318 3.202 -9.249 1.00 0.00 11 TYR A C 10
ATOM 10445 O O . TYR A 1 11 ? 2.453 3.184 -8.777 1.00 0.00 11 TYR A O 10
ATOM 10463 N N . ASP A 1 12 ? 0.437 2.221 -9.116 1.00 0.00 12 ASP A N 10
ATOM 10464 C CA . ASP A 1 12 ? 0.743 1.013 -8.382 1.00 0.00 12 ASP A CA 10
ATOM 10465 C C . ASP A 1 12 ? 1.434 0.046 -9.320 1.00 0.00 12 ASP A C 10
ATOM 10466 O O . ASP A 1 12 ? 1.798 -1.068 -8.956 1.00 0.00 12 ASP A O 10
ATOM 10475 N N . ARG A 1 13 ? 1.635 0.531 -10.529 1.00 0.00 13 ARG A N 10
ATOM 10476 C CA . ARG A 1 13 ? 2.321 -0.201 -11.564 1.00 0.00 13 ARG A CA 10
ATOM 10477 C C . ARG A 1 13 ? 3.790 -0.098 -11.261 1.00 0.00 13 ARG A C 10
ATOM 10478 O O . ARG A 1 13 ? 4.563 -1.055 -11.379 1.00 0.00 13 ARG A O 10
ATOM 10499 N N . ALA A 1 14 ? 4.140 1.100 -10.811 1.00 0.00 14 ALA A N 10
ATOM 10500 C CA . ALA A 1 14 ? 5.506 1.405 -10.421 1.00 0.00 14 ALA A CA 10
ATOM 10501 C C . ALA A 1 14 ? 5.751 0.862 -9.032 1.00 0.00 14 ALA A C 10
ATOM 10502 O O . ALA A 1 14 ? 6.865 0.469 -8.684 1.00 0.00 14 ALA A O 10
ATOM 10509 N N . ILE A 1 15 ? 4.681 0.816 -8.252 1.00 0.00 15 ILE A N 10
ATOM 10510 C CA . ILE A 1 15 ? 4.742 0.295 -6.919 1.00 0.00 15 ILE A CA 10
ATOM 10511 C C . ILE A 1 15 ? 4.666 -1.222 -6.975 1.00 0.00 15 ILE A C 10
ATOM 10512 O O . ILE A 1 15 ? 5.249 -1.912 -6.151 1.00 0.00 15 ILE A O 10
ATOM 10528 N N . PHE A 1 16 ? 3.963 -1.737 -7.981 1.00 0.00 16 PHE A N 10
ATOM 10529 C CA . PHE A 1 16 ? 3.838 -3.175 -8.160 1.00 0.00 16 PHE A CA 10
ATOM 10530 C C . PHE A 1 16 ? 5.205 -3.826 -8.032 1.00 0.00 16 PHE A C 10
ATOM 10531 O O . PHE A 1 16 ? 5.387 -4.806 -7.312 1.00 0.00 16 PHE A O 10
ATOM 10548 N N . ASN A 1 17 ? 6.166 -3.265 -8.735 1.00 0.00 17 ASN A N 10
ATOM 10549 C CA . ASN A 1 17 ? 7.524 -3.776 -8.697 1.00 0.00 17 ASN A CA 10
ATOM 10550 C C . ASN A 1 17 ? 8.321 -3.233 -7.506 1.00 0.00 17 ASN A C 10
ATOM 10551 O O . ASN A 1 17 ? 9.252 -3.885 -7.032 1.00 0.00 17 ASN A O 10
ATOM 10562 N N . GLU A 1 18 ? 7.984 -2.024 -7.048 1.00 0.00 18 GLU A N 10
ATOM 10563 C CA . GLU A 1 18 ? 8.691 -1.397 -5.962 1.00 0.00 18 GLU A CA 10
ATOM 10564 C C . GLU A 1 18 ? 8.069 -1.683 -4.624 1.00 0.00 18 GLU A C 10
ATOM 10565 O O . GLU A 1 18 ? 8.720 -2.187 -3.709 1.00 0.00 18 GLU A O 10
ATOM 10577 N N . LEU A 1 19 ? 6.809 -1.288 -4.496 1.00 0.00 19 LEU A N 10
ATOM 10578 C CA . LEU A 1 19 ? 6.120 -1.428 -3.265 1.00 0.00 19 LEU A CA 10
ATOM 10579 C C . LEU A 1 19 ? 5.448 -2.759 -3.117 1.00 0.00 19 LEU A C 10
ATOM 10580 O O . LEU A 1 19 ? 5.559 -3.411 -2.081 1.00 0.00 19 LEU A O 10
ATOM 10596 N N . GLU A 1 20 ? 4.699 -3.134 -4.136 1.00 0.00 20 GLU A N 10
ATOM 10597 C CA . GLU A 1 20 ? 3.961 -4.365 -4.081 1.00 0.00 20 GLU A CA 10
ATOM 10598 C C . GLU A 1 20 ? 4.832 -5.508 -3.577 1.00 0.00 20 GLU A C 10
ATOM 10599 O O . GLU A 1 20 ? 4.376 -6.345 -2.801 1.00 0.00 20 GLU A O 10
ATOM 10611 N N . HIS A 1 21 ? 6.101 -5.522 -3.981 1.00 0.00 21 HIS A N 10
ATOM 10612 C CA . HIS A 1 21 ? 7.009 -6.554 -3.504 1.00 0.00 21 HIS A CA 10
ATOM 10613 C C . HIS A 1 21 ? 7.062 -6.474 -1.996 1.00 0.00 21 HIS A C 10
ATOM 10614 O O . HIS A 1 21 ? 6.980 -7.485 -1.298 1.00 0.00 21 HIS A O 10
ATOM 10629 N N . VAL A 1 22 ? 7.161 -5.243 -1.496 1.00 0.00 22 VAL A N 10
ATOM 10630 C CA . VAL A 1 22 ? 7.179 -5.017 -0.064 1.00 0.00 22 VAL A CA 10
ATOM 10631 C C . VAL A 1 22 ? 5.960 -5.687 0.545 1.00 0.00 22 VAL A C 10
ATOM 10632 O O . VAL A 1 22 ? 6.041 -6.300 1.606 1.00 0.00 22 VAL A O 10
ATOM 10645 N N . CYS A 1 23 ? 4.836 -5.605 -0.170 1.00 0.00 23 CYS A N 10
ATOM 10646 C CA . CYS A 1 23 ? 3.610 -6.250 0.277 1.00 0.00 23 CYS A CA 10
ATOM 10647 C C . CYS A 1 23 ? 3.825 -7.748 0.262 1.00 0.00 23 CYS A C 10
ATOM 10648 O O . CYS A 1 23 ? 3.490 -8.444 1.217 1.00 0.00 23 CYS A O 10
ATOM 10655 N N . ASN A 1 24 ? 4.442 -8.237 -0.813 1.00 0.00 24 ASN A N 10
ATOM 10656 C CA . ASN A 1 24 ? 4.758 -9.649 -0.909 1.00 0.00 24 ASN A CA 10
ATOM 10657 C C . ASN A 1 24 ? 5.543 -10.031 0.334 1.00 0.00 24 ASN A C 10
ATOM 10658 O O . ASN A 1 24 ? 5.456 -11.154 0.831 1.00 0.00 24 ASN A O 10
ATOM 10669 N N . ASP A 1 25 ? 6.288 -9.050 0.849 1.00 0.00 25 ASP A N 10
ATOM 10670 C CA . ASP A 1 25 ? 7.070 -9.239 2.064 1.00 0.00 25 ASP A CA 10
ATOM 10671 C C . ASP A 1 25 ? 6.161 -9.127 3.288 1.00 0.00 25 ASP A C 10
ATOM 10672 O O . ASP A 1 25 ? 6.126 -10.023 4.132 1.00 0.00 25 ASP A O 10
ATOM 10681 N N . CYS A 1 26 ? 5.417 -8.022 3.370 1.00 0.00 26 CYS A N 10
ATOM 10682 C CA . CYS A 1 26 ? 4.497 -7.793 4.478 1.00 0.00 26 CYS A CA 10
ATOM 10683 C C . CYS A 1 26 ? 3.428 -8.886 4.539 1.00 0.00 26 CYS A C 10
ATOM 10684 O O . CYS A 1 26 ? 2.819 -9.117 5.583 1.00 0.00 26 CYS A O 10
ATOM 10691 N N . TYR A 1 27 ? 3.210 -9.556 3.408 1.00 0.00 27 TYR A N 10
ATOM 10692 C CA . TYR A 1 27 ? 2.220 -10.628 3.311 1.00 0.00 27 TYR A CA 10
ATOM 10693 C C . TYR A 1 27 ? 2.355 -11.616 4.469 1.00 0.00 27 TYR A C 10
ATOM 10694 O O . TYR A 1 27 ? 1.381 -12.254 4.868 1.00 0.00 27 TYR A O 10
ATOM 10712 N N . ASN A 1 28 ? 3.570 -11.739 5.001 1.00 0.00 28 ASN A N 10
ATOM 10713 C CA . ASN A 1 28 ? 3.835 -12.651 6.111 1.00 0.00 28 ASN A CA 10
ATOM 10714 C C . ASN A 1 28 ? 2.778 -12.514 7.204 1.00 0.00 28 ASN A C 10
ATOM 10715 O O . ASN A 1 28 ? 2.355 -13.505 7.799 1.00 0.00 28 ASN A O 10
ATOM 10726 N N . LEU A 1 29 ? 2.352 -11.282 7.458 1.00 0.00 29 LEU A N 10
ATOM 10727 C CA . LEU A 1 29 ? 1.341 -11.020 8.475 1.00 0.00 29 LEU A CA 10
ATOM 10728 C C . LEU A 1 29 ? -0.006 -11.596 8.052 1.00 0.00 29 LEU A C 10
ATOM 10729 O O . LEU A 1 29 ? -0.460 -11.376 6.930 1.00 0.00 29 LEU A O 10
ATOM 10745 N N . TYR A 1 30 ? -0.639 -12.339 8.954 1.00 0.00 30 TYR A N 10
ATOM 10746 C CA . TYR A 1 30 ? -1.932 -12.949 8.669 1.00 0.00 30 TYR A CA 10
ATOM 10747 C C . TYR A 1 30 ? -1.814 -13.952 7.526 1.00 0.00 30 TYR A C 10
ATOM 10748 O O . TYR A 1 30 ? -0.722 -14.194 7.011 1.00 0.00 30 TYR A O 10
ATOM 10766 N N . ARG A 1 31 ? -2.942 -14.535 7.134 1.00 0.00 31 ARG A N 10
ATOM 10767 C CA . ARG A 1 31 ? -2.959 -15.515 6.053 1.00 0.00 31 ARG A CA 10
ATOM 10768 C C . ARG A 1 31 ? -3.722 -14.989 4.839 1.00 0.00 31 ARG A C 10
ATOM 10769 O O . ARG A 1 31 ? -3.530 -15.469 3.722 1.00 0.00 31 ARG A O 10
ATOM 10790 N N . THR A 1 32 ? -4.587 -14.003 5.060 1.00 0.00 32 THR A N 10
ATOM 10791 C CA . THR A 1 32 ? -5.373 -13.423 3.977 1.00 0.00 32 THR A CA 10
ATOM 10792 C C . THR A 1 32 ? -6.163 -12.210 4.462 1.00 0.00 32 THR A C 10
ATOM 10793 O O . THR A 1 32 ? -6.102 -11.844 5.636 1.00 0.00 32 THR A O 10
ATOM 10804 N N . SER A 1 33 ? -6.912 -11.597 3.548 1.00 0.00 33 SER A N 10
ATOM 10805 C CA . SER A 1 33 ? -7.733 -10.430 3.869 1.00 0.00 33 SER A CA 10
ATOM 10806 C C . SER A 1 33 ? -6.895 -9.163 3.999 1.00 0.00 33 SER A C 10
ATOM 10807 O O . SER A 1 33 ? -7.034 -8.232 3.206 1.00 0.00 33 SER A O 10
ATOM 10815 N N . HIS A 1 34 ? -6.040 -9.126 5.010 1.00 0.00 34 HIS A N 10
ATOM 10816 C CA . HIS A 1 34 ? -5.193 -7.961 5.256 1.00 0.00 34 HIS A CA 10
ATOM 10817 C C . HIS A 1 34 ? -3.983 -7.938 4.330 1.00 0.00 34 HIS A C 10
ATOM 10818 O O . HIS A 1 34 ? -3.398 -6.883 4.085 1.00 0.00 34 HIS A O 10
ATOM 10833 N N . VAL A 1 35 ? -3.612 -9.102 3.817 1.00 0.00 35 VAL A N 10
ATOM 10834 C CA . VAL A 1 35 ? -2.475 -9.209 2.919 1.00 0.00 35 VAL A CA 10
ATOM 10835 C C . VAL A 1 35 ? -2.892 -8.905 1.486 1.00 0.00 35 VAL A C 10
ATOM 10836 O O . VAL A 1 35 ? -2.179 -8.226 0.751 1.00 0.00 35 VAL A O 10
ATOM 10849 N N . ALA A 1 36 ? -4.059 -9.412 1.106 1.00 0.00 36 ALA A N 10
ATOM 10850 C CA . ALA A 1 36 ? -4.595 -9.203 -0.234 1.00 0.00 36 ALA A CA 10
ATOM 10851 C C . ALA A 1 36 ? -5.242 -7.830 -0.352 1.00 0.00 36 ALA A C 10
ATOM 10852 O O . ALA A 1 36 ? -4.920 -7.052 -1.251 1.00 0.00 36 ALA A O 10
ATOM 10859 N N . SER A 1 37 ? -6.152 -7.535 0.571 1.00 0.00 37 SER A N 10
ATOM 10860 C CA . SER A 1 37 ? -6.843 -6.252 0.586 1.00 0.00 37 SER A CA 10
ATOM 10861 C C . SER A 1 37 ? -5.889 -5.122 0.972 1.00 0.00 37 SER A C 10
ATOM 10862 O O . SER A 1 37 ? -6.255 -3.949 0.926 1.00 0.00 37 SER A O 10
ATOM 10870 N N . GLY A 1 38 ? -4.665 -5.481 1.353 1.00 0.00 38 GLY A N 10
ATOM 10871 C CA . GLY A 1 38 ? -3.685 -4.485 1.736 1.00 0.00 38 GLY A CA 10
ATOM 10872 C C . GLY A 1 38 ? -2.397 -4.614 0.948 1.00 0.00 38 GLY A C 10
ATOM 10873 O O . GLY A 1 38 ? -1.387 -4.002 1.292 1.00 0.00 38 GLY A O 10
ATOM 10877 N N . CYS A 1 39 ? -2.438 -5.405 -0.119 1.00 0.00 39 CYS A N 10
ATOM 10878 C CA . CYS A 1 39 ? -1.277 -5.598 -0.979 1.00 0.00 39 CYS A CA 10
ATOM 10879 C C . CYS A 1 39 ? -1.251 -4.600 -2.128 1.00 0.00 39 CYS A C 10
ATOM 10880 O O . CYS A 1 39 ? -0.306 -3.823 -2.267 1.00 0.00 39 CYS A O 10
ATOM 10887 N N . ARG A 1 40 ? -2.285 -4.648 -2.976 1.00 0.00 40 ARG A N 10
ATOM 10888 C CA . ARG A 1 40 ? -2.342 -3.757 -4.135 1.00 0.00 40 ARG A CA 10
ATOM 10889 C C . ARG A 1 40 ? -3.681 -3.049 -4.317 1.00 0.00 40 ARG A C 10
ATOM 10890 O O . ARG A 1 40 ? -3.895 -2.404 -5.344 1.00 0.00 40 ARG A O 10
ATOM 10911 N N . VAL A 1 41 ? -4.549 -3.083 -3.315 1.00 0.00 41 VAL A N 10
ATOM 10912 C CA . VAL A 1 41 ? -5.801 -2.336 -3.414 1.00 0.00 41 VAL A CA 10
ATOM 10913 C C . VAL A 1 41 ? -6.212 -1.843 -2.041 1.00 0.00 41 VAL A C 10
ATOM 10914 O O . VAL A 1 41 ? -6.023 -2.555 -1.055 1.00 0.00 41 VAL A O 10
ATOM 10927 N N . ASN A 1 42 ? -6.732 -0.598 -1.964 1.00 0.00 42 ASN A N 10
ATOM 10928 C CA . ASN A 1 42 ? -7.099 0.006 -0.670 1.00 0.00 42 ASN A CA 10
ATOM 10929 C C . ASN A 1 42 ? -5.968 -0.291 0.306 1.00 0.00 42 ASN A C 10
ATOM 10930 O O . ASN A 1 42 ? -6.070 -0.130 1.522 1.00 0.00 42 ASN A O 10
ATOM 10941 N N . CYS A 1 43 ? -4.906 -0.777 -0.312 1.00 0.00 43 CYS A N 10
ATOM 10942 C CA . CYS A 1 43 ? -3.691 -1.200 0.305 1.00 0.00 43 CYS A CA 10
ATOM 10943 C C . CYS A 1 43 ? -2.730 -0.077 0.474 1.00 0.00 43 CYS A C 10
ATOM 10944 O O . CYS A 1 43 ? -1.929 -0.052 1.401 1.00 0.00 43 CYS A O 10
ATOM 10951 N N . PHE A 1 44 ? -2.710 0.763 -0.531 1.00 0.00 44 PHE A N 10
ATOM 10952 C CA . PHE A 1 44 ? -1.723 1.776 -0.589 1.00 0.00 44 PHE A CA 10
ATOM 10953 C C . PHE A 1 44 ? -1.452 2.452 0.748 1.00 0.00 44 PHE A C 10
ATOM 10954 O O . PHE A 1 44 ? -0.403 2.229 1.347 1.00 0.00 44 PHE A O 10
ATOM 10971 N N . GLU A 1 45 ? -2.392 3.261 1.215 1.00 0.00 45 GLU A N 10
ATOM 10972 C CA . GLU A 1 45 ? -2.214 3.987 2.470 1.00 0.00 45 GLU A CA 10
ATOM 10973 C C . GLU A 1 45 ? -2.589 3.183 3.707 1.00 0.00 45 GLU A C 10
ATOM 10974 O O . GLU A 1 45 ? -1.769 2.987 4.604 1.00 0.00 45 GLU A O 10
ATOM 10986 N N . ASN A 1 46 ? -3.843 2.778 3.778 1.00 0.00 46 ASN A N 10
ATOM 10987 C CA . ASN A 1 46 ? -4.355 2.062 4.938 1.00 0.00 46 ASN A CA 10
ATOM 10988 C C . ASN A 1 46 ? -3.430 0.953 5.449 1.00 0.00 46 ASN A C 10
ATOM 10989 O O . ASN A 1 46 ? -2.966 1.008 6.589 1.00 0.00 46 ASN A O 10
ATOM 11000 N N . HIS A 1 47 ? -3.192 -0.076 4.644 1.00 0.00 47 HIS A N 10
ATOM 11001 C CA . HIS A 1 47 ? -2.380 -1.197 5.112 1.00 0.00 47 HIS A CA 10
ATOM 11002 C C . HIS A 1 47 ? -1.017 -1.339 4.446 1.00 0.00 47 HIS A C 10
ATOM 11003 O O . HIS A 1 47 ? -0.028 -1.592 5.133 1.00 0.00 47 HIS A O 10
ATOM 11018 N N . VAL A 1 48 ? -0.949 -1.259 3.124 1.00 0.00 48 VAL A N 10
ATOM 11019 C CA . VAL A 1 48 ? 0.325 -1.474 2.462 1.00 0.00 48 VAL A CA 10
ATOM 11020 C C . VAL A 1 48 ? 1.315 -0.357 2.740 1.00 0.00 48 VAL A C 10
ATOM 11021 O O . VAL A 1 48 ? 2.502 -0.500 2.464 1.00 0.00 48 VAL A O 10
ATOM 11034 N N . PHE A 1 49 ? 0.847 0.730 3.335 1.00 0.00 49 PHE A N 10
ATOM 11035 C CA . PHE A 1 49 ? 1.742 1.815 3.694 1.00 0.00 49 PHE A CA 10
ATOM 11036 C C . PHE A 1 49 ? 1.818 1.935 5.207 1.00 0.00 49 PHE A C 10
ATOM 11037 O O . PHE A 1 49 ? 2.786 2.462 5.753 1.00 0.00 49 PHE A O 10
ATOM 11054 N N . ASP A 1 50 ? 0.819 1.391 5.888 1.00 0.00 50 ASP A N 10
ATOM 11055 C CA . ASP A 1 50 ? 0.816 1.383 7.318 1.00 0.00 50 ASP A CA 10
ATOM 11056 C C . ASP A 1 50 ? 1.643 0.215 7.778 1.00 0.00 50 ASP A C 10
ATOM 11057 O O . ASP A 1 50 ? 2.388 0.290 8.753 1.00 0.00 50 ASP A O 10
ATOM 11066 N N . ASP A 1 51 ? 1.470 -0.895 7.067 1.00 0.00 51 ASP A N 10
ATOM 11067 C CA . ASP A 1 51 ? 2.154 -2.106 7.420 1.00 0.00 51 ASP A CA 10
ATOM 11068 C C . ASP A 1 51 ? 3.542 -2.222 6.810 1.00 0.00 51 ASP A C 10
ATOM 11069 O O . ASP A 1 51 ? 4.469 -2.712 7.455 1.00 0.00 51 ASP A O 10
ATOM 11078 N N . CYS A 1 52 ? 3.682 -1.808 5.561 1.00 0.00 52 CYS A N 10
ATOM 11079 C CA . CYS A 1 52 ? 4.967 -1.938 4.885 1.00 0.00 52 CYS A CA 10
ATOM 11080 C C . CYS A 1 52 ? 5.897 -0.773 5.165 1.00 0.00 52 CYS A C 10
ATOM 11081 O O . CYS A 1 52 ? 6.930 -0.943 5.800 1.00 0.00 52 CYS A O 10
ATOM 11088 N N . VAL A 1 53 ? 5.549 0.406 4.697 1.00 0.00 53 VAL A N 10
ATOM 11089 C CA . VAL A 1 53 ? 6.406 1.556 4.932 1.00 0.00 53 VAL A CA 10
ATOM 11090 C C . VAL A 1 53 ? 6.331 2.012 6.381 1.00 0.00 53 VAL A C 10
ATOM 11091 O O . VAL A 1 53 ? 7.357 2.207 7.028 1.00 0.00 53 VAL A O 10
ATOM 11104 N N . TYR A 1 54 ? 5.119 2.213 6.884 1.00 0.00 54 TYR A N 10
ATOM 11105 C CA . TYR A 1 54 ? 4.953 2.694 8.243 1.00 0.00 54 TYR A CA 10
ATOM 11106 C C . TYR A 1 54 ? 5.576 1.780 9.284 1.00 0.00 54 TYR A C 10
ATOM 11107 O O . TYR A 1 54 ? 5.834 2.212 10.408 1.00 0.00 54 TYR A O 10
ATOM 11125 N N . GLU A 1 55 ? 5.831 0.530 8.933 1.00 0.00 55 GLU A N 10
ATOM 11126 C CA . GLU A 1 55 ? 6.438 -0.382 9.889 1.00 0.00 55 GLU A CA 10
ATOM 11127 C C . GLU A 1 55 ? 7.779 -0.903 9.393 1.00 0.00 55 GLU A C 10
ATOM 11128 O O . GLU A 1 55 ? 8.657 -1.227 10.194 1.00 0.00 55 GLU A O 10
ATOM 11140 N N . LEU A 1 56 ? 7.936 -1.006 8.077 1.00 0.00 56 LEU A N 10
ATOM 11141 C CA . LEU A 1 56 ? 9.193 -1.523 7.521 1.00 0.00 56 LEU A CA 10
ATOM 11142 C C . LEU A 1 56 ? 10.136 -0.446 6.978 1.00 0.00 56 LEU A C 10
ATOM 11143 O O . LEU A 1 56 ? 11.250 -0.277 7.473 1.00 0.00 56 LEU A O 10
ATOM 11159 N N . LEU A 1 57 ? 9.708 0.230 5.912 1.00 0.00 57 LEU A N 10
ATOM 11160 C CA . LEU A 1 57 ? 10.545 1.233 5.249 1.00 0.00 57 LEU A CA 10
ATOM 11161 C C . LEU A 1 57 ? 10.440 2.639 5.832 1.00 0.00 57 LEU A C 10
ATOM 11162 O O . LEU A 1 57 ? 11.427 3.193 6.314 1.00 0.00 57 LEU A O 10
ATOM 11178 N N . LEU A 1 58 ? 9.255 3.233 5.740 1.00 0.00 58 LEU A N 10
ATOM 11179 C CA . LEU A 1 58 ? 9.056 4.600 6.216 1.00 0.00 58 LEU A CA 10
ATOM 11180 C C . LEU A 1 58 ? 7.948 4.699 7.251 1.00 0.00 58 LEU A C 10
ATOM 11181 O O . LEU A 1 58 ? 6.772 4.838 6.912 1.00 0.00 58 LEU A O 10
ATOM 11197 N N . HIS A 1 59 ? 8.336 4.643 8.515 1.00 0.00 59 HIS A N 10
ATOM 11198 C CA . HIS A 1 59 ? 7.389 4.743 9.613 1.00 0.00 59 HIS A CA 10
ATOM 11199 C C . HIS A 1 59 ? 6.788 6.148 9.685 1.00 0.00 59 HIS A C 10
ATOM 11200 O O . HIS A 1 59 ? 5.739 6.354 10.296 1.00 0.00 59 HIS A O 10
ATOM 11215 N N . ASN A 1 60 ? 7.463 7.110 9.057 1.00 0.00 60 ASN A N 10
ATOM 11216 C CA . ASN A 1 60 ? 7.012 8.490 9.044 1.00 0.00 60 ASN A CA 10
ATOM 11217 C C . ASN A 1 60 ? 7.062 9.062 7.633 1.00 0.00 60 ASN A C 10
ATOM 11218 O O . ASN A 1 60 ? 6.111 9.703 7.191 1.00 0.00 60 ASN A O 10
ATOM 11229 N N . PRO A 1 61 ? 8.189 8.866 6.912 1.00 0.00 61 PRO A N 10
ATOM 11230 C CA . PRO A 1 61 ? 8.354 9.395 5.558 1.00 0.00 61 PRO A CA 10
ATOM 11231 C C . PRO A 1 61 ? 7.338 8.854 4.556 1.00 0.00 61 PRO A C 10
ATOM 11232 O O . PRO A 1 61 ? 7.704 8.239 3.554 1.00 0.00 61 PRO A O 10
ATOM 11243 N N . GLU A 1 62 ? 6.063 9.119 4.813 1.00 0.00 62 GLU A N 10
ATOM 11244 C CA . GLU A 1 62 ? 4.997 8.701 3.923 1.00 0.00 62 GLU A CA 10
ATOM 11245 C C . GLU A 1 62 ? 4.641 9.853 2.976 1.00 0.00 62 GLU A C 10
ATOM 11246 O O . GLU A 1 62 ? 3.787 9.717 2.101 1.00 0.00 62 GLU A O 10
ATOM 11258 N N . GLU A 1 63 ? 5.316 10.992 3.176 1.00 0.00 63 GLU A N 10
ATOM 11259 C CA . GLU A 1 63 ? 5.110 12.199 2.370 1.00 0.00 63 GLU A CA 10
ATOM 11260 C C . GLU A 1 63 ? 4.929 11.880 0.891 1.00 0.00 63 GLU A C 10
ATOM 11261 O O . GLU A 1 63 ? 3.805 11.819 0.395 1.00 0.00 63 GLU A O 10
ATOM 11273 N N . VAL A 1 64 ? 6.045 11.669 0.189 1.00 0.00 64 VAL A N 10
ATOM 11274 C CA . VAL A 1 64 ? 5.997 11.345 -1.229 1.00 0.00 64 VAL A CA 10
ATOM 11275 C C . VAL A 1 64 ? 5.240 10.047 -1.454 1.00 0.00 64 VAL A C 10
ATOM 11276 O O . VAL A 1 64 ? 4.983 9.655 -2.591 1.00 0.00 64 VAL A O 10
ATOM 11289 N N . LEU A 1 65 ? 4.851 9.400 -0.361 1.00 0.00 65 LEU A N 10
ATOM 11290 C CA . LEU A 1 65 ? 4.089 8.175 -0.442 1.00 0.00 65 LEU A CA 10
ATOM 11291 C C . LEU A 1 65 ? 2.618 8.545 -0.480 1.00 0.00 65 LEU A C 10
ATOM 11292 O O . LEU A 1 65 ? 1.767 7.768 -0.905 1.00 0.00 65 LEU A O 10
ATOM 11308 N N . LEU A 1 66 ? 2.343 9.773 -0.052 1.00 0.00 66 LEU A N 10
ATOM 11309 C CA . LEU A 1 66 ? 1.003 10.297 -0.050 1.00 0.00 66 LEU A CA 10
ATOM 11310 C C . LEU A 1 66 ? 0.709 10.939 -1.399 1.00 0.00 66 LEU A C 10
ATOM 11311 O O . LEU A 1 66 ? -0.389 10.810 -1.940 1.00 0.00 66 LEU A O 10
ATOM 11327 N N . MET A 1 67 ? 1.719 11.613 -1.948 1.00 0.00 67 MET A N 10
ATOM 11328 C CA . MET A 1 67 ? 1.595 12.256 -3.249 1.00 0.00 67 MET A CA 10
ATOM 11329 C C . MET A 1 67 ? 1.394 11.195 -4.319 1.00 0.00 67 MET A C 10
ATOM 11330 O O . MET A 1 67 ? 0.532 11.324 -5.193 1.00 0.00 67 MET A O 10
ATOM 11344 N N . ARG A 1 68 ? 2.182 10.127 -4.232 1.00 0.00 68 ARG A N 10
ATOM 11345 C CA . ARG A 1 68 ? 2.069 9.027 -5.178 1.00 0.00 68 ARG A CA 10
ATOM 11346 C C . ARG A 1 68 ? 0.620 8.555 -5.237 1.00 0.00 68 ARG A C 10
ATOM 11347 O O . ARG A 1 68 ? 0.093 8.257 -6.307 1.00 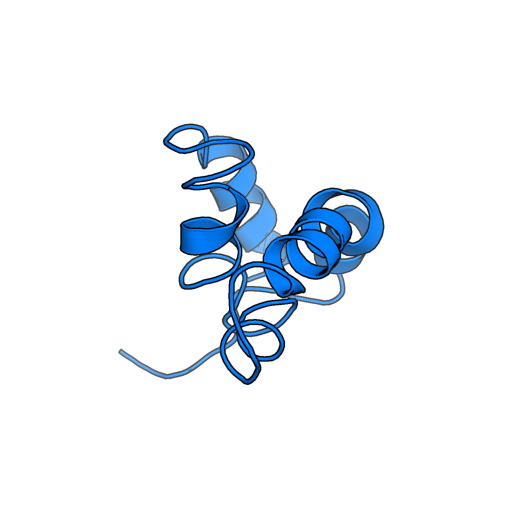0.00 68 ARG A O 10
ATOM 11368 N N . ASP A 1 69 ? -0.023 8.530 -4.070 1.00 0.00 69 ASP A N 10
ATOM 11369 C CA . ASP A 1 69 ? -1.424 8.138 -3.957 1.00 0.00 69 ASP A CA 10
ATOM 11370 C C . ASP A 1 69 ? -2.310 9.075 -4.779 1.00 0.00 69 ASP A C 10
ATOM 11371 O O . ASP A 1 69 ? -3.479 8.781 -5.026 1.00 0.00 69 ASP A O 10
ATOM 11380 N N . ALA A 1 70 ? -1.739 10.190 -5.218 1.00 0.00 70 ALA A N 10
ATOM 11381 C CA . ALA A 1 70 ? -2.472 11.146 -6.034 1.00 0.00 70 ALA A CA 10
ATOM 11382 C C . ALA A 1 70 ? -2.717 10.521 -7.388 1.00 0.00 70 ALA A C 10
ATOM 11383 O O . ALA A 1 70 ? -3.824 10.563 -7.924 1.00 0.00 70 ALA A O 10
ATOM 11390 N N . ILE A 1 71 ? -1.673 9.889 -7.907 1.00 0.00 71 ILE A N 10
ATOM 11391 C CA . ILE A 1 71 ? -1.762 9.188 -9.172 1.00 0.00 71 ILE A CA 10
ATOM 11392 C C . ILE A 1 71 ? -2.215 7.758 -8.896 1.00 0.00 71 ILE A C 10
ATOM 11393 O O . ILE A 1 71 ? -3.166 7.267 -9.504 1.00 0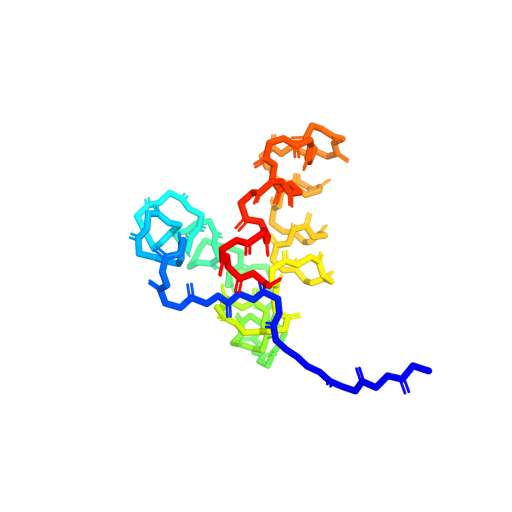.00 71 ILE A O 10
ATOM 11409 N N . ARG A 1 72 ? -1.561 7.115 -7.921 1.00 0.00 72 ARG A N 10
ATOM 11410 C CA . ARG A 1 72 ? -1.927 5.775 -7.502 1.00 0.00 72 ARG A CA 10
ATOM 11411 C C . ARG A 1 72 ? -3.412 5.765 -7.170 1.00 0.00 72 ARG A C 10
ATOM 11412 O O . ARG A 1 72 ? -4.214 5.136 -7.849 1.00 0.00 72 ARG A O 10
ATOM 11433 N N . GLY A 1 73 ? -3.765 6.494 -6.115 1.00 0.00 73 GLY A N 10
ATOM 11434 C CA . GLY A 1 73 ? -5.154 6.578 -5.700 1.00 0.00 73 GLY A CA 10
ATOM 11435 C C . GLY A 1 73 ? -5.944 7.577 -6.521 1.00 0.00 73 GLY A C 10
ATOM 11436 O O . GLY A 1 73 ? -5.827 7.548 -7.765 1.00 0.00 73 GLY A O 10
#

Radius of gyration: 10.71 Å; Cα contacts (8 Å, |Δi|>4): 108; chains: 1; bounding box: 27×27×22 Å